Protein AF-0000000071716243 (afdb_homodimer)

InterPro domains:
  IPR003598 Immunoglobulin subtype 2 [SM00408] (46-122)
  IPR003598 Immunoglobulin subtype 2 [SM00408] (148-219)
  IPR003598 Immunoglobulin subtype 2 [SM00408] (248-310)
  IPR003599 Immunoglobulin domain subtype [SM00409] (40-132)
  IPR003599 Immunoglobulin domain subtype [SM00409] (142-231)
  IPR003599 Immunoglobulin domain subtype [SM00409] (242-321)
  IPR007110 Immunoglobulin-like domain [PS50835] (29-130)
  IPR007110 Immunoglobulin-like domain [PS50835] (134-229)
  IPR007110 Immunoglobulin-like domain [PS50835] (234-307)
  IPR013106 Immunoglobulin V-set domain [PF07686] (42-123)
  IPR013162 CD80-like, immunoglobulin C2-set [PF08205] (140-218)
  IPR013783 Immunoglobulin-like fold [G3DSA:2.60.40.10] (36-135)
  IPR013783 Immunoglobulin-like fold [G3DSA:2.60.40.10] (139-234)
  IPR013783 Immunoglobulin-like fold [G3DSA:2.60.40.10] (235-327)
  IPR036179 Immunoglobulin-like domain superfamily [SSF48726] (41-139)
  IPR036179 Immunoglobulin-like domain superfamily [SSF48726] (134-234)
  IPR036179 Immunoglobulin-like domain superfamily [SSF48726] (244-324)

Radius of gyration: 67.18 Å; Cα contacts (8 Å, |Δi|>4): 1657; chains: 2; bounding box: 79×192×160 Å

pLDDT: mean 79.09, std 27.76, range [20.55, 98.81]

Solvent-accessible surface area (backbone atoms only — not comparable to full-atom values): 44175 Å² total; per-residue (Å²): 138,84,80,68,80,76,75,82,78,78,76,77,78,75,77,76,75,75,71,78,75,70,77,68,74,81,69,54,66,60,72,63,61,94,84,62,53,54,38,31,37,51,38,78,34,46,59,58,37,69,41,70,47,48,36,35,34,76,70,66,78,82,52,46,43,33,37,25,42,67,87,66,43,56,45,27,55,64,94,42,62,48,44,80,50,81,50,54,42,84,73,42,81,57,82,41,31,47,27,37,32,34,45,60,33,47,75,85,67,42,41,53,25,36,32,38,36,31,41,88,71,65,43,76,28,62,26,43,37,42,56,27,34,56,52,47,82,47,44,76,44,57,84,59,82,67,42,46,47,75,39,73,48,46,42,34,37,38,35,46,55,7,24,68,70,60,43,81,45,38,30,47,69,92,43,77,52,82,58,54,73,46,80,43,76,46,95,81,74,23,19,35,30,39,32,36,36,76,48,68,38,45,66,84,42,40,64,38,43,35,34,42,37,45,48,46,96,67,47,77,88,43,64,28,77,46,64,39,43,45,31,24,44,29,47,44,43,71,42,75,73,30,56,96,61,85,44,29,44,60,36,53,39,30,37,37,50,46,62,53,31,33,60,71,42,82,51,57,45,80,45,30,65,97,46,78,62,62,87,75,48,43,75,59,78,51,30,40,36,34,68,54,37,45,64,83,64,45,42,41,37,33,38,36,30,35,38,93,69,31,70,27,58,30,78,43,76,46,64,48,40,75,50,80,67,71,72,67,74,74,69,71,77,72,77,63,78,47,65,51,57,59,53,64,47,73,52,74,70,80,68,83,74,74,75,78,66,77,57,85,58,75,75,76,68,77,73,77,77,59,83,63,74,54,59,44,64,46,66,41,69,54,74,77,125,136,83,80,67,82,77,78,81,81,78,78,78,79,75,77,75,75,76,71,76,77,71,78,67,74,82,68,55,67,59,73,64,60,94,85,61,53,53,39,33,38,52,38,79,34,47,60,58,37,68,41,67,46,47,37,35,34,75,71,67,77,81,52,46,44,33,36,24,41,67,84,67,43,56,45,26,54,66,92,42,62,46,43,78,50,82,50,55,41,84,74,43,80,58,83,41,32,46,27,38,32,34,46,61,34,45,75,85,67,42,40,51,26,36,33,36,36,31,40,90,71,65,44,74,26,62,25,42,36,45,56,27,34,57,51,47,82,48,45,76,44,58,83,58,80,65,43,46,47,73,39,72,48,45,40,35,37,39,35,45,54,8,24,66,69,57,43,82,44,39,28,49,70,91,42,75,50,81,57,55,72,47,79,42,77,46,96,82,74,25,17,34,30,38,35,36,36,72,49,69,39,44,65,86,42,40,63,38,44,34,34,43,38,45,49,45,97,68,46,75,88,43,62,28,76,46,64,40,43,47,31,24,46,30,46,44,44,70,41,76,73,31,56,96,61,82,44,29,44,60,35,54,38,32,39,36,47,46,63,53,29,32,61,69,41,82,52,57,46,79,46,30,64,98,47,77,60,60,86,76,47,42,76,60,77,50,29,40,37,35,68,54,35,46,65,85,65,44,42,42,36,32,39,37,32,34,39,93,68,30,70,27,57,28,77,44,77,45,64,50,39,75,50,80,66,71,70,68,75,76,71,69,77,74,77,70,78,50,72,49,66,65,67,79,77,82,79,73,71,87,62,86,74,75,76,78,69,77,59,87,63,73,77,78,70,80,77,78,80,64,93,64,92,70,78,64,75,48,76,44,75,61,74,82,122

Structure (mmCIF, N/CA/C/O backbone):
data_AF-0000000071716243-model_v1
#
loop_
_entity.id
_entity.type
_entity.pdbx_description
1 polymer 'Cell adhesion molecule 1'
#
loop_
_atom_site.group_PDB
_atom_site.id
_atom_site.type_symbol
_atom_site.label_atom_id
_atom_site.label_alt_id
_atom_site.label_comp_id
_atom_site.label_asym_id
_atom_site.label_entity_id
_atom_site.label_seq_id
_atom_site.pdbx_PDB_ins_code
_atom_site.Cartn_x
_atom_site.Cartn_y
_atom_site.Cartn_z
_atom_site.occupancy
_atom_site.B_iso_or_equiv
_atom_site.auth_seq_id
_atom_site.auth_comp_id
_atom_site.auth_asym_id
_atom_site.auth_atom_id
_atom_site.pdbx_PDB_model_num
ATOM 1 N N . MET A 1 1 ? -27.672 36.75 77.375 1 20.95 1 MET A N 1
ATOM 2 C CA . MET A 1 1 ? -26.234 36.969 77.375 1 20.95 1 MET A CA 1
ATOM 3 C C . MET A 1 1 ? -25.625 36.75 76 1 20.95 1 MET A C 1
ATOM 5 O O . MET A 1 1 ? -25.844 35.688 75.375 1 20.95 1 MET A O 1
ATOM 9 N N . ALA A 1 2 ? -25.297 37.938 75.188 1 20.55 2 ALA A N 1
ATOM 10 C CA . ALA A 1 2 ? -25.234 38.438 73.812 1 20.55 2 ALA A CA 1
ATOM 11 C C . ALA A 1 2 ? -23.938 38 73.125 1 20.55 2 ALA A C 1
ATOM 13 O O . ALA A 1 2 ? -22.875 38.531 73.438 1 20.55 2 ALA A O 1
ATOM 14 N N . ILE A 1 3 ? -23.703 36.688 73.125 1 23.53 3 ILE A N 1
ATOM 15 C CA . ILE A 1 3 ? -22.422 36.031 72.875 1 23.53 3 ILE A CA 1
ATOM 16 C C . ILE A 1 3 ? -21.922 36.344 71.5 1 23.53 3 ILE A C 1
ATOM 18 O O . ILE A 1 3 ? -22.438 35.812 70.5 1 23.53 3 ILE A O 1
ATOM 22 N N . THR A 1 4 ? -21.734 37.656 71.125 1 23.34 4 THR A N 1
ATOM 23 C CA . THR A 1 4 ? -21.656 38.188 69.75 1 23.34 4 THR A CA 1
ATOM 24 C C . THR A 1 4 ? -20.328 37.844 69.125 1 23.34 4 THR A C 1
ATOM 26 O O . THR A 1 4 ? -20 38.406 68.062 1 23.34 4 THR A O 1
ATOM 29 N N . GLY A 1 5 ? -19.703 36.656 69.438 1 25.36 5 GLY A N 1
ATOM 30 C CA . GLY A 1 5 ? -18.281 36.562 69.188 1 25.36 5 GLY A CA 1
ATOM 31 C C . GLY A 1 5 ? -17.969 36.625 67.688 1 25.36 5 GLY A C 1
ATOM 32 O O . GLY A 1 5 ? -18.578 35.906 66.875 1 25.36 5 GLY A O 1
ATOM 33 N N . SER A 1 6 ? -17.75 37.812 67.062 1 26.03 6 SER A N 1
ATOM 34 C CA . SER A 1 6 ? -17.609 38.219 65.688 1 26.03 6 SER A CA 1
ATOM 35 C C . SER A 1 6 ? -16.375 37.594 65.062 1 26.03 6 SER A C 1
ATOM 37 O O . SER A 1 6 ? -15.25 37.938 65.438 1 26.03 6 SER A O 1
ATOM 39 N N . GLY A 1 7 ? -16.234 36.219 65 1 26.06 7 GLY A N 1
ATOM 40 C CA . GLY A 1 7 ? -15.023 35.5 64.625 1 26.06 7 GLY A CA 1
ATOM 41 C C . GLY A 1 7 ? -14.531 35.844 63.219 1 26.06 7 GLY A C 1
ATOM 42 O O . GLY A 1 7 ? -15.328 36 62.281 1 26.06 7 GLY A O 1
ATOM 43 N N . SER A 1 8 ? -13.539 36.781 63.125 1 26.31 8 SER A N 1
ATOM 44 C CA . SER A 1 8 ? -12.875 37.375 61.969 1 26.31 8 SER A CA 1
ATOM 45 C C . SER A 1 8 ? -12.305 36.312 61.031 1 26.31 8 SER A C 1
ATOM 47 O O . SER A 1 8 ? -11.477 35.5 61.438 1 26.31 8 SER A O 1
ATOM 49 N N . LEU A 1 9 ? -13.078 35.656 60.094 1 28.61 9 LEU A N 1
ATOM 50 C CA . LEU A 1 9 ? -12.703 34.562 59.188 1 28.61 9 LEU A CA 1
ATOM 51 C C . LEU A 1 9 ? -11.656 35.031 58.188 1 28.61 9 LEU A C 1
ATOM 53 O O . LEU A 1 9 ? -11.938 35.906 57.344 1 28.61 9 LEU A O 1
ATOM 57 N N . ALA A 1 10 ? -10.391 35.219 58.625 1 30.39 10 ALA A N 1
ATOM 58 C CA . ALA A 1 10 ? -9.328 35.656 57.719 1 30.39 10 ALA A CA 1
ATOM 59 C C . ALA A 1 10 ? -9.211 34.688 56.5 1 30.39 10 ALA A C 1
ATOM 61 O O . ALA A 1 10 ? -9.039 33.5 56.688 1 30.39 10 ALA A O 1
ATOM 62 N N . ILE A 1 11 ? -9.906 34.938 55.438 1 29.86 11 ILE A N 1
ATOM 63 C CA . ILE A 1 11 ? -9.898 34.188 54.188 1 29.86 11 ILE A CA 1
ATOM 64 C C . ILE A 1 11 ? -8.492 34.219 53.594 1 29.86 11 ILE A C 1
ATOM 66 O O . ILE A 1 11 ? -7.957 35.281 53.281 1 29.86 11 ILE A O 1
ATOM 70 N N . SER A 1 12 ? -7.57 33.375 54.094 1 28.12 12 SER A N 1
ATOM 71 C CA . SER A 1 12 ? -6.234 33.281 53.531 1 28.12 12 SER A CA 1
ATOM 72 C C . SER A 1 12 ? -6.297 33.031 52.031 1 28.12 12 SER A C 1
ATOM 74 O O . SER A 1 12 ? -6.984 32.125 51.562 1 28.12 12 SER A O 1
ATOM 76 N N . LEU A 1 13 ? -6.207 34.156 51.188 1 30.64 13 LEU A N 1
ATOM 77 C CA . LEU A 1 13 ? -6.113 34.156 49.75 1 30.64 13 LEU A CA 1
ATOM 78 C C . LEU A 1 13 ? -4.922 33.344 49.25 1 30.64 13 LEU A C 1
ATOM 80 O O . LEU A 1 13 ? -3.771 33.688 49.531 1 30.64 13 LEU A O 1
ATOM 84 N N . SER A 1 14 ? -4.992 32 49.375 1 31.36 14 SER A N 1
ATOM 85 C CA . SER A 1 14 ? -3.936 31.172 48.781 1 31.36 14 SER A CA 1
ATOM 86 C C . SER A 1 14 ? -3.719 31.5 47.312 1 31.36 14 SER A C 1
ATOM 88 O O . SER A 1 14 ? -4.648 31.422 46.5 1 31.36 14 SER A O 1
ATOM 90 N N . VAL A 1 15 ? -2.865 32.5 47.031 1 30.5 15 VAL A N 1
ATOM 91 C CA . VAL A 1 15 ? -2.412 32.844 45.688 1 30.5 15 VAL A CA 1
ATOM 92 C C . VAL A 1 15 ? -1.911 31.578 44.969 1 30.5 15 VAL A C 1
ATOM 94 O O . VAL A 1 15 ? -0.959 30.938 45.438 1 30.5 15 VAL A O 1
ATOM 97 N N . PHE A 1 16 ? -2.84 30.797 44.344 1 31.86 16 PHE A N 1
ATOM 98 C CA . PHE A 1 16 ? -2.48 29.703 43.438 1 31.86 16 PHE A CA 1
ATOM 99 C C . PHE A 1 16 ? -1.51 30.188 42.375 1 31.86 16 PHE A C 1
ATOM 101 O O . PHE A 1 16 ? -1.857 31.031 41.531 1 31.86 16 PHE A O 1
ATOM 108 N N . VAL A 1 17 ? -0.226 30.391 42.719 1 30.2 17 VAL A N 1
ATOM 109 C CA . VAL A 1 17 ? 0.746 30.625 41.656 1 30.2 17 VAL A CA 1
ATOM 110 C C . VAL A 1 17 ? 0.584 29.578 40.562 1 30.2 17 VAL A C 1
ATOM 112 O O . VAL A 1 17 ? 0.651 28.375 40.812 1 30.2 17 VAL A O 1
ATOM 115 N N . ILE A 1 18 ? -0.29 29.875 39.562 1 32.28 18 ILE A N 1
ATOM 116 C CA . ILE A 1 18 ? -0.355 29.125 38.312 1 32.28 18 ILE A CA 1
ATOM 117 C C . ILE A 1 18 ? 1.053 28.938 37.75 1 32.28 18 ILE A C 1
ATOM 119 O O . ILE A 1 18 ? 1.727 29.906 37.406 1 32.28 18 ILE A O 1
ATOM 123 N N . SER A 1 19 ? 1.822 28.031 38.344 1 30.52 19 SER A N 1
ATOM 124 C CA . SER A 1 19 ? 3.072 27.625 37.719 1 30.52 19 SER A CA 1
ATOM 125 C C . SER A 1 19 ? 2.887 27.469 36.188 1 30.52 19 SER A C 1
ATOM 127 O O . SER A 1 19 ? 1.998 26.734 35.75 1 30.52 19 SER A O 1
ATOM 129 N N . ALA A 1 20 ? 3.229 28.484 35.406 1 33.97 20 ALA A N 1
ATOM 130 C CA . ALA A 1 20 ? 3.41 28.438 33.938 1 33.97 20 ALA A CA 1
ATOM 131 C C . ALA A 1 20 ? 4.113 27.141 33.531 1 33.97 20 ALA A C 1
ATOM 133 O O . ALA A 1 20 ? 5.246 26.891 33.938 1 33.97 20 ALA A O 1
ATOM 134 N N . ALA A 1 21 ? 3.312 26.109 33.344 1 32.22 21 ALA A N 1
ATOM 135 C CA . ALA A 1 21 ? 3.795 24.875 32.719 1 32.22 21 ALA A CA 1
ATOM 136 C C . ALA A 1 21 ? 4.637 25.188 31.5 1 32.22 21 ALA A C 1
ATOM 138 O O . ALA A 1 21 ? 4.141 25.75 30.531 1 32.22 21 ALA A O 1
ATOM 139 N N . PHE A 1 22 ? 5.91 25.5 31.672 1 33.19 22 PHE A N 1
ATOM 140 C CA . PHE A 1 22 ? 6.852 25.484 30.562 1 33.19 22 PHE A CA 1
ATOM 141 C C . PHE A 1 22 ? 6.566 24.312 29.625 1 33.19 22 PHE A C 1
ATOM 143 O O . PHE A 1 22 ? 6.375 23.172 30.078 1 33.19 22 PHE A O 1
ATOM 150 N N . LEU A 1 23 ? 6.004 24.641 28.5 1 31.66 23 LEU A N 1
ATOM 151 C CA . LEU A 1 23 ? 5.875 23.75 27.344 1 31.66 23 LEU A CA 1
ATOM 152 C C . LEU A 1 23 ? 7.172 22.984 27.094 1 31.66 23 LEU A C 1
ATOM 154 O O . LEU A 1 23 ? 8.219 23.594 26.859 1 31.66 23 LEU A O 1
ATOM 158 N N . HIS A 1 24 ? 7.293 21.891 27.844 1 34.31 24 HIS A N 1
ATOM 159 C CA . HIS A 1 24 ? 8.367 20.969 27.5 1 34.31 24 HIS A CA 1
ATOM 160 C C . HIS A 1 24 ? 8.453 20.734 26 1 34.31 24 HIS A C 1
ATOM 162 O O . HIS A 1 24 ? 7.426 20.594 25.328 1 34.31 24 HIS A O 1
ATOM 168 N N . LYS A 1 25 ? 9.469 21.219 25.375 1 40.06 25 LYS A N 1
ATOM 169 C CA . LYS A 1 25 ? 9.906 20.781 24.062 1 40.06 25 LYS A CA 1
ATOM 170 C C . LYS A 1 25 ? 9.57 19.312 23.828 1 40.06 25 LYS A C 1
ATOM 172 O O . LYS A 1 25 ? 9.859 18.469 24.688 1 40.06 25 LYS A O 1
ATOM 177 N N . GLY A 1 26 ? 8.602 19.078 23 1 34.75 26 GLY A N 1
ATOM 178 C CA . GLY A 1 26 ? 8.148 17.766 22.594 1 34.75 26 GLY A CA 1
ATOM 179 C C . GLY A 1 26 ? 9.297 16.797 22.328 1 34.75 26 GLY A C 1
ATOM 180 O O . GLY A 1 26 ? 10.117 17.016 21.438 1 34.75 26 GLY A O 1
ATOM 181 N N . ALA A 1 27 ? 9.781 16.156 23.359 1 33.59 27 ALA A N 1
ATOM 182 C CA . ALA A 1 27 ? 10.703 15.039 23.219 1 33.59 27 ALA A CA 1
ATOM 183 C C . ALA A 1 27 ? 10.195 14.039 22.172 1 33.59 27 ALA A C 1
ATOM 185 O O . ALA A 1 27 ? 9.031 13.648 22.188 1 33.59 27 ALA A O 1
ATOM 186 N N . ALA A 1 28 ? 10.914 13.898 21.031 1 42.91 28 ALA A N 1
ATOM 187 C CA . ALA A 1 28 ? 10.734 12.828 20.062 1 42.91 28 ALA A CA 1
ATOM 188 C C . ALA A 1 28 ? 10.641 11.469 20.75 1 42.91 28 ALA A C 1
ATOM 190 O O . ALA A 1 28 ? 11.531 11.078 21.5 1 42.91 28 ALA A O 1
ATOM 191 N N . GLU A 1 29 ? 9.453 11.102 21.156 1 39.22 29 GLU A N 1
ATOM 192 C CA . GLU A 1 29 ? 9.344 9.742 21.672 1 39.22 29 GLU A CA 1
ATOM 193 C C . GLU A 1 29 ? 10.133 8.758 20.812 1 39.22 29 GLU A C 1
ATOM 195 O O . GLU A 1 29 ? 9.828 8.57 19.625 1 39.22 29 GLU A O 1
ATOM 200 N N . THR A 1 30 ? 11.312 8.508 21.156 1 45.72 30 THR A N 1
ATOM 201 C CA . THR A 1 30 ? 12.062 7.402 20.578 1 45.72 30 THR A CA 1
ATOM 202 C C . THR A 1 30 ? 11.32 6.082 20.766 1 45.72 30 THR A C 1
ATOM 204 O O . THR A 1 30 ? 11.164 5.613 21.906 1 45.72 30 THR A O 1
ATOM 207 N N . VAL A 1 31 ? 10.375 5.793 20.047 1 43.34 31 VAL A N 1
ATOM 208 C CA . VAL A 1 31 ? 9.812 4.453 20.172 1 43.34 31 VAL A CA 1
ATOM 209 C C . VAL A 1 31 ? 10.883 3.412 19.859 1 43.34 31 VAL A C 1
ATOM 211 O O . VAL A 1 31 ? 11.281 3.25 18.703 1 43.34 31 VAL A O 1
ATOM 214 N N . THR A 1 32 ? 11.789 3.303 20.75 1 46.28 32 THR A N 1
ATOM 215 C CA . THR A 1 32 ? 12.68 2.168 20.562 1 46.28 32 THR A CA 1
ATOM 216 C C . THR A 1 32 ? 11.977 0.86 20.906 1 46.28 32 THR A C 1
ATOM 218 O O . THR A 1 32 ? 11.492 0.69 22.031 1 46.28 32 THR A O 1
ATOM 221 N N . VAL A 1 33 ? 11.43 0.229 20.094 1 48.31 33 VAL A N 1
ATOM 222 C CA . VAL A 1 33 ? 11.047 -1.139 20.422 1 48.31 33 VAL A CA 1
ATOM 223 C C . VAL A 1 33 ? 12.242 -1.883 21.016 1 48.31 33 VAL A C 1
ATOM 225 O O . VAL A 1 33 ? 13.367 -1.751 20.531 1 48.31 33 VAL A O 1
ATOM 228 N N . GLU A 1 34 ? 12.203 -2.484 22.094 1 50.28 34 GLU A N 1
ATOM 229 C CA . GLU A 1 34 ? 13.141 -3.377 22.766 1 50.28 34 GLU A CA 1
ATOM 230 C C . GLU A 1 34 ? 13.711 -4.406 21.797 1 50.28 34 GLU A C 1
ATOM 232 O O . GLU A 1 34 ? 12.969 -5.145 21.141 1 50.28 34 GLU A O 1
ATOM 237 N N . GLY A 1 35 ? 15.039 -4.215 21.219 1 64.06 35 GLY A N 1
ATOM 238 C CA . GLY A 1 35 ? 15.844 -5.133 20.422 1 64.06 35 GLY A CA 1
ATOM 239 C C . GLY A 1 35 ? 16.25 -4.562 19.078 1 64.06 35 GLY A C 1
ATOM 240 O O . GLY A 1 35 ? 17 -5.191 18.328 1 64.06 35 GLY A O 1
ATOM 241 N N . GLN A 1 36 ? 15.695 -3.459 18.766 1 78.19 36 GLN A N 1
ATOM 242 C CA . GLN A 1 36 ? 16.016 -2.951 17.422 1 78.19 36 GLN A CA 1
ATOM 243 C C . GLN A 1 36 ? 17.281 -2.102 17.453 1 78.19 36 GLN A C 1
ATOM 245 O O . GLN A 1 36 ? 17.438 -1.232 18.312 1 78.19 36 GLN A O 1
ATOM 250 N N . ASN A 1 37 ? 18.359 -2.406 16.672 1 93.25 37 ASN A N 1
ATOM 251 C CA . ASN A 1 37 ? 19.641 -1.757 16.469 1 93.25 37 ASN A CA 1
ATOM 252 C C . ASN A 1 37 ? 19.484 -0.423 15.742 1 93.25 37 ASN A C 1
ATOM 254 O O . ASN A 1 37 ? 20.406 0.396 15.734 1 93.25 37 ASN A O 1
ATOM 258 N N . LEU A 1 38 ? 18.297 -0.103 15.273 1 97.38 38 LEU A N 1
ATOM 259 C CA . LEU A 1 38 ? 18.016 1.068 14.445 1 97.38 38 LEU A CA 1
ATOM 260 C C . LEU A 1 38 ? 16.891 1.9 15.047 1 97.38 38 LEU A C 1
ATOM 262 O O . LEU A 1 38 ? 15.852 1.359 15.438 1 97.38 38 LEU A O 1
ATOM 266 N N . ALA A 1 39 ? 17.188 3.283 15.188 1 97.31 39 ALA A N 1
ATOM 267 C CA . ALA A 1 39 ? 16.156 4.145 15.773 1 97.31 39 ALA A CA 1
ATOM 268 C C . ALA A 1 39 ? 16.109 5.496 15.07 1 97.31 39 ALA A C 1
ATOM 270 O O . ALA A 1 39 ? 17.109 5.949 14.508 1 97.31 39 ALA A O 1
ATOM 271 N N . THR A 1 40 ? 14.961 6.117 15.07 1 98.19 40 THR A N 1
ATOM 272 C CA . THR A 1 40 ? 14.727 7.465 14.555 1 98.19 40 THR A CA 1
ATOM 273 C C . THR A 1 40 ? 13.547 8.117 15.266 1 98.19 40 THR A C 1
ATOM 275 O O . THR A 1 40 ? 12.844 7.461 16.047 1 98.19 40 THR A O 1
ATOM 278 N N . ASP A 1 41 ? 13.414 9.453 15.164 1 98.06 41 ASP A N 1
ATOM 279 C CA . ASP A 1 41 ? 12.352 10.188 15.844 1 98.06 41 ASP A CA 1
ATOM 280 C C . ASP A 1 41 ? 11.469 10.93 14.844 1 98.06 41 ASP A C 1
ATOM 282 O O . ASP A 1 41 ? 11.93 11.305 13.758 1 98.06 41 ASP A O 1
ATOM 286 N N . ASN A 1 42 ? 10.258 11.078 15.32 1 98.5 42 ASN A N 1
ATOM 287 C CA . ASN A 1 42 ? 9.383 11.945 14.539 1 98.5 42 ASN A CA 1
ATOM 288 C C . ASN A 1 42 ? 9.852 13.398 14.578 1 98.5 42 ASN A C 1
ATOM 290 O O . ASN A 1 42 ? 10.547 13.805 15.508 1 98.5 42 ASN A O 1
ATOM 294 N N . VAL A 1 43 ? 9.461 14.102 13.516 1 98.38 43 VAL A N 1
ATOM 295 C CA . VAL A 1 43 ? 9.891 15.484 13.398 1 98.38 43 VAL A CA 1
ATOM 296 C C . VAL A 1 43 ? 8.695 16.375 13.086 1 98.38 43 VAL A C 1
ATOM 298 O O . VAL A 1 43 ? 7.922 16.094 12.164 1 98.38 43 VAL A O 1
ATOM 301 N N . SER A 1 44 ? 8.422 17.406 13.867 1 98.06 44 SER A N 1
ATOM 302 C CA . SER A 1 44 ? 7.492 18.484 13.539 1 98.06 44 SER A CA 1
ATOM 303 C C . SER A 1 44 ? 8.234 19.734 13.07 1 98.06 44 SER A C 1
ATOM 305 O O . SER A 1 44 ? 9.164 20.188 13.727 1 98.06 44 SER A O 1
ATOM 307 N N . VAL A 1 45 ? 7.848 20.234 11.953 1 98.5 45 VAL A N 1
ATOM 308 C CA . VAL A 1 45 ? 8.57 21.359 11.359 1 98.5 45 VAL A CA 1
ATOM 309 C C . VAL A 1 45 ? 7.582 22.359 10.773 1 98.5 45 VAL A C 1
ATOM 311 O O . VAL A 1 45 ? 6.543 21.969 10.234 1 98.5 45 VAL A O 1
ATOM 314 N N . ILE A 1 46 ? 7.887 23.703 10.961 1 97.75 46 ILE A N 1
ATOM 315 C CA . ILE A 1 46 ? 7.043 24.734 10.367 1 97.75 46 ILE A CA 1
ATOM 316 C C . ILE A 1 46 ? 7.34 24.844 8.875 1 97.75 46 ILE A C 1
ATOM 318 O O . ILE A 1 46 ? 8.5 24.781 8.453 1 97.75 46 ILE A O 1
ATOM 322 N N . GLU A 1 47 ? 6.305 25.094 8.164 1 96.94 47 GLU A N 1
ATOM 323 C CA . GLU A 1 47 ? 6.488 25.266 6.727 1 96.94 47 GLU A CA 1
ATOM 324 C C . GLU A 1 47 ? 7.562 26.312 6.434 1 96.94 47 GLU A C 1
ATOM 326 O O . GLU A 1 47 ? 7.574 27.391 7.039 1 96.94 47 GLU A O 1
ATOM 331 N N . GLY A 1 48 ? 8.445 25.984 5.449 1 97.5 48 GLY A N 1
ATOM 332 C CA . GLY A 1 48 ? 9.516 26.891 5.059 1 97.5 48 GLY A CA 1
ATOM 333 C C . GLY A 1 48 ? 10.789 26.688 5.859 1 97.5 48 GLY A C 1
ATOM 334 O O . GLY A 1 48 ? 11.852 27.172 5.465 1 97.5 48 GLY A O 1
ATOM 335 N N . GLU A 1 49 ? 10.68 26.016 6.953 1 98.12 49 GLU A N 1
ATOM 336 C CA . GLU A 1 49 ? 11.836 25.797 7.816 1 98.12 49 GLU A CA 1
ATOM 337 C C . GLU A 1 49 ? 12.57 24.5 7.457 1 98.12 49 GLU A C 1
ATOM 339 O O . GLU A 1 49 ? 12.336 23.938 6.391 1 98.12 49 GLU A O 1
ATOM 344 N N . THR A 1 50 ? 13.594 24.141 8.289 1 98.69 50 THR A N 1
ATOM 345 C CA . THR A 1 50 ? 14.438 23 8.008 1 98.69 50 THR A CA 1
ATOM 346 C C . THR A 1 50 ? 14.117 21.844 8.961 1 98.69 50 THR A C 1
ATOM 348 O O . THR A 1 50 ? 14.023 22.047 10.172 1 98.69 50 THR A O 1
ATOM 351 N N . ALA A 1 51 ? 13.852 20.719 8.336 1 98.69 51 ALA A N 1
ATOM 352 C CA . ALA A 1 51 ? 13.664 19.484 9.117 1 98.69 51 ALA A CA 1
ATOM 353 C C . ALA A 1 51 ? 14.922 18.625 9.094 1 98.69 51 ALA A C 1
ATOM 355 O O . ALA A 1 51 ? 15.656 18.625 8.102 1 98.69 51 ALA A O 1
ATOM 356 N N . THR A 1 52 ? 15.164 17.938 10.156 1 98.81 52 THR A N 1
ATOM 357 C CA . THR A 1 52 ? 16.312 17.047 10.219 1 98.81 52 THR A CA 1
ATOM 358 C C . THR A 1 52 ? 15.891 15.641 10.648 1 98.81 52 THR A C 1
ATOM 360 O O . THR A 1 52 ? 15.219 15.477 11.672 1 98.81 52 THR A O 1
ATOM 363 N N . ILE A 1 53 ? 16.25 14.672 9.891 1 98.75 53 ILE A N 1
ATOM 364 C CA . ILE A 1 53 ? 15.984 13.273 10.203 1 98.75 53 ILE A CA 1
ATOM 365 C C . ILE A 1 53 ? 17.281 12.578 10.609 1 98.75 53 ILE A C 1
ATOM 367 O O . ILE A 1 53 ? 18.297 12.703 9.922 1 98.75 53 ILE A O 1
ATOM 371 N N . SER A 1 54 ? 17.219 11.906 11.695 1 98.62 54 SER A N 1
ATOM 372 C CA . SER A 1 54 ? 18.391 11.195 12.18 1 98.62 54 SER A CA 1
ATOM 373 C C . SER A 1 54 ? 18.125 9.703 12.312 1 98.62 54 SER A C 1
ATOM 375 O O . SER A 1 54 ? 17.219 9.289 13.039 1 98.62 54 SER A O 1
ATOM 377 N N . CYS A 1 55 ? 18.891 8.922 11.57 1 98.44 55 CYS A N 1
ATOM 378 C CA . CYS A 1 55 ? 18.891 7.469 11.719 1 98.44 55 CYS A CA 1
ATOM 379 C C . CYS A 1 55 ? 20.047 7.012 12.594 1 98.44 55 CYS A C 1
ATOM 381 O O . CYS A 1 55 ? 21.203 7.07 12.188 1 98.44 55 CYS A O 1
ATOM 383 N N . ARG A 1 56 ? 19.688 6.488 13.711 1 98.25 56 ARG A N 1
ATOM 384 C CA . ARG A 1 56 ? 20.719 6.148 14.688 1 98.25 56 ARG A CA 1
ATOM 385 C C . ARG A 1 56 ? 20.875 4.637 14.805 1 98.25 56 ARG A C 1
ATOM 387 O O . ARG A 1 56 ? 19.891 3.902 14.812 1 98.25 56 ARG A O 1
ATOM 394 N N . VAL A 1 57 ? 22.141 4.242 14.797 1 97.12 57 VAL A N 1
ATOM 395 C CA . VAL A 1 57 ? 22.469 2.826 14.906 1 97.12 57 VAL A CA 1
ATOM 396 C C . VAL A 1 57 ? 23.203 2.566 16.219 1 97.12 57 VAL A C 1
ATOM 398 O O . VAL A 1 57 ? 24.25 3.17 16.484 1 97.12 57 VAL A O 1
ATOM 401 N N . LYS A 1 58 ? 22.734 1.681 17.031 1 93.75 58 LYS A N 1
ATOM 402 C CA . LYS A 1 58 ? 23.328 1.384 18.344 1 93.75 58 LYS A CA 1
ATOM 403 C C . LYS A 1 58 ? 24.594 0.562 18.188 1 93.75 58 LYS A C 1
ATOM 405 O O . LYS A 1 58 ? 25.656 0.956 18.688 1 93.75 58 LYS A O 1
ATOM 410 N N . ASN A 1 59 ? 24.469 -0.634 17.578 1 91.38 59 ASN A N 1
ATOM 411 C CA . ASN A 1 59 ? 25.594 -1.52 17.328 1 91.38 59 ASN A CA 1
ATOM 412 C C . ASN A 1 59 ? 25.922 -1.61 15.836 1 91.38 59 ASN A C 1
ATOM 414 O O . ASN A 1 59 ? 25.234 -2.326 15.094 1 91.38 59 ASN A O 1
ATOM 418 N N . ASN A 1 60 ? 27.031 -0.958 15.594 1 89.44 60 ASN A N 1
ATOM 419 C CA . ASN A 1 60 ? 27.406 -0.93 14.188 1 89.44 60 ASN A CA 1
ATOM 420 C C . ASN A 1 60 ? 28.094 -2.227 13.758 1 89.44 60 ASN A C 1
ATOM 422 O O . ASN A 1 60 ? 29.141 -2.576 14.281 1 89.44 60 ASN A O 1
ATOM 426 N N . ASP A 1 61 ? 27.516 -2.951 12.891 1 92 61 ASP A N 1
ATOM 427 C CA . ASP A 1 61 ? 28.109 -4.156 12.336 1 92 61 ASP A CA 1
ATOM 428 C C . ASP A 1 61 ? 28.531 -3.941 10.883 1 92 61 ASP A C 1
ATOM 430 O O . ASP A 1 61 ? 28.594 -4.891 10.094 1 92 61 ASP A O 1
ATOM 434 N N . ASP A 1 62 ? 28.719 -2.781 10.422 1 92.81 62 ASP A N 1
ATOM 435 C CA . ASP A 1 62 ? 29.172 -2.355 9.094 1 92.81 62 ASP A CA 1
ATOM 436 C C . ASP A 1 62 ? 28.078 -2.559 8.055 1 92.81 62 ASP A C 1
ATOM 438 O O . ASP A 1 62 ? 28.359 -2.645 6.855 1 92.81 62 ASP A O 1
ATOM 442 N N . SER A 1 63 ? 26.859 -2.668 8.594 1 95.94 63 SER A N 1
ATOM 443 C CA . SER A 1 63 ? 25.734 -2.762 7.68 1 95.94 63 SER A CA 1
ATOM 444 C C . SER A 1 63 ? 25.453 -1.427 6.992 1 95.94 63 SER A C 1
ATOM 446 O O . SER A 1 63 ? 25.688 -0.366 7.578 1 95.94 63 SER A O 1
ATOM 448 N N . VAL A 1 64 ? 24.969 -1.563 5.793 1 97.38 64 VAL A N 1
ATOM 449 C CA . VAL A 1 64 ? 24.672 -0.367 5.012 1 97.38 64 VAL A CA 1
ATOM 450 C C . VAL A 1 64 ? 23.406 0.299 5.547 1 97.38 64 VAL A C 1
ATOM 452 O O . VAL A 1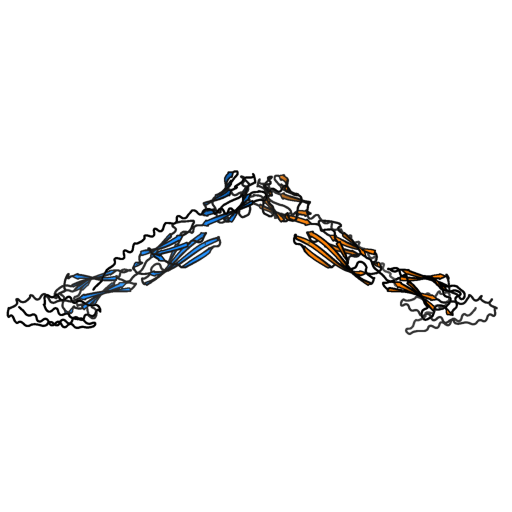 64 ? 22.438 -0.381 5.875 1 97.38 64 VAL A O 1
ATOM 455 N N . ILE A 1 65 ? 23.484 1.622 5.684 1 97.94 65 ILE A N 1
ATOM 456 C CA . ILE A 1 65 ? 22.312 2.379 6.129 1 97.94 65 ILE A CA 1
ATOM 457 C C . ILE A 1 65 ? 21.812 3.264 4.992 1 97.94 65 ILE A C 1
ATOM 459 O O . ILE A 1 65 ? 22.594 3.777 4.199 1 97.94 65 ILE A O 1
ATOM 463 N N . GLN A 1 66 ? 20.469 3.379 4.93 1 98.38 66 GLN A N 1
ATOM 464 C CA . GLN A 1 66 ? 19.828 4.191 3.898 1 98.38 66 GLN A CA 1
ATOM 465 C C . GLN A 1 66 ? 18.625 4.938 4.453 1 98.38 66 GLN A C 1
ATOM 467 O O . GLN A 1 66 ? 18 4.484 5.41 1 98.38 66 GLN A O 1
ATOM 472 N N . LEU A 1 67 ? 18.422 6.102 3.906 1 98.69 67 LEU A N 1
ATOM 473 C CA . LEU A 1 67 ? 17.219 6.879 4.219 1 98.69 67 LEU A CA 1
ATOM 474 C C . LEU A 1 67 ? 16.312 6.988 3.002 1 98.69 67 LEU A C 1
ATOM 476 O O . LEU A 1 67 ? 16.766 7.328 1.909 1 98.69 67 LEU A O 1
ATOM 480 N N . LEU A 1 68 ? 15.055 6.676 3.205 1 98.56 68 LEU A N 1
ATOM 481 C CA . LEU A 1 68 ? 14.078 6.688 2.117 1 98.56 68 LEU A CA 1
ATOM 482 C C . LEU A 1 68 ? 12.977 7.703 2.387 1 98.56 68 LEU A C 1
ATOM 484 O O . LEU A 1 68 ? 12.586 7.914 3.537 1 98.56 68 LEU A O 1
ATOM 488 N N . ASN A 1 69 ? 12.5 8.336 1.298 1 98.19 69 ASN A N 1
ATOM 489 C CA . ASN A 1 69 ? 11.352 9.234 1.431 1 98.19 69 ASN A CA 1
ATOM 490 C C . ASN A 1 69 ? 10.039 8.469 1.454 1 98.19 69 ASN A C 1
ATOM 492 O O . ASN A 1 69 ? 10.031 7.234 1.407 1 98.19 69 ASN A O 1
ATOM 496 N N . PRO A 1 70 ? 8.906 9.117 1.619 1 97.19 70 PRO A N 1
ATOM 497 C CA . PRO A 1 70 ? 7.621 8.422 1.752 1 97.19 70 PRO A CA 1
ATOM 498 C C . PRO A 1 70 ? 7.281 7.578 0.529 1 97.19 70 PRO A C 1
ATOM 500 O O . PRO A 1 70 ? 6.504 6.625 0.632 1 97.19 70 PRO A O 1
ATOM 503 N N . ASN A 1 71 ? 7.848 7.863 -0.615 1 94.75 71 ASN A N 1
ATOM 504 C CA . ASN A 1 71 ? 7.629 7.094 -1.836 1 94.75 71 ASN A CA 1
ATOM 505 C C . ASN A 1 71 ? 8.641 5.957 -1.974 1 94.75 71 ASN A C 1
ATOM 507 O O . ASN A 1 71 ? 8.75 5.348 -3.039 1 94.75 71 ASN A O 1
ATOM 511 N N . ARG A 1 72 ? 9.43 5.812 -0.959 1 95.62 72 ARG A N 1
ATOM 512 C CA . ARG A 1 72 ? 10.438 4.758 -0.871 1 95.62 72 ARG A CA 1
ATOM 513 C C . ARG A 1 72 ? 11.555 4.98 -1.881 1 95.62 72 ARG A C 1
ATOM 515 O O . ARG A 1 72 ? 12.109 4.023 -2.422 1 95.62 72 ARG A O 1
ATOM 522 N N . GLN A 1 73 ? 11.742 6.188 -2.191 1 96.75 73 GLN A N 1
ATOM 523 C CA . GLN A 1 73 ? 12.914 6.578 -2.963 1 96.75 73 GLN A CA 1
ATOM 524 C C . GLN A 1 73 ? 14.102 6.859 -2.049 1 96.75 73 GLN A C 1
ATOM 526 O O . GLN A 1 73 ? 13.945 7.449 -0.976 1 96.75 73 GLN A O 1
ATOM 531 N N . THR A 1 74 ? 15.234 6.473 -2.502 1 98.25 74 THR A N 1
ATOM 532 C CA . THR A 1 74 ? 16.438 6.645 -1.688 1 98.25 74 THR A CA 1
ATOM 533 C C . THR A 1 74 ? 16.859 8.109 -1.665 1 98.25 74 THR A C 1
ATOM 535 O O . THR A 1 74 ? 17.172 8.688 -2.711 1 98.25 74 THR A O 1
ATOM 538 N N . ILE A 1 75 ? 16.875 8.656 -0.484 1 98.5 75 ILE A N 1
ATOM 539 C CA . ILE A 1 75 ? 17.422 10 -0.306 1 98.5 75 ILE A CA 1
ATOM 540 C C . ILE A 1 75 ? 18.953 9.93 -0.195 1 98.5 75 ILE A C 1
ATOM 542 O O . ILE A 1 75 ? 19.656 10.547 -0.982 1 98.5 75 ILE A O 1
ATOM 546 N N . TYR A 1 76 ? 19.391 9.102 0.763 1 98.75 76 TYR A N 1
ATOM 547 C CA . TYR A 1 76 ? 20.812 8.828 0.931 1 98.75 76 TYR A CA 1
ATOM 548 C C . TYR A 1 76 ? 21.062 7.332 1.067 1 98.75 76 TYR A C 1
ATOM 550 O O . TYR A 1 76 ? 20.312 6.629 1.747 1 98.75 76 TYR A O 1
ATOM 558 N N . PHE A 1 77 ? 22 6.816 0.399 1 98.5 77 PHE A N 1
ATOM 559 C CA . PHE A 1 77 ? 22.656 5.527 0.571 1 98.5 77 PHE A CA 1
ATOM 560 C C . PHE A 1 77 ? 24.062 5.711 1.112 1 98.5 77 PHE A C 1
ATOM 562 O O . PHE A 1 77 ? 24.984 6.094 0.372 1 98.5 77 PHE A O 1
ATOM 569 N N . LYS A 1 78 ? 24.172 5.383 2.398 1 97.31 78 LYS A N 1
ATOM 570 C CA . LYS A 1 78 ? 25.375 5.844 3.082 1 97.31 78 LYS A CA 1
ATOM 571 C C . LYS A 1 78 ? 25.547 7.352 2.936 1 97.31 78 LYS A C 1
ATOM 573 O O . LYS A 1 78 ? 24.672 8.125 3.324 1 97.31 78 LYS A O 1
ATOM 578 N N . ASP A 1 79 ? 26.578 7.82 2.279 1 97.69 79 ASP A N 1
ATOM 579 C CA . ASP A 1 79 ? 26.828 9.25 2.137 1 97.69 79 ASP A CA 1
ATOM 580 C C . ASP A 1 79 ? 26.562 9.711 0.706 1 97.69 79 ASP A C 1
ATOM 582 O O . ASP A 1 79 ? 26.969 10.812 0.318 1 97.69 79 ASP A O 1
ATOM 586 N N . VAL A 1 80 ? 25.828 8.898 -0.124 1 97.44 80 VAL A N 1
ATOM 587 C CA . VAL A 1 80 ? 25.547 9.219 -1.517 1 97.44 80 VAL A CA 1
ATOM 588 C C . VAL A 1 80 ? 24.062 9.578 -1.667 1 97.44 80 VAL A C 1
ATOM 590 O O . VAL A 1 80 ? 23.188 8.836 -1.225 1 97.44 80 VAL A O 1
ATOM 593 N N . ARG A 1 81 ? 23.828 10.711 -2.268 1 98.12 81 ARG A N 1
ATOM 594 C CA . ARG A 1 81 ? 22.453 11.156 -2.506 1 98.12 81 ARG A CA 1
ATOM 595 C C . ARG A 1 81 ? 22.047 10.906 -3.953 1 98.12 81 ARG A C 1
ATOM 597 O O . ARG A 1 81 ? 22.359 11.711 -4.836 1 98.12 81 ARG A O 1
ATOM 604 N N . PRO A 1 82 ? 21.281 9.883 -4.191 1 97.88 82 PRO A N 1
ATOM 605 C CA . PRO A 1 82 ? 20.844 9.641 -5.566 1 97.88 82 PRO A CA 1
ATOM 606 C C . PRO A 1 82 ? 19.688 10.555 -5.992 1 97.88 82 PRO A C 1
ATOM 608 O O . PRO A 1 82 ? 19.562 10.891 -7.172 1 97.88 82 PRO A O 1
ATOM 611 N N . LEU A 1 83 ? 18.828 10.953 -5.082 1 97.5 83 LEU A N 1
ATOM 612 C CA . LEU A 1 83 ? 17.688 11.828 -5.363 1 97.5 83 LEU A CA 1
ATOM 613 C C . LEU A 1 83 ? 18.172 13.219 -5.781 1 97.5 83 LEU A C 1
ATOM 615 O O . LEU A 1 83 ? 19.016 13.812 -5.105 1 97.5 83 LEU A O 1
ATOM 619 N N . LYS A 1 84 ? 17.656 13.727 -6.859 1 96.06 84 LYS A N 1
ATOM 620 C CA . LYS A 1 84 ? 18.078 15.031 -7.355 1 96.06 84 LYS A CA 1
ATOM 621 C C . LYS A 1 84 ? 17.234 16.156 -6.742 1 96.06 84 LYS A C 1
ATOM 623 O O . LYS A 1 84 ? 16.547 16.875 -7.453 1 96.06 84 LYS A O 1
ATOM 628 N N . ASP A 1 85 ? 17.25 16.234 -5.555 1 96.38 85 ASP A N 1
ATOM 629 C CA . ASP A 1 85 ? 16.656 17.297 -4.738 1 96.38 85 ASP A CA 1
ATOM 630 C C . ASP A 1 85 ? 17.688 17.906 -3.793 1 96.38 85 ASP A C 1
ATOM 632 O O . ASP A 1 85 ? 18 17.328 -2.754 1 96.38 85 ASP A O 1
ATOM 636 N N . SER A 1 86 ? 18.172 19.031 -4.148 1 96.62 86 SER A N 1
ATOM 637 C CA . SER A 1 86 ? 19.312 19.656 -3.469 1 96.62 86 SER A CA 1
ATOM 638 C C . SER A 1 86 ? 18.906 20.156 -2.082 1 96.62 86 SER A C 1
ATOM 640 O O . SER A 1 86 ? 19.766 20.5 -1.27 1 96.62 86 SER A O 1
ATOM 642 N N . ARG A 1 87 ? 17.641 20.188 -1.763 1 97.94 87 ARG A N 1
ATOM 643 C CA . ARG A 1 87 ? 17.203 20.594 -0.435 1 97.94 87 ARG A CA 1
ATOM 644 C C . ARG A 1 87 ? 17.672 19.625 0.631 1 97.94 87 ARG A C 1
ATOM 646 O O . ARG A 1 87 ? 17.812 19.984 1.799 1 97.94 87 ARG A O 1
ATOM 653 N N . PHE A 1 88 ? 17.828 18.344 0.224 1 98.56 88 PHE A N 1
ATOM 654 C CA . PHE A 1 88 ? 18.375 17.359 1.144 1 98.56 88 PHE A CA 1
ATOM 655 C C . PHE A 1 88 ? 19.891 17.5 1.262 1 98.56 88 PHE A C 1
ATOM 657 O O . PHE A 1 88 ? 20.594 17.469 0.255 1 98.56 88 PHE A O 1
ATOM 664 N N . GLN A 1 89 ? 20.359 17.641 2.463 1 98.62 89 GLN A N 1
ATOM 665 C CA . GLN A 1 89 ? 21.797 17.766 2.693 1 98.62 89 GLN A CA 1
ATOM 666 C C . GLN A 1 89 ? 22.25 16.859 3.83 1 98.62 89 GLN A C 1
ATOM 668 O O . GLN A 1 89 ? 21.547 16.703 4.824 1 98.62 89 GLN A O 1
ATOM 673 N N . LEU A 1 90 ? 23.422 16.312 3.629 1 98.56 90 LEU A N 1
ATOM 674 C CA . LEU A 1 90 ? 24.016 15.453 4.656 1 98.56 90 LEU A CA 1
ATOM 675 C C . LEU A 1 90 ? 24.531 16.297 5.824 1 98.56 90 LEU A C 1
ATOM 677 O O . LEU A 1 90 ? 25.375 17.172 5.637 1 98.56 90 LEU A O 1
ATOM 681 N N . VAL A 1 91 ? 24 16.094 7.008 1 98.38 91 VAL A N 1
ATOM 682 C CA . VAL A 1 91 ? 24.422 16.812 8.203 1 98.38 91 VAL A CA 1
ATOM 683 C C . VAL A 1 91 ? 25.547 16.047 8.891 1 98.38 91 VAL A C 1
ATOM 685 O O . VAL A 1 91 ? 26.531 16.641 9.336 1 98.38 91 VAL A O 1
ATOM 688 N N . ASN A 1 92 ? 25.328 14.703 9.008 1 97.75 92 ASN A N 1
ATOM 689 C CA . ASN A 1 92 ? 26.312 13.836 9.648 1 97.75 92 ASN A CA 1
ATOM 690 C C . ASN A 1 92 ? 26.219 12.406 9.125 1 97.75 92 ASN A C 1
ATOM 692 O O . ASN A 1 92 ? 25.125 11.891 8.898 1 97.75 92 ASN A O 1
ATOM 696 N N . PHE A 1 93 ? 27.469 11.828 8.875 1 97.94 93 PHE A N 1
ATOM 697 C CA . PHE A 1 93 ? 27.531 10.398 8.578 1 97.94 93 PHE A CA 1
ATOM 698 C C . PHE A 1 93 ? 28.688 9.742 9.328 1 97.94 93 PHE A C 1
ATOM 700 O O . PHE A 1 93 ? 29.844 10.039 9.086 1 97.94 93 PHE A O 1
ATOM 707 N N . SER A 1 94 ? 28.281 8.938 10.203 1 96.62 94 SER A N 1
ATOM 708 C CA . SER A 1 94 ? 29.25 8.203 11.016 1 96.62 94 SER A CA 1
ATOM 709 C C . SER A 1 94 ? 28.828 6.746 11.195 1 96.62 94 SER A C 1
ATOM 711 O O . SER A 1 94 ? 27.859 6.297 10.578 1 96.62 94 SER A O 1
ATOM 713 N N . ASP A 1 95 ? 29.609 6.004 12.078 1 94.44 95 ASP A N 1
ATOM 714 C CA . ASP A 1 95 ? 29.312 4.594 12.328 1 94.44 95 ASP A CA 1
ATOM 715 C C . ASP A 1 95 ? 27.969 4.422 13.023 1 94.44 95 ASP A C 1
ATOM 717 O O . ASP A 1 95 ? 27.344 3.369 12.906 1 94.44 95 ASP A O 1
ATOM 721 N N . ASN A 1 96 ? 27.516 5.523 13.594 1 96.25 96 ASN A N 1
ATOM 722 C CA . ASN A 1 96 ? 26.328 5.324 14.438 1 96.25 96 ASN A CA 1
ATOM 723 C C . ASN A 1 96 ? 25.188 6.238 14.016 1 96.25 96 ASN A C 1
ATOM 725 O O . ASN A 1 96 ? 24.156 6.285 14.688 1 96.25 96 ASN A O 1
ATOM 729 N N . GLU A 1 97 ? 25.469 7.008 12.859 1 97.38 97 GLU A N 1
ATOM 730 C CA . GLU A 1 97 ? 24.375 7.938 12.57 1 97.38 97 GLU A CA 1
ATOM 731 C C . GLU A 1 97 ? 24.406 8.383 11.109 1 97.38 97 GLU A C 1
ATOM 733 O O . GLU A 1 97 ? 25.469 8.641 10.555 1 97.38 97 GLU A O 1
ATOM 738 N N . LEU A 1 98 ? 23.312 8.367 10.508 1 98.5 98 LEU A N 1
ATOM 739 C CA . LEU A 1 98 ? 23.016 9.086 9.273 1 98.5 98 LEU A CA 1
ATOM 740 C C . LEU A 1 98 ? 22.016 10.211 9.516 1 98.5 98 LEU A C 1
ATOM 742 O O . LEU A 1 98 ? 20.844 9.945 9.781 1 98.5 98 LEU A O 1
ATOM 746 N N . ARG A 1 99 ? 22.5 11.43 9.5 1 98.75 99 ARG A N 1
ATOM 747 C CA . ARG A 1 99 ? 21.656 12.594 9.758 1 98.75 99 ARG A CA 1
ATOM 748 C C . ARG A 1 99 ? 21.531 13.461 8.516 1 98.75 99 ARG A C 1
ATOM 750 O O . ARG A 1 99 ? 22.531 13.883 7.934 1 98.75 99 ARG A O 1
ATOM 757 N N . VAL A 1 100 ? 20.266 13.734 8.141 1 98.81 100 VAL A N 1
ATOM 758 C CA . VAL A 1 100 ? 19.984 14.438 6.895 1 98.81 100 VAL A CA 1
ATOM 759 C C . VAL A 1 100 ? 19.031 15.602 7.168 1 98.81 100 VAL A C 1
ATOM 761 O O . VAL A 1 100 ? 18.078 15.453 7.938 1 98.81 100 VAL A O 1
ATOM 764 N N . SER A 1 101 ? 19.281 16.75 6.582 1 98.81 101 SER A N 1
ATOM 765 C CA . SER A 1 101 ? 18.406 17.891 6.711 1 98.81 101 SER A CA 1
ATOM 766 C C . SER A 1 101 ? 17.609 18.141 5.426 1 98.81 101 SER A C 1
ATOM 768 O O . SER A 1 101 ? 18.109 17.859 4.332 1 98.81 101 SER A O 1
ATOM 770 N N . LEU A 1 102 ? 16.453 18.562 5.539 1 98.81 102 LEU A N 1
ATOM 771 C CA . LEU A 1 102 ? 15.57 19 4.461 1 98.81 102 LEU A CA 1
ATOM 772 C C . LEU A 1 102 ? 15.18 20.469 4.629 1 98.81 102 LEU A C 1
ATOM 774 O O . LEU A 1 102 ? 14.461 20.812 5.566 1 98.81 102 LEU A O 1
ATOM 778 N N . SER A 1 103 ? 15.633 21.281 3.762 1 98.75 103 SER A N 1
ATOM 779 C CA . SER A 1 103 ? 15.352 22.719 3.865 1 98.75 103 SER A CA 1
ATOM 780 C C . SER A 1 103 ? 14.078 23.078 3.107 1 98.75 103 SER A C 1
ATOM 782 O O . SER A 1 103 ? 13.609 22.312 2.268 1 98.75 103 SER A O 1
ATOM 784 N N . ASN A 1 104 ? 13.5 24.234 3.486 1 98.44 104 ASN A N 1
ATOM 785 C CA . ASN A 1 104 ? 12.328 24.797 2.809 1 98.44 104 ASN A CA 1
ATOM 786 C C . ASN A 1 104 ? 11.211 23.766 2.686 1 98.44 104 ASN A C 1
ATOM 788 O O . ASN A 1 104 ? 10.727 23.484 1.586 1 98.44 104 ASN A O 1
ATOM 792 N N . VAL A 1 105 ? 10.922 23.234 3.836 1 98.31 105 VAL A N 1
ATOM 793 C CA . VAL A 1 105 ? 9.938 22.156 3.891 1 98.31 105 VAL A CA 1
ATOM 794 C C . VAL A 1 105 ? 8.57 22.672 3.445 1 98.31 105 VAL A C 1
ATOM 796 O O . VAL A 1 105 ? 8.188 23.797 3.775 1 98.31 105 VAL A O 1
ATOM 799 N N . SER A 1 106 ? 7.875 21.891 2.662 1 96.69 106 SER A N 1
ATOM 800 C CA . SER A 1 106 ? 6.508 22.188 2.244 1 96.69 106 SER A CA 1
ATOM 801 C C . SER A 1 106 ? 5.555 21.078 2.672 1 96.69 106 SER A C 1
ATOM 803 O O . SER A 1 106 ? 5.988 20.031 3.174 1 96.69 106 SER A O 1
ATOM 805 N N . LEU A 1 107 ? 4.27 21.312 2.502 1 95.62 107 LEU A N 1
ATOM 806 C CA . LEU A 1 107 ? 3.262 20.328 2.898 1 95.62 107 LEU A CA 1
ATOM 807 C C . LEU A 1 107 ? 3.449 19.016 2.141 1 95.62 107 LEU A C 1
ATOM 809 O O . LEU A 1 107 ? 3.09 17.953 2.641 1 95.62 107 LEU A O 1
ATOM 813 N N . SER A 1 108 ? 4.012 19.125 0.935 1 95.44 108 SER A N 1
ATOM 814 C CA . SER A 1 108 ? 4.219 17.938 0.102 1 95.44 108 SER A CA 1
ATOM 815 C C . SER A 1 108 ? 5.289 17.031 0.694 1 95.44 108 SER A C 1
ATOM 817 O O . SER A 1 108 ? 5.379 15.852 0.332 1 95.44 108 SER A O 1
ATOM 819 N N . ASP A 1 109 ? 6.113 17.547 1.584 1 97.62 109 ASP A N 1
ATOM 820 C CA . ASP A 1 109 ? 7.203 16.781 2.191 1 97.62 109 ASP A CA 1
ATOM 821 C C . ASP A 1 109 ? 6.711 15.984 3.395 1 97.62 109 ASP A C 1
ATOM 823 O O . ASP A 1 109 ? 7.453 15.172 3.953 1 97.62 109 ASP A O 1
ATOM 827 N N . GLU A 1 110 ? 5.543 16.25 3.777 1 97.69 110 GLU A N 1
ATOM 828 C CA . GLU A 1 110 ? 4.98 15.531 4.922 1 97.69 110 GLU A CA 1
ATOM 829 C C . GLU A 1 110 ? 4.809 14.047 4.613 1 97.69 110 GLU A C 1
ATOM 831 O O . GLU A 1 110 ? 4.449 13.68 3.492 1 97.69 110 GLU A O 1
ATOM 836 N N . GLY A 1 111 ? 5.059 13.219 5.637 1 98 111 GLY A N 1
ATOM 837 C CA . GLY A 1 111 ? 4.867 11.789 5.457 1 98 111 GLY A CA 1
ATOM 838 C C . GLY A 1 111 ? 5.859 10.953 6.242 1 98 111 GLY A C 1
ATOM 839 O O . GLY A 1 111 ? 6.57 11.469 7.105 1 98 111 GLY A O 1
ATOM 840 N N . ARG A 1 112 ? 5.773 9.734 5.988 1 98.44 112 ARG A N 1
ATOM 841 C CA . ARG A 1 112 ? 6.594 8.773 6.715 1 98.44 112 ARG A CA 1
ATOM 842 C C . ARG A 1 112 ? 7.891 8.477 5.969 1 98.44 112 ARG A C 1
ATOM 844 O O . ARG A 1 112 ? 7.867 7.918 4.871 1 98.44 112 ARG A O 1
ATOM 851 N N . TYR A 1 113 ? 8.984 8.797 6.484 1 98.75 113 TYR A N 1
ATOM 852 C CA . TYR A 1 113 ? 10.328 8.484 5.996 1 98.75 113 TYR A CA 1
ATOM 853 C C . TYR A 1 113 ? 10.859 7.211 6.637 1 98.75 113 TYR A C 1
ATOM 855 O O . TYR A 1 113 ? 10.422 6.824 7.723 1 98.75 113 TYR A O 1
ATOM 863 N N . VAL A 1 114 ? 11.836 6.523 5.961 1 98.25 114 VAL A N 1
ATOM 864 C CA . VAL A 1 114 ? 12.234 5.199 6.426 1 98.25 114 VAL A CA 1
ATOM 865 C C . VAL A 1 114 ? 13.758 5.129 6.535 1 98.25 114 VAL A C 1
ATOM 867 O O . VAL A 1 114 ? 14.469 5.383 5.559 1 98.25 114 VAL A O 1
ATOM 870 N N . CYS A 1 115 ? 14.156 4.852 7.711 1 98.56 115 CYS A N 1
ATOM 871 C CA . CYS A 1 115 ? 15.539 4.43 7.895 1 98.56 115 CYS A CA 1
ATOM 872 C C . CYS A 1 115 ? 15.68 2.922 7.719 1 98.56 115 CYS A C 1
ATOM 874 O O . CYS A 1 115 ? 14.961 2.15 8.359 1 98.56 115 CYS A O 1
ATOM 876 N N . GLN A 1 116 ? 16.547 2.564 6.836 1 97.88 116 GLN A N 1
ATOM 877 C CA . GLN A 1 116 ? 16.734 1.144 6.574 1 97.88 116 GLN A CA 1
ATOM 878 C C . GLN A 1 116 ? 18.172 0.721 6.871 1 97.88 116 GLN A C 1
ATOM 880 O O . GLN A 1 116 ? 19.125 1.348 6.395 1 97.88 116 GLN A O 1
ATOM 885 N N . LEU A 1 117 ? 18.312 -0.222 7.703 1 97.62 117 LEU A N 1
ATOM 886 C CA . LEU A 1 117 ? 19.609 -0.818 8.023 1 97.62 117 LEU A CA 1
ATOM 887 C C . LEU A 1 117 ? 19.688 -2.25 7.504 1 97.62 117 LEU A C 1
ATOM 889 O O . LEU A 1 117 ? 18.844 -3.08 7.824 1 97.62 117 LEU A O 1
ATOM 893 N N . TYR A 1 118 ? 20.719 -2.537 6.641 1 97.19 118 TYR A N 1
ATOM 894 C CA . TYR A 1 118 ? 20.781 -3.826 5.961 1 97.19 118 TYR A CA 1
ATOM 895 C C . TYR A 1 118 ? 21.531 -4.852 6.797 1 97.19 118 TYR A C 1
ATOM 897 O O . TYR A 1 118 ? 22.547 -5.406 6.355 1 97.19 118 TYR A O 1
ATOM 905 N N . THR A 1 119 ? 20.953 -5.109 7.941 1 95.44 119 THR A N 1
ATOM 906 C CA . THR A 1 119 ? 21.328 -6.277 8.727 1 95.44 119 THR A CA 1
ATOM 907 C C . THR A 1 119 ? 20.719 -7.547 8.148 1 95.44 119 THR A C 1
ATOM 909 O O . THR A 1 119 ? 20.094 -7.508 7.09 1 95.44 119 THR A O 1
ATOM 912 N N . ASP A 1 120 ? 21 -8.625 8.867 1 92.56 120 ASP A N 1
ATOM 913 C CA . ASP A 1 120 ? 20.375 -9.883 8.477 1 92.56 120 ASP A CA 1
ATOM 914 C C . ASP A 1 120 ? 19.422 -10.375 9.562 1 92.56 120 ASP A C 1
ATOM 916 O O . ASP A 1 120 ? 19.844 -10.969 10.547 1 92.56 120 ASP A O 1
ATOM 920 N N . PRO A 1 121 ? 18.172 -10.242 9.25 1 92.25 121 PRO A N 1
ATOM 921 C CA . PRO A 1 121 ? 17.422 -9.57 8.18 1 92.25 121 PRO A CA 1
ATOM 922 C C . PRO A 1 121 ? 17.484 -8.047 8.281 1 92.25 121 PRO A C 1
ATOM 924 O O . PRO A 1 121 ? 17.859 -7.512 9.328 1 92.25 121 PRO A O 1
ATOM 927 N N . PRO A 1 122 ? 17.094 -7.371 7.23 1 96.06 122 PRO A N 1
ATOM 928 C CA . PRO A 1 122 ? 17.125 -5.906 7.266 1 96.06 122 PRO A CA 1
ATOM 929 C C . PRO A 1 122 ? 16.188 -5.32 8.312 1 96.06 122 PRO A C 1
ATOM 931 O O . PRO A 1 122 ? 15.156 -5.93 8.625 1 96.06 122 PRO A O 1
ATOM 934 N N . GLN A 1 123 ? 16.562 -4.16 8.836 1 96.38 123 GLN A N 1
ATOM 935 C CA . GLN A 1 123 ? 15.75 -3.453 9.82 1 96.38 123 GLN A CA 1
ATOM 936 C C . GLN A 1 123 ? 15.242 -2.123 9.266 1 96.38 123 GLN A C 1
ATOM 938 O O . GLN A 1 123 ? 15.945 -1.455 8.5 1 96.38 123 GLN A O 1
ATOM 943 N N . GLU A 1 124 ? 14.023 -1.735 9.742 1 97.12 124 GLU A N 1
ATOM 944 C CA . GLU A 1 124 ? 13.453 -0.449 9.352 1 97.12 124 GLU A CA 1
ATOM 945 C C . GLU A 1 124 ? 13.016 0.349 10.578 1 97.12 124 GLU A C 1
ATOM 947 O O . GLU A 1 124 ? 12.555 -0.225 11.57 1 97.12 124 GLU A O 1
ATOM 952 N N . ALA A 1 125 ? 13.266 1.591 10.578 1 97.81 125 ALA A N 1
ATOM 953 C CA . ALA A 1 125 ? 12.734 2.559 11.539 1 97.81 125 ALA A CA 1
ATOM 954 C C . ALA A 1 125 ? 12.039 3.711 10.82 1 97.81 125 ALA A C 1
ATOM 956 O O . ALA A 1 125 ? 12.477 4.141 9.75 1 97.81 125 ALA A O 1
ATOM 957 N N . TYR A 1 126 ? 11.023 4.25 11.406 1 98.31 126 TYR A N 1
ATOM 958 C CA . TYR A 1 126 ? 10.172 5.207 10.711 1 98.31 126 TYR A CA 1
ATOM 959 C C . TYR A 1 126 ? 10.219 6.57 11.391 1 98.31 126 TYR A C 1
ATOM 961 O O . TYR A 1 126 ? 10.172 6.66 12.617 1 98.31 126 TYR A O 1
ATOM 969 N N . ALA A 1 127 ? 10.32 7.562 10.602 1 98.44 127 ALA A N 1
ATOM 970 C CA . ALA A 1 127 ? 10.266 8.953 11.047 1 98.44 127 ALA A CA 1
ATOM 971 C C . ALA A 1 127 ? 9.156 9.711 10.328 1 98.44 127 ALA A C 1
ATOM 973 O O . ALA A 1 127 ? 9.266 10.016 9.141 1 98.44 127 ALA A O 1
ATOM 974 N N . ASP A 1 128 ? 8.172 10.117 11.086 1 98.5 128 ASP A N 1
ATOM 975 C CA . ASP A 1 128 ? 7.098 10.914 10.492 1 98.5 128 ASP A CA 1
ATOM 976 C C . ASP A 1 128 ? 7.438 12.406 10.531 1 98.5 128 ASP A C 1
ATOM 978 O O . ASP A 1 128 ? 7.727 12.953 11.602 1 98.5 128 ASP A O 1
ATOM 982 N N . ILE A 1 129 ? 7.352 12.961 9.383 1 98.5 129 ILE A N 1
ATOM 983 C CA . ILE A 1 129 ? 7.496 14.406 9.32 1 98.5 129 ILE A CA 1
ATOM 984 C C . ILE A 1 129 ? 6.117 15.062 9.281 1 98.5 129 ILE A C 1
ATOM 986 O O . ILE A 1 129 ? 5.316 14.789 8.383 1 98.5 129 ILE A O 1
ATOM 990 N N . THR A 1 130 ? 5.852 15.852 10.305 1 98.12 130 THR A N 1
ATOM 991 C CA . THR A 1 130 ? 4.625 16.641 10.352 1 98.12 130 THR A CA 1
ATOM 992 C C . THR A 1 130 ? 4.918 18.109 10.047 1 98.12 130 THR A C 1
ATOM 994 O O . THR A 1 130 ? 5.746 18.734 10.711 1 98.12 130 THR A O 1
ATOM 997 N N . VAL A 1 131 ? 4.223 18.641 9.078 1 98.06 131 VAL A N 1
ATOM 998 C CA . VAL A 1 131 ? 4.438 20.031 8.688 1 98.06 131 VAL A CA 1
ATOM 999 C C . VAL A 1 131 ? 3.359 20.922 9.305 1 98.06 131 VAL A C 1
ATOM 1001 O O . VAL A 1 131 ? 2.164 20.672 9.133 1 98.06 131 VAL A O 1
ATOM 1004 N N . LEU A 1 132 ? 3.801 21.922 10.055 1 98.12 132 LEU A N 1
ATOM 1005 C CA . LEU A 1 132 ? 2.904 22.906 10.664 1 98.12 132 LEU A CA 1
ATOM 1006 C C . LEU A 1 132 ? 2.781 24.141 9.781 1 98.12 132 LEU A C 1
ATOM 1008 O O . LEU A 1 132 ? 3.791 24.703 9.352 1 98.12 132 LEU A O 1
ATOM 1012 N N . VAL A 1 133 ? 1.597 24.578 9.547 1 97 133 VAL A N 1
ATOM 1013 C CA . VAL A 1 133 ? 1.341 25.797 8.773 1 97 133 VAL A CA 1
ATOM 1014 C C . VAL A 1 133 ? 0.594 26.812 9.633 1 97 133 VAL A C 1
ATOM 1016 O O . VAL A 1 133 ? -0.558 26.578 10.008 1 97 133 VAL A O 1
ATOM 1019 N N . PRO A 1 134 ? 1.248 27.875 9.93 1 96.25 134 PRO A N 1
ATOM 1020 C CA . PRO A 1 134 ? 0.56 28.891 10.727 1 96.25 134 PRO A CA 1
ATOM 1021 C C . PRO A 1 134 ? -0.579 29.562 9.969 1 96.25 134 PRO A C 1
ATOM 1023 O O . PRO A 1 134 ? -0.494 29.734 8.75 1 96.25 134 PRO A O 1
ATOM 1026 N N . PRO A 1 135 ? -1.592 29.891 10.688 1 95.88 135 PRO A N 1
ATOM 1027 C CA . PRO A 1 135 ? -2.693 30.609 10.031 1 95.88 135 PRO A CA 1
ATOM 1028 C C . PRO A 1 135 ? -2.334 32.031 9.664 1 95.88 135 PRO A C 1
ATOM 1030 O O . PRO A 1 135 ? -1.363 32.594 10.195 1 95.88 135 PRO A O 1
ATOM 1033 N N . GLY A 1 136 ? -3.145 32.594 8.688 1 94.31 136 GLY A N 1
ATOM 1034 C CA . GLY A 1 136 ? -3.037 34 8.438 1 94.31 136 GLY A CA 1
ATOM 1035 C C . GLY A 1 136 ? -3.531 34.844 9.602 1 94.31 136 GLY A C 1
ATOM 1036 O O . GLY A 1 136 ? -4.043 34.312 10.586 1 94.31 136 GLY A O 1
ATOM 1037 N N . SER A 1 137 ? -3.25 36.125 9.406 1 95.75 137 SER A N 1
ATOM 1038 C CA . SER A 1 137 ? -3.762 37.031 10.43 1 95.75 137 SER A CA 1
ATOM 1039 C C . SER A 1 137 ? -5.277 36.906 10.555 1 95.75 137 SER A C 1
ATOM 1041 O O . SER A 1 137 ? -5.988 36.906 9.547 1 95.75 137 SER A O 1
ATOM 1043 N N . PRO A 1 138 ? -5.66 36.688 11.828 1 97.44 138 PRO A N 1
ATOM 1044 C CA . PRO A 1 138 ? -7.113 36.594 12 1 97.44 138 PRO A CA 1
ATOM 1045 C C . PRO A 1 138 ? -7.836 37.906 11.625 1 97.44 138 PRO A C 1
ATOM 1047 O O . PRO A 1 138 ? -7.246 38.969 11.688 1 97.44 138 PRO A O 1
ATOM 1050 N N . ILE A 1 139 ? -9.109 37.719 11.242 1 96.81 139 ILE A N 1
ATOM 1051 C CA . ILE A 1 139 ? -9.969 38.844 10.883 1 96.81 139 ILE A CA 1
ATOM 1052 C C . ILE A 1 139 ? -11.258 38.781 11.695 1 96.81 139 ILE A C 1
ATOM 1054 O O . ILE A 1 139 ? -11.891 37.719 11.797 1 96.81 139 ILE A O 1
ATOM 1058 N N . ILE A 1 140 ? -11.586 39.906 12.32 1 97.44 140 ILE A N 1
ATOM 1059 C CA . ILE A 1 140 ? -12.859 40 13.023 1 97.44 140 ILE A CA 1
ATOM 1060 C C . ILE A 1 140 ? -13.875 40.75 12.156 1 97.44 140 ILE A C 1
ATOM 1062 O O . ILE A 1 140 ? -13.609 41.844 11.68 1 97.44 140 ILE A O 1
ATOM 1066 N N . GLU A 1 141 ? -14.93 40.094 11.938 1 96.56 141 GLU A N 1
ATOM 1067 C CA . GLU A 1 141 ? -16.047 40.688 11.227 1 96.56 141 GLU A CA 1
ATOM 1068 C C . GLU A 1 141 ? -17.266 40.812 12.133 1 96.56 141 GLU A C 1
ATOM 1070 O O . GLU A 1 141 ? -17.5 39.969 12.992 1 96.56 141 GLU A O 1
ATOM 1075 N N . SER A 1 142 ? -17.938 41.969 12.008 1 94.25 142 SER A N 1
ATOM 1076 C CA . SER A 1 142 ? -19.172 42.188 12.766 1 94.25 142 SER A CA 1
ATOM 1077 C C . SER A 1 142 ? -20.359 42.375 11.844 1 94.25 142 SER A C 1
ATOM 1079 O O . SER A 1 142 ? -20.219 42.906 10.734 1 94.25 142 SER A O 1
ATOM 1081 N N . ARG A 1 143 ? -21.453 41.875 12.273 1 88.94 143 ARG A N 1
ATOM 1082 C CA . ARG A 1 143 ? -22.688 42.094 11.508 1 88.94 143 ARG A CA 1
ATOM 1083 C C . ARG A 1 143 ? -23.031 43.594 11.469 1 88.94 143 ARG A C 1
ATOM 1085 O O . ARG A 1 143 ? -23.422 44.125 10.414 1 88.94 143 ARG A O 1
ATOM 1092 N N . GLU A 1 144 ? -22.875 44.25 12.617 1 91.38 144 GLU A N 1
ATOM 1093 C CA . GLU A 1 144 ? -23.125 45.688 12.727 1 91.38 144 GLU A CA 1
ATOM 1094 C C . GLU A 1 144 ? -21.922 46.438 13.289 1 91.38 144 GLU A C 1
ATOM 1096 O O . GLU A 1 144 ? -21.281 45.969 14.234 1 91.38 144 GLU A O 1
ATOM 1101 N N . ASP A 1 145 ? -21.672 47.594 12.703 1 90.81 145 ASP A N 1
ATOM 1102 C CA . ASP A 1 145 ? -20.531 48.375 13.172 1 90.81 145 ASP A CA 1
ATOM 1103 C C . ASP A 1 145 ? -20.859 49.094 14.477 1 90.81 145 ASP A C 1
ATOM 1105 O O . ASP A 1 145 ? -20 49.25 15.344 1 90.81 145 ASP A O 1
ATOM 1109 N N . VAL A 1 146 ? -22.109 49.562 14.547 1 95 146 VAL A N 1
ATOM 1110 C CA . VAL A 1 146 ? -22.562 50.281 15.727 1 95 146 VAL A CA 1
ATOM 1111 C C . VAL A 1 146 ? -23.812 49.594 16.297 1 95 146 VAL A C 1
ATOM 1113 O O . VAL A 1 146 ? -24.703 49.188 15.547 1 95 146 VAL A O 1
ATOM 1116 N N . VAL A 1 147 ? -23.797 49.438 17.672 1 95.56 147 VAL A N 1
ATOM 1117 C CA . VAL A 1 147 ? -24.906 48.75 18.312 1 95.56 147 VAL A CA 1
ATOM 1118 C C . VAL A 1 147 ? -25.469 49.594 19.453 1 95.56 147 VAL A C 1
ATOM 1120 O O . VAL A 1 147 ? -24.719 50.25 20.172 1 95.56 147 VAL A O 1
ATOM 1123 N N . SER A 1 148 ? -26.812 49.594 19.562 1 95.88 148 SER A N 1
ATOM 1124 C CA . SER A 1 148 ? -27.453 50.312 20.672 1 95.88 148 SER A CA 1
ATOM 1125 C C . SER A 1 148 ? -27.484 49.469 21.938 1 95.88 148 SER A C 1
ATOM 1127 O O . SER A 1 148 ? -27.641 48.25 21.875 1 95.88 148 SER A O 1
ATOM 1129 N N . GLU A 1 149 ? -27.406 50.219 23 1 95.5 149 GLU A N 1
ATOM 1130 C CA . GLU A 1 149 ? -27.469 49.5 24.281 1 95.5 149 GLU A CA 1
ATOM 1131 C C . GLU A 1 149 ? -28.688 48.625 24.359 1 95.5 149 GLU A C 1
ATOM 1133 O O . GLU A 1 149 ? -29.781 49 23.922 1 95.5 149 GLU A O 1
ATOM 1138 N N . GLY A 1 150 ? -28.438 47.375 24.938 1 93.94 150 GLY A N 1
ATOM 1139 C CA . GLY A 1 150 ? -29.531 46.406 25.078 1 93.94 150 GLY A CA 1
ATOM 1140 C C . GLY A 1 150 ? -29.609 45.438 23.922 1 93.94 150 GLY A C 1
ATOM 1141 O O . GLY A 1 150 ? -30.203 44.344 24.047 1 93.94 150 GLY A O 1
ATOM 1142 N N . ASN A 1 151 ? -29.141 45.844 22.797 1 95.81 151 ASN A N 1
ATOM 1143 C CA . ASN A 1 151 ? -29.172 44.969 21.625 1 95.81 151 ASN A CA 1
ATOM 1144 C C . ASN A 1 151 ? -28 44 21.625 1 95.81 151 ASN A C 1
ATOM 1146 O O . ASN A 1 151 ? -27.047 44.156 22.375 1 95.81 151 ASN A O 1
ATOM 1150 N N . GLU A 1 152 ? -28.125 43 20.781 1 95.88 152 GLU A N 1
ATOM 1151 C CA . GLU A 1 152 ? -27.078 42 20.672 1 95.88 152 GLU A CA 1
ATOM 1152 C C . GLU A 1 152 ? -26.156 42.281 19.484 1 95.88 152 GLU A C 1
ATOM 1154 O O . GLU A 1 152 ? -26.609 42.781 18.453 1 95.88 152 GLU A O 1
ATOM 1159 N N . THR A 1 153 ? -24.953 42 19.812 1 95.75 153 THR A N 1
ATOM 1160 C CA . THR A 1 153 ? -24 42.094 18.719 1 95.75 153 THR A CA 1
ATOM 1161 C C . THR A 1 153 ? -23.406 40.719 18.422 1 95.75 153 THR A C 1
ATOM 1163 O O . THR A 1 153 ? -23.453 39.812 19.266 1 95.75 153 THR A O 1
ATOM 1166 N N . GLU A 1 154 ? -23.031 40.5 17.125 1 96.5 154 GLU A N 1
ATOM 1167 C CA . GLU A 1 154 ? -22.406 39.25 16.672 1 96.5 154 GLU A CA 1
ATOM 1168 C C . GLU A 1 154 ? -21.062 39.531 15.992 1 96.5 154 GLU A C 1
ATOM 1170 O O . GLU A 1 154 ? -20.984 40.312 15.047 1 96.5 154 GLU A O 1
ATOM 1175 N N . LEU A 1 155 ? -20.078 38.938 16.547 1 97.31 155 LEU A N 1
ATOM 1176 C CA . LEU A 1 155 ? -18.75 39.031 15.961 1 97.31 155 LEU A CA 1
ATOM 1177 C C . LEU A 1 155 ? -18.266 37.688 15.453 1 97.31 155 LEU A C 1
ATOM 1179 O O . LEU A 1 155 ? -18.578 36.625 16.047 1 97.31 155 LEU A O 1
ATOM 1183 N N . THR A 1 156 ? -17.562 37.688 14.305 1 98 156 THR A N 1
ATOM 1184 C CA . THR A 1 156 ? -17 36.469 13.719 1 98 156 THR A CA 1
ATOM 1185 C C . THR A 1 156 ? -15.5 36.625 13.492 1 98 156 THR A C 1
ATOM 1187 O O . THR A 1 156 ? -15.055 37.594 12.875 1 98 156 THR A O 1
ATOM 1190 N N . CYS A 1 157 ? -14.828 35.75 14.031 1 98.06 157 CYS A N 1
ATOM 1191 C CA . CYS A 1 157 ? -13.383 35.688 13.844 1 98.06 157 CYS A CA 1
ATOM 1192 C C . CYS A 1 157 ? -12.984 34.531 12.938 1 98.06 157 CYS A C 1
ATOM 1194 O O . CYS A 1 157 ? -13.453 33.406 13.133 1 98.06 157 CYS A O 1
ATOM 1196 N N . THR A 1 158 ? -12.062 34.812 11.938 1 97.5 158 THR A N 1
ATOM 1197 C CA . THR A 1 158 ? -11.68 33.781 10.984 1 97.5 158 THR A CA 1
ATOM 1198 C C . THR A 1 158 ? -10.156 33.625 10.922 1 97.5 158 THR A C 1
ATOM 1200 O O . THR A 1 158 ? -9.453 34.625 10.766 1 97.5 158 THR A O 1
ATOM 1203 N N . ALA A 1 159 ? -9.695 32.5 11.094 1 96.25 159 ALA A N 1
ATOM 1204 C CA . ALA A 1 159 ? -8.305 32.156 10.859 1 96.25 159 ALA A CA 1
ATOM 1205 C C . ALA A 1 159 ? -8.18 31.203 9.656 1 96.25 159 ALA A C 1
ATOM 1207 O O . ALA A 1 159 ? -8.656 30.078 9.695 1 96.25 159 ALA A O 1
ATOM 1208 N N . ILE A 1 160 ? -7.312 31.656 8.633 1 95.25 160 ILE A N 1
ATOM 1209 C CA . ILE A 1 160 ? -7.348 30.953 7.359 1 95.25 160 ILE A CA 1
ATOM 1210 C C . ILE A 1 160 ? -6.059 30.156 7.172 1 95.25 160 ILE A C 1
ATOM 1212 O O . ILE A 1 160 ? -4.965 30.672 7.426 1 95.25 160 ILE A O 1
ATOM 1216 N N . GLY A 1 161 ? -6.215 28.938 6.723 1 94.88 161 GLY A N 1
ATOM 1217 C CA . GLY A 1 161 ? -5.133 28.172 6.117 1 94.88 161 GLY A CA 1
ATOM 1218 C C . GLY A 1 161 ? -4.121 27.672 7.125 1 94.88 161 GLY A C 1
ATOM 1219 O O . GLY A 1 161 ? -2.914 27.844 6.941 1 94.88 161 GLY A O 1
ATOM 1220 N N . SER A 1 162 ? -4.566 27.062 8.195 1 95.81 162 SER A N 1
ATOM 1221 C CA . SER A 1 162 ? -3.625 26.547 9.18 1 95.81 162 SER A CA 1
ATOM 1222 C C . SER A 1 162 ? -3.6 25.016 9.172 1 95.81 162 SER A C 1
ATOM 1224 O O . SER A 1 162 ? -4.562 24.375 8.742 1 95.81 162 SER A O 1
ATOM 1226 N N . LYS A 1 163 ? -2.5 24.5 9.609 1 97.12 163 LYS A N 1
ATOM 1227 C CA . LYS A 1 163 ? -2.346 23.078 9.891 1 97.12 163 LYS A CA 1
ATOM 1228 C C . LYS A 1 163 ? -1.459 22.859 11.117 1 97.12 163 LYS A C 1
ATOM 1230 O O . LYS A 1 163 ? -0.276 23.203 11.102 1 97.12 163 LYS A O 1
ATOM 1235 N N . PRO A 1 164 ? -1.911 22.281 12.117 1 96.69 164 PRO A N 1
ATOM 1236 C CA . PRO A 1 164 ? -3.299 21.859 12.297 1 96.69 164 PRO A CA 1
ATOM 1237 C C . PRO A 1 164 ? -4.27 23.016 12.461 1 96.69 164 PRO A C 1
ATOM 1239 O O . PRO A 1 164 ? -3.871 24.188 12.328 1 96.69 164 PRO A O 1
ATOM 1242 N N . ALA A 1 165 ? -5.547 22.672 12.664 1 96.88 165 ALA A N 1
ATOM 1243 C CA . ALA A 1 165 ? -6.547 23.703 12.875 1 96.88 165 ALA A CA 1
ATOM 1244 C C . ALA A 1 165 ? -6.207 24.562 14.094 1 96.88 165 ALA A C 1
ATOM 1246 O O . ALA A 1 165 ? -5.816 24.031 15.141 1 96.88 165 ALA A O 1
ATOM 1247 N N . ALA A 1 166 ? -6.363 25.859 13.906 1 96.5 166 ALA A N 1
ATOM 1248 C CA . ALA A 1 166 ? -6.078 26.766 15.008 1 96.5 166 ALA A CA 1
ATOM 1249 C C . ALA A 1 166 ? -7.227 26.781 16.016 1 96.5 166 ALA A C 1
ATOM 1251 O O . ALA A 1 166 ? -8.328 26.328 15.711 1 96.5 166 ALA A O 1
ATOM 1252 N N . SER A 1 167 ? -6.871 27.234 17.172 1 96.19 167 SER A N 1
ATOM 1253 C CA . SER A 1 167 ? -7.887 27.453 18.203 1 96.19 167 SER A CA 1
ATOM 1254 C C . SER A 1 167 ? -8.164 28.938 18.391 1 96.19 167 SER A C 1
ATOM 1256 O O . SER A 1 167 ? -7.246 29.766 18.312 1 96.19 167 SER A O 1
ATOM 1258 N N . VAL A 1 168 ? -9.469 29.203 18.609 1 96.75 168 VAL A N 1
ATOM 1259 C CA . VAL A 1 168 ? -9.867 30.594 18.75 1 96.75 168 VAL A CA 1
ATOM 1260 C C . VAL A 1 168 ? -10.406 30.844 20.156 1 96.75 168 VAL A C 1
ATOM 1262 O O . VAL A 1 168 ? -11.234 30.094 20.656 1 96.75 168 VAL A O 1
ATOM 1265 N N . ARG A 1 169 ? -9.867 31.906 20.766 1 96.38 169 ARG A N 1
ATOM 1266 C CA . ARG A 1 169 ? -10.367 32.375 22.047 1 96.38 169 ARG A CA 1
ATOM 1267 C C . ARG A 1 169 ? -10.836 33.812 21.969 1 96.38 169 ARG A C 1
ATOM 1269 O O . ARG A 1 169 ? -10.18 34.656 21.344 1 96.38 169 ARG A O 1
ATOM 1276 N N . TRP A 1 170 ? -11.945 34.125 22.609 1 97.81 170 TRP A N 1
ATOM 1277 C CA . TRP A 1 170 ? -12.492 35.469 22.609 1 97.81 170 TRP A CA 1
ATOM 1278 C C . TRP A 1 170 ? -12.32 36.125 23.984 1 97.81 170 TRP A C 1
ATOM 1280 O O . TRP A 1 170 ? -12.531 35.5 25.016 1 97.81 170 TRP A O 1
ATOM 1290 N N . MET A 1 171 ? -11.875 37.375 23.953 1 97.56 171 MET A N 1
ATOM 1291 C CA . MET A 1 171 ? -11.789 38.156 25.172 1 97.56 171 MET A CA 1
ATOM 1292 C C . MET A 1 171 ? -12.461 39.5 25 1 97.56 171 MET A C 1
ATOM 1294 O O . MET A 1 171 ? -12.164 40.25 24.062 1 97.56 171 MET A O 1
ATOM 1298 N N . LYS A 1 172 ? -13.289 39.812 25.828 1 97.31 172 LYS A N 1
ATOM 1299 C CA . LYS A 1 172 ? -13.852 41.156 25.969 1 97.31 172 LYS A CA 1
ATOM 1300 C C . LYS A 1 172 ? -13.312 41.844 27.203 1 97.31 172 LYS A C 1
ATOM 1302 O O . LYS A 1 172 ? -13.75 41.562 28.328 1 97.31 172 LYS A O 1
ATOM 1307 N N . GLY A 1 173 ? -12.453 42.719 26.953 1 93.06 173 GLY A N 1
ATOM 1308 C CA . GLY A 1 173 ? -11.734 43.219 28.125 1 93.06 173 GLY A CA 1
ATOM 1309 C C . GLY A 1 173 ? -10.984 42.125 28.875 1 93.06 173 GLY A C 1
ATOM 1310 O O . GLY A 1 173 ? -10.07 41.5 28.312 1 93.06 173 GLY A O 1
ATOM 1311 N N . GLU A 1 174 ? -11.445 41.844 30.125 1 92.88 174 GLU A N 1
ATOM 1312 C CA . GLU A 1 174 ? -10.805 40.812 30.922 1 92.88 174 GLU A CA 1
ATOM 1313 C C . GLU A 1 174 ? -11.68 39.562 31 1 92.88 174 GLU A C 1
ATOM 1315 O O . GLU A 1 174 ? -11.273 38.531 31.578 1 92.88 174 GLU A O 1
ATOM 1320 N N . GLU A 1 175 ? -12.773 39.625 30.266 1 94.94 175 GLU A N 1
ATOM 1321 C CA . GLU A 1 175 ? -13.719 38.531 30.328 1 94.94 175 GLU A CA 1
ATOM 1322 C C . GLU A 1 175 ? -13.594 37.625 29.094 1 94.94 175 GLU A C 1
ATOM 1324 O O . GLU A 1 175 ? -13.539 38.125 27.969 1 94.94 175 GLU A O 1
ATOM 1329 N N . GLU A 1 176 ? -13.625 36.344 29.375 1 96.31 176 GLU A N 1
ATOM 1330 C CA . GLU A 1 176 ? -13.578 35.406 28.25 1 96.31 176 GLU A CA 1
ATOM 1331 C C . GLU A 1 176 ? -14.984 35.062 27.75 1 96.31 176 GLU A C 1
ATOM 1333 O O . GLU A 1 176 ? -15.906 34.875 28.562 1 96.31 176 GLU A O 1
ATOM 1338 N N . LEU A 1 177 ? -15.133 35.125 26.453 1 96.88 177 LEU A N 1
ATOM 1339 C CA . LEU A 1 177 ? -16.406 34.812 25.844 1 96.88 177 LEU A CA 1
ATOM 1340 C C . LEU A 1 177 ? -16.375 33.406 25.219 1 96.88 177 LEU A C 1
ATOM 1342 O O . LEU A 1 177 ? -15.312 32.938 24.781 1 96.88 177 LEU A O 1
ATOM 1346 N N . THR A 1 178 ? -17.531 32.719 25.25 1 94.38 178 THR A N 1
ATOM 1347 C CA . THR A 1 178 ? -17.641 31.422 24.609 1 94.38 178 THR A CA 1
ATOM 1348 C C . THR A 1 178 ? -18.234 31.562 23.219 1 94.38 178 THR A C 1
ATOM 1350 O O . THR A 1 178 ? -19.359 32.031 23.062 1 94.38 178 THR A O 1
ATOM 1353 N N . GLY A 1 179 ? -17.438 31.188 22.344 1 94.88 179 GLY A N 1
ATOM 1354 C CA . GLY A 1 179 ? -17.922 31.25 20.984 1 94.88 179 GLY A CA 1
ATOM 1355 C C . GLY A 1 179 ? -18.219 29.891 20.375 1 94.88 179 GLY A C 1
ATOM 1356 O O . GLY A 1 179 ? -17.875 28.859 20.953 1 94.88 179 GLY A O 1
ATOM 1357 N N . GLU A 1 180 ? -19.016 29.906 19.266 1 97.12 180 GLU A N 1
ATOM 1358 C CA . GLU A 1 180 ? -19.25 28.734 18.438 1 97.12 180 GLU A CA 1
ATOM 1359 C C . GLU A 1 180 ? -18.234 28.641 17.312 1 97.12 180 GLU A C 1
ATOM 1361 O O . GLU A 1 180 ? -18.141 29.531 16.469 1 97.12 180 GLU A O 1
ATOM 1366 N N . THR A 1 181 ? -17.594 27.516 17.359 1 97.44 181 THR A N 1
ATOM 1367 C CA . THR A 1 181 ? -16.5 27.391 16.406 1 97.44 181 THR A CA 1
ATOM 1368 C C . THR A 1 181 ? -16.812 26.328 15.359 1 97.44 181 THR A C 1
ATOM 1370 O O . THR A 1 181 ? -17.375 25.281 15.688 1 97.44 181 THR A O 1
ATOM 1373 N N . THR A 1 182 ? -16.469 26.656 14.109 1 97.38 182 THR A N 1
ATOM 1374 C CA . THR A 1 182 ? -16.547 25.719 13 1 97.38 182 THR A CA 1
ATOM 1375 C C . THR A 1 182 ? -15.195 25.547 12.32 1 97.38 182 THR A C 1
ATOM 1377 O O . THR A 1 182 ? -14.445 26.531 12.172 1 97.38 182 THR A O 1
ATOM 1380 N N . VAL A 1 183 ? -14.883 24.312 12 1 96.75 183 VAL A N 1
ATOM 1381 C CA . VAL A 1 183 ? -13.617 24 11.336 1 96.75 183 VAL A CA 1
ATOM 1382 C C . VAL A 1 183 ? -13.891 23.422 9.953 1 96.75 183 VAL A C 1
ATOM 1384 O O . VAL A 1 183 ? -14.617 22.422 9.828 1 96.75 183 VAL A O 1
ATOM 1387 N N . GLU A 1 184 ? -13.32 24.047 8.969 1 96.19 184 GLU A N 1
ATOM 1388 C CA . GLU A 1 184 ? -13.461 23.562 7.594 1 96.19 184 GLU A CA 1
ATOM 1389 C C . GLU A 1 184 ? -12.117 23.156 7.008 1 96.19 184 GLU A C 1
ATOM 1391 O O . GLU A 1 184 ? -11.148 23.922 7.066 1 96.19 184 GLU A O 1
ATOM 1396 N N . GLU A 1 185 ? -12.125 21.984 6.445 1 93.94 185 GLU A N 1
ATOM 1397 C CA . GLU A 1 185 ? -10.906 21.531 5.77 1 93.94 185 GLU A CA 1
ATOM 1398 C C . GLU A 1 185 ? -10.891 21.984 4.312 1 93.94 185 GLU A C 1
ATOM 1400 O O . GLU A 1 185 ? -11.867 21.797 3.586 1 93.94 185 GLU A O 1
ATOM 1405 N N . THR A 1 186 ? -9.859 22.641 3.963 1 86.56 186 THR A N 1
ATOM 1406 C CA . THR A 1 186 ? -9.711 23.078 2.58 1 86.56 186 THR A CA 1
ATOM 1407 C C . THR A 1 186 ? -9.031 22 1.74 1 86.56 186 THR A C 1
ATOM 1409 O O . THR A 1 186 ? -8.516 21.016 2.279 1 86.56 186 THR A O 1
ATOM 1412 N N . TYR A 1 187 ? -8.992 22.172 0.394 1 78.38 187 TYR A N 1
ATOM 1413 C CA . TYR A 1 187 ? -8.484 21.203 -0.567 1 78.38 187 TYR A CA 1
ATOM 1414 C C . TYR A 1 187 ? -6.988 20.984 -0.379 1 78.38 187 TYR A C 1
ATOM 1416 O O . TYR A 1 187 ? -6.457 19.938 -0.761 1 78.38 187 TYR A O 1
ATOM 1424 N N . ASP A 1 188 ? -6.348 21.781 0.227 1 82.25 188 ASP A N 1
ATOM 1425 C CA . ASP A 1 188 ? -4.898 21.688 0.366 1 82.25 188 ASP A CA 1
ATOM 1426 C C . ASP A 1 188 ? -4.516 21.094 1.725 1 82.25 188 ASP A C 1
ATOM 1428 O O . ASP A 1 188 ? -3.381 21.25 2.178 1 82.25 188 ASP A O 1
ATOM 1432 N N . ARG A 1 189 ? -5.441 20.469 2.479 1 89.44 189 ARG A N 1
ATOM 1433 C CA . ARG A 1 189 ? -5.219 19.828 3.768 1 89.44 189 ARG A CA 1
ATOM 1434 C C . ARG A 1 189 ? -4.969 20.859 4.859 1 89.44 189 ARG A C 1
ATOM 1436 O O . ARG A 1 189 ? -4.23 20.594 5.812 1 89.44 189 ARG A O 1
ATOM 1443 N N . MET A 1 190 ? -5.398 22 4.609 1 95.44 190 MET A N 1
ATOM 1444 C CA . MET A 1 190 ? -5.344 23.047 5.621 1 95.44 190 MET A CA 1
ATOM 1445 C C . MET A 1 190 ? -6.727 23.328 6.199 1 95.44 190 MET A C 1
ATOM 1447 O O . MET A 1 190 ? -7.723 22.781 5.715 1 95.44 190 MET A O 1
ATOM 1451 N N . PHE A 1 191 ? -6.691 24.172 7.266 1 97.19 191 PHE A N 1
ATOM 1452 C CA . PHE A 1 191 ? -7.961 24.375 7.949 1 97.19 191 PHE A CA 1
ATOM 1453 C C . PHE A 1 191 ? -8.281 25.859 8.062 1 97.19 191 PHE A C 1
ATOM 1455 O O . PHE A 1 191 ? -7.383 26.688 8.266 1 97.19 191 PHE A O 1
ATOM 1462 N N . THR A 1 192 ? -9.5 26.141 7.812 1 96.94 192 THR A N 1
ATOM 1463 C CA . THR A 1 192 ? -10.047 27.453 8.133 1 96.94 192 THR A CA 1
ATOM 1464 C C . THR A 1 192 ? -10.984 27.359 9.336 1 96.94 192 THR A C 1
ATOM 1466 O O . THR A 1 192 ? -11.93 26.578 9.336 1 96.94 192 THR A O 1
ATOM 1469 N N . VAL A 1 193 ? -10.68 28.141 10.297 1 97.31 193 VAL A N 1
ATOM 1470 C CA . VAL A 1 193 ? -11.477 28.109 11.516 1 97.31 193 VAL A CA 1
ATOM 1471 C C . VAL A 1 193 ? -12.273 29.406 11.641 1 97.31 193 VAL A C 1
ATOM 1473 O O . VAL A 1 193 ? -11.719 30.5 11.508 1 97.31 193 VAL A O 1
ATOM 1476 N N . THR A 1 194 ? -13.547 29.281 11.82 1 97.56 194 THR A N 1
ATOM 1477 C CA . THR A 1 194 ? -14.438 30.422 12.039 1 97.56 194 THR A CA 1
ATOM 1478 C C . THR A 1 194 ? -15.141 30.297 13.391 1 97.56 194 THR A C 1
ATOM 1480 O O . THR A 1 194 ? -15.719 29.266 13.711 1 97.56 194 THR A O 1
ATOM 1483 N N . SER A 1 195 ? -15.008 31.312 14.211 1 98.06 195 SER A N 1
ATOM 1484 C CA . SER A 1 195 ? -15.656 31.344 15.516 1 98.06 195 SER A CA 1
ATOM 1485 C C . SER A 1 195 ? -16.578 32.562 15.641 1 98.06 195 SER A C 1
ATOM 1487 O O . SER A 1 195 ? -16.188 33.688 15.281 1 98.06 195 SER A O 1
ATOM 1489 N N . ARG A 1 196 ? -17.75 32.281 16.125 1 97.88 196 ARG A N 1
ATOM 1490 C CA . ARG A 1 196 ? -18.75 33.344 16.266 1 97.88 196 ARG A CA 1
ATOM 1491 C C . ARG A 1 196 ? -19.172 33.5 17.719 1 97.88 196 ARG A C 1
ATOM 1493 O O . ARG A 1 196 ? -19.375 32.531 18.422 1 97.88 196 ARG A O 1
ATOM 1500 N N . VAL A 1 197 ? -19.25 34.75 18.141 1 97.19 197 VAL A N 1
ATOM 1501 C CA . VAL A 1 197 ? -19.75 35.031 19.484 1 97.19 197 VAL A CA 1
ATOM 1502 C C . VAL A 1 197 ? -20.906 36.031 19.391 1 97.19 197 VAL A C 1
ATOM 1504 O O . VAL A 1 197 ? -20.938 36.906 18.516 1 97.19 197 VAL A O 1
ATOM 1507 N N . LYS A 1 198 ? -21.844 35.75 20.219 1 96.12 198 LYS A N 1
ATOM 1508 C CA . LYS A 1 198 ? -23.016 36.625 20.328 1 96.12 198 LYS A CA 1
ATOM 1509 C C . LYS A 1 198 ? -23.266 37.031 21.781 1 96.12 198 LYS A C 1
ATOM 1511 O O . LYS A 1 198 ? -23.234 36.188 22.688 1 96.12 198 LYS A O 1
ATOM 1516 N N . PHE A 1 199 ? -23.453 38.406 22 1 95.62 199 PHE A N 1
ATOM 1517 C CA . PHE A 1 199 ? -23.734 38.875 23.344 1 95.62 199 PHE A CA 1
ATOM 1518 C C . PHE A 1 199 ? -24.438 40.25 23.312 1 95.62 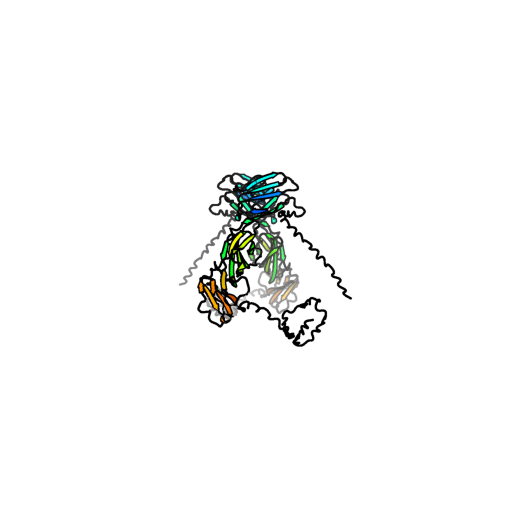199 PHE A C 1
ATOM 1520 O O . PHE A 1 199 ? -24.359 40.969 22.312 1 95.62 199 PHE A O 1
ATOM 1527 N N . SER A 1 200 ? -25.047 40.531 24.359 1 96.06 200 SER A N 1
ATOM 1528 C CA . SER A 1 200 ? -25.703 41.844 24.484 1 96.06 200 SER A CA 1
ATOM 1529 C C . SER A 1 200 ? -24.734 42.906 24.969 1 96.06 200 SER A C 1
ATOM 1531 O O . SER A 1 200 ? -23.828 42.625 25.75 1 96.06 200 SER A O 1
ATOM 1533 N N . VAL A 1 201 ? -25.031 44.094 24.469 1 96.25 201 VAL A N 1
ATOM 1534 C CA . VAL A 1 201 ? -24.094 45.156 24.828 1 96.25 201 VAL A CA 1
ATOM 1535 C C . VAL A 1 201 ? -24.766 46.125 25.797 1 96.25 201 VAL A C 1
ATOM 1537 O O . VAL A 1 201 ? -25.969 46.312 25.75 1 96.25 201 VAL A O 1
ATOM 1540 N N . THR A 1 202 ? -23.938 46.719 26.703 1 95.25 202 THR A N 1
ATOM 1541 C CA . THR A 1 202 ? -24.344 47.75 27.625 1 95.25 202 THR A CA 1
ATOM 1542 C C . THR A 1 202 ? -23.531 49.031 27.406 1 95.25 202 THR A C 1
ATOM 1544 O O . THR A 1 202 ? -22.594 49.031 26.609 1 95.25 202 THR A O 1
ATOM 1547 N N . LYS A 1 203 ? -23.953 50.125 28 1 94.88 203 LYS A N 1
ATOM 1548 C CA . LYS A 1 203 ? -23.25 51.375 27.875 1 94.88 203 LYS A CA 1
ATOM 1549 C C . LYS A 1 203 ? -21.797 51.25 28.297 1 94.88 203 LYS A C 1
ATOM 1551 O O . LYS A 1 203 ? -20.906 51.875 27.703 1 94.88 203 LYS A O 1
ATOM 1556 N N . GLU A 1 204 ? -21.547 50.375 29.344 1 95.19 204 GLU A N 1
ATOM 1557 C CA . GLU A 1 204 ? -20.188 50.188 29.844 1 95.19 204 GLU A CA 1
ATOM 1558 C C . GLU A 1 204 ? -19.297 49.531 28.797 1 95.19 204 GLU A C 1
ATOM 1560 O O . GLU A 1 204 ? -18.078 49.562 28.906 1 95.19 204 GLU A O 1
ATOM 1565 N N . ASP A 1 205 ? -19.891 48.969 27.797 1 96.5 205 ASP A N 1
ATOM 1566 C CA . ASP A 1 205 ? -19.156 48.25 26.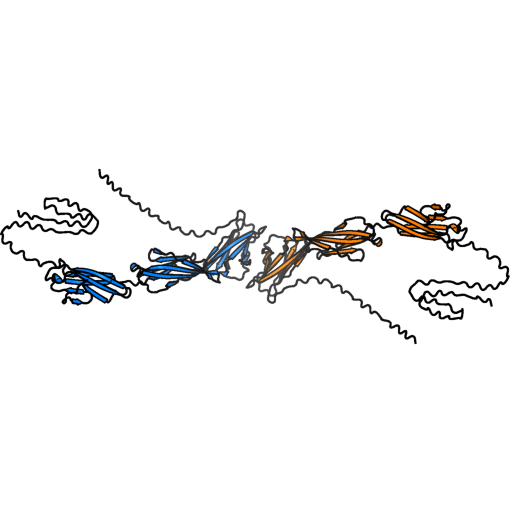781 1 96.5 205 ASP A CA 1
ATOM 1567 C C . ASP A 1 205 ? -18.625 49.188 25.703 1 96.5 205 ASP A C 1
ATOM 1569 O O . ASP A 1 205 ? -17.812 48.781 24.859 1 96.5 205 ASP A O 1
ATOM 1573 N N . ASP A 1 206 ? -19.109 50.375 25.719 1 96.31 206 ASP A N 1
ATOM 1574 C CA . ASP A 1 206 ? -18.641 51.312 24.703 1 96.31 206 ASP A CA 1
ATOM 1575 C C . ASP A 1 206 ? -17.125 51.531 24.812 1 96.31 206 ASP A C 1
ATOM 1577 O O . ASP A 1 206 ? -16.625 51.906 25.859 1 96.31 206 ASP A O 1
ATOM 1581 N N . GLY A 1 207 ? -16.422 51.219 23.703 1 96 207 GLY A N 1
ATOM 1582 C CA . GLY A 1 207 ? -14.984 51.406 23.656 1 96 207 GLY A CA 1
ATOM 1583 C C . GLY A 1 207 ? -14.211 50.219 24.172 1 96 207 GLY A C 1
ATOM 1584 O O . GLY A 1 207 ? -12.977 50.219 24.141 1 96 207 GLY A O 1
ATOM 1585 N N . VAL A 1 208 ? -14.906 49.281 24.672 1 96.81 208 VAL A N 1
ATOM 1586 C CA . VAL A 1 208 ? -14.242 48.094 25.203 1 96.81 208 VAL A CA 1
ATOM 1587 C C . VAL A 1 208 ? -13.688 47.25 24.062 1 96.81 208 VAL A C 1
ATOM 1589 O O . VAL A 1 208 ? -14.383 47 23.078 1 96.81 208 VAL A O 1
ATOM 1592 N N . PRO A 1 209 ? -12.438 46.969 24.141 1 97.19 209 PRO A N 1
ATOM 1593 C CA . PRO A 1 209 ? -11.875 46.094 23.094 1 97.19 209 PRO A CA 1
ATOM 1594 C C . PRO A 1 209 ? -12.32 44.656 23.219 1 97.19 209 PRO A C 1
ATOM 1596 O O . PRO A 1 209 ? -12.461 44.125 24.328 1 97.19 209 PRO A O 1
ATOM 1599 N N . VAL A 1 210 ? -12.609 44.062 22.078 1 97.38 210 VAL A N 1
ATOM 1600 C CA . VAL A 1 210 ? -12.836 42.625 21.953 1 97.38 210 VAL A CA 1
ATOM 1601 C C . VAL A 1 210 ? -11.68 41.969 21.188 1 97.38 210 VAL A C 1
ATOM 1603 O O . VAL A 1 210 ? -11.375 42.375 20.062 1 97.38 210 VAL A O 1
ATOM 1606 N N . ASP A 1 211 ? -11.062 40.969 21.797 1 97.81 211 ASP A N 1
ATOM 1607 C CA . ASP A 1 211 ? -9.898 40.344 21.219 1 97.81 211 ASP A CA 1
ATOM 1608 C C . ASP A 1 211 ? -10.234 38.938 20.719 1 97.81 211 ASP A C 1
ATOM 1610 O O . ASP A 1 211 ? -10.953 38.188 21.391 1 97.81 211 ASP A O 1
ATOM 1614 N N . CYS A 1 212 ? -9.797 38.688 19.547 1 97.88 212 CYS A N 1
ATOM 1615 C CA . CYS A 1 212 ? -9.742 37.344 19.016 1 97.88 212 CYS A CA 1
ATOM 1616 C C . CYS A 1 212 ? -8.32 36.812 19.047 1 97.88 212 CYS A C 1
ATOM 1618 O O . CYS A 1 212 ? -7.457 37.25 18.297 1 97.88 212 CYS A O 1
ATOM 1620 N N . ILE A 1 213 ? -8.109 35.844 19.891 1 97.31 213 ILE A N 1
ATOM 1621 C CA . ILE A 1 213 ? -6.77 35.312 20.109 1 97.31 213 ILE A CA 1
ATOM 1622 C C . ILE A 1 213 ? -6.637 33.938 19.453 1 97.31 213 ILE A C 1
ATOM 1624 O O . ILE A 1 213 ? -7.445 33.031 19.703 1 97.31 213 ILE A O 1
ATOM 1628 N N . ILE A 1 214 ? -5.523 33.781 18.641 1 97.56 214 ILE A N 1
ATOM 1629 C CA . ILE A 1 214 ? -5.297 32.531 17.938 1 97.56 214 ILE A CA 1
ATOM 1630 C C . ILE A 1 214 ? -4.191 31.75 18.625 1 97.56 214 ILE A C 1
ATOM 1632 O O . ILE A 1 214 ? -3.102 32.281 18.875 1 97.56 214 ILE A O 1
ATOM 1636 N N . ASP A 1 215 ? -4.531 30.516 18.938 1 96.38 215 ASP A N 1
ATOM 1637 C CA . ASP A 1 215 ? -3.531 29.594 19.469 1 96.38 215 ASP A CA 1
ATOM 1638 C C . ASP A 1 215 ? -3.145 28.547 18.422 1 96.38 215 ASP A C 1
ATOM 1640 O O . ASP A 1 215 ? -4.008 27.859 17.875 1 96.38 215 ASP A O 1
ATOM 1644 N N . HIS A 1 216 ? -1.868 28.516 18.188 1 97 216 HIS A N 1
ATOM 1645 C CA . HIS A 1 216 ? -1.325 27.562 17.234 1 97 216 HIS A CA 1
ATOM 1646 C C . HIS A 1 216 ? 0.12 27.203 17.562 1 97 216 HIS A C 1
ATOM 1648 O O . HIS A 1 216 ? 0.897 28.078 17.969 1 97 216 HIS A O 1
ATOM 1654 N N . PRO A 1 217 ? 0.476 25.953 17.344 1 96.25 217 PRO A N 1
ATOM 1655 C CA . PRO A 1 217 ? 1.821 25.531 17.734 1 96.25 217 PRO A CA 1
ATOM 1656 C C . PRO A 1 217 ? 2.918 26.203 16.922 1 96.25 217 PRO A C 1
ATOM 1658 O O . PRO A 1 217 ? 4.059 26.312 17.375 1 96.25 217 PRO A O 1
ATOM 1661 N N . ALA A 1 218 ? 2.629 26.672 15.758 1 96.25 218 ALA A N 1
ATOM 1662 C CA . ALA A 1 218 ? 3.646 27.219 14.859 1 96.25 218 ALA A CA 1
ATOM 1663 C C . ALA A 1 218 ? 3.816 28.719 15.07 1 96.25 218 ALA A C 1
ATOM 1665 O O . ALA A 1 218 ? 4.73 29.328 14.508 1 96.25 218 ALA A O 1
ATOM 1666 N N . VAL A 1 219 ? 2.936 29.375 15.703 1 94.25 219 VAL A N 1
ATOM 1667 C CA . VAL A 1 219 ? 2.998 30.828 15.852 1 94.25 219 VAL A CA 1
ATOM 1668 C C . VAL A 1 219 ? 2.463 31.234 17.219 1 94.25 219 VAL A C 1
ATOM 1670 O O . VAL A 1 219 ? 1.572 30.578 17.766 1 94.25 219 VAL A O 1
ATOM 1673 N N . LYS A 1 220 ? 3.055 32.312 17.781 1 91 220 LYS A N 1
ATOM 1674 C CA . LYS A 1 220 ? 2.584 32.875 19.047 1 91 220 LYS A CA 1
ATOM 1675 C C . LYS A 1 220 ? 2.021 34.281 18.844 1 91 220 LYS A C 1
ATOM 1677 O O . LYS A 1 220 ? 2.336 34.938 17.844 1 91 220 LYS A O 1
ATOM 1682 N N . ASP A 1 221 ? 1.129 34.688 19.672 1 89.31 221 ASP A N 1
ATOM 1683 C CA . ASP A 1 221 ? 0.689 36.062 19.797 1 89.31 221 ASP A CA 1
ATOM 1684 C C . ASP A 1 221 ? -0.075 36.531 18.562 1 89.31 221 ASP A C 1
ATOM 1686 O O . ASP A 1 221 ? 0.151 37.625 18.062 1 89.31 221 ASP A O 1
ATOM 1690 N N . LEU A 1 222 ? -0.766 35.625 17.938 1 95.06 222 LEU A N 1
ATOM 1691 C CA . LEU A 1 222 ? -1.654 36.031 16.859 1 95.06 222 LEU A CA 1
ATOM 1692 C C . LEU A 1 222 ? -3.002 36.5 17.406 1 95.06 222 LEU A C 1
ATOM 1694 O O . LEU A 1 222 ? -3.711 35.719 18.047 1 95.06 222 LEU A O 1
ATOM 1698 N N . LEU A 1 223 ? -3.326 37.75 17.219 1 95.81 223 LEU A N 1
ATOM 1699 C CA . LEU A 1 223 ? -4.59 38.25 17.75 1 95.81 223 LEU A CA 1
ATOM 1700 C C . LEU A 1 223 ? -5.125 39.375 16.891 1 95.81 223 LEU A C 1
ATOM 1702 O O . LEU A 1 223 ? -4.355 40.094 16.219 1 95.81 223 LEU A O 1
ATOM 1706 N N . ALA A 1 224 ? -6.406 39.469 16.766 1 97.56 224 ALA A N 1
ATOM 1707 C CA . ALA A 1 224 ? -7.141 40.594 16.188 1 97.56 224 ALA A CA 1
ATOM 1708 C C . ALA A 1 224 ? -7.996 41.312 17.25 1 97.56 224 ALA A C 1
ATOM 1710 O O . ALA A 1 224 ? -8.5 40.656 18.172 1 97.56 224 ALA A O 1
ATOM 1711 N N . GLN A 1 225 ? -8.031 42.562 17.125 1 97 225 GLN A N 1
ATOM 1712 C CA . GLN A 1 225 ? -8.781 43.344 18.094 1 97 225 GLN A CA 1
ATOM 1713 C C . GLN A 1 225 ? -9.789 44.281 17.406 1 97 225 GLN A C 1
ATOM 1715 O O . GLN A 1 225 ? -9.508 44.812 16.344 1 97 225 GLN A O 1
ATOM 1720 N N . ARG A 1 226 ? -10.938 44.406 18.062 1 96.44 226 ARG A N 1
ATOM 1721 C CA . ARG A 1 226 ? -11.969 45.312 17.609 1 96.44 226 ARG A CA 1
ATOM 1722 C C . ARG A 1 226 ? -12.594 46.062 18.797 1 96.44 226 ARG A C 1
ATOM 1724 O O . ARG A 1 226 ? -12.906 45.438 19.812 1 96.44 226 ARG A O 1
ATOM 1731 N N . HIS A 1 227 ? -12.75 47.344 18.656 1 96.88 227 HIS A N 1
ATOM 1732 C CA . HIS A 1 227 ? -13.406 48.125 19.703 1 96.88 227 HIS A CA 1
ATOM 1733 C C . HIS A 1 227 ? -14.906 48.219 19.469 1 96.88 227 HIS A C 1
ATOM 1735 O O . HIS A 1 227 ? -15.352 48.5 18.359 1 96.88 227 HIS A O 1
ATOM 1741 N N . LEU A 1 228 ? -15.617 47.969 20.531 1 96.75 228 LEU A N 1
ATOM 1742 C CA . LEU A 1 228 ? -17.078 48.031 20.406 1 96.75 228 LEU A CA 1
ATOM 1743 C C . LEU A 1 228 ? -17.531 49.5 20.344 1 96.75 228 LEU A C 1
ATOM 1745 O O . LEU A 1 228 ? -16.969 50.344 21.031 1 96.75 228 LEU A O 1
ATOM 1749 N N . GLU A 1 229 ? -18.469 49.75 19.484 1 96.5 229 GLU A N 1
ATOM 1750 C CA . GLU A 1 229 ? -19.156 51.062 19.453 1 96.5 229 GLU A CA 1
ATOM 1751 C C . GLU A 1 229 ? -20.625 50.938 19.828 1 96.5 229 GLU A C 1
ATOM 1753 O O . GLU A 1 229 ? -21.422 50.406 19.047 1 96.5 229 GLU A O 1
ATOM 1758 N N . VAL A 1 230 ? -20.938 51.438 21.047 1 96.75 230 VAL A N 1
ATOM 1759 C CA . VAL A 1 230 ? -22.281 51.25 21.578 1 96.75 230 VAL A CA 1
ATOM 1760 C C . VAL A 1 230 ? -22.953 52.625 21.719 1 96.75 230 VAL A C 1
ATOM 1762 O O . VAL A 1 230 ? -22.391 53.562 22.297 1 96.75 230 VAL A O 1
ATOM 1765 N N . LEU A 1 231 ? -24.156 52.719 21.156 1 97.19 231 LEU A N 1
ATOM 1766 C CA . LEU A 1 231 ? -25.016 53.875 21.391 1 97.19 231 LEU A CA 1
ATOM 1767 C C . LEU A 1 231 ? -25.891 53.656 22.625 1 97.19 231 LEU A C 1
ATOM 1769 O O . LEU A 1 231 ? -26.375 52.562 22.859 1 97.19 231 LEU A O 1
ATOM 1773 N N . TYR A 1 232 ? -26 54.688 23.469 1 96.81 232 TYR A N 1
ATOM 1774 C CA . TYR A 1 232 ? -26.812 54.531 24.656 1 96.81 232 TYR A CA 1
ATOM 1775 C C . TYR A 1 232 ? -27.594 55.812 24.969 1 96.81 232 TYR A C 1
ATOM 1777 O O . TYR A 1 232 ? -27.188 56.906 24.562 1 96.81 232 TYR A O 1
ATOM 1785 N N . LYS A 1 233 ? -28.703 55.688 25.656 1 95.38 233 LYS A N 1
ATOM 1786 C CA . LYS A 1 233 ? -29.578 56.781 26.016 1 95.38 233 LYS A CA 1
ATOM 1787 C C . LYS A 1 233 ? -28.906 57.719 27.016 1 95.38 233 LYS A C 1
ATOM 1789 O O . LYS A 1 233 ? -27.969 57.344 27.688 1 95.38 233 LYS A O 1
ATOM 1794 N N . PRO A 1 234 ? -29.406 58.938 27.109 1 95.62 234 PRO A N 1
ATOM 1795 C CA . PRO A 1 234 ? -28.766 59.906 27.984 1 95.62 234 PRO A CA 1
ATOM 1796 C C . PRO A 1 234 ? -28.922 59.562 29.469 1 95.62 234 PRO A C 1
ATOM 1798 O O . PRO A 1 234 ? -29.906 58.938 29.859 1 95.62 234 PRO A O 1
ATOM 1801 N N . GLU A 1 235 ? -27.875 59.906 30.156 1 94.69 235 GLU A N 1
ATOM 1802 C CA . GLU A 1 235 ? -27.953 59.969 31.609 1 94.69 235 GLU A CA 1
ATOM 1803 C C . GLU A 1 235 ? -28.094 61.438 32.062 1 94.69 235 GLU A C 1
ATOM 1805 O O . GLU A 1 235 ? -27.266 62.281 31.734 1 94.69 235 GLU A O 1
ATOM 1810 N N . VAL A 1 236 ? -29.203 61.688 32.812 1 96.12 236 VAL A N 1
ATOM 1811 C CA . VAL A 1 236 ? -29.516 63.062 33.156 1 96.12 236 VAL A CA 1
ATOM 1812 C C . VAL A 1 236 ? -29.328 63.281 34.656 1 96.12 236 VAL A C 1
ATOM 1814 O O . VAL A 1 236 ? -29.703 62.438 35.469 1 96.12 236 VAL A O 1
ATOM 1817 N N . LYS A 1 237 ? -28.703 64.438 34.969 1 95.56 237 LYS A N 1
ATOM 1818 C CA . LYS A 1 237 ? -28.531 64.875 36.344 1 95.56 237 LYS A CA 1
ATOM 1819 C C . LYS A 1 237 ? -28.828 66.375 36.5 1 95.56 237 LYS A C 1
ATOM 1821 O O . LYS A 1 237 ? -28.328 67.188 35.688 1 95.56 237 LYS A O 1
ATOM 1826 N N . ILE A 1 238 ? -29.672 66.688 37.438 1 95.44 238 ILE A N 1
ATOM 1827 C CA . ILE A 1 238 ? -29.938 68.062 37.719 1 95.44 238 ILE A CA 1
ATOM 1828 C C . ILE A 1 238 ? -29.016 68.562 38.844 1 95.44 238 ILE A C 1
ATOM 1830 O O . ILE A 1 238 ? -28.891 67.938 39.875 1 95.44 238 ILE A O 1
ATOM 1834 N N . VAL A 1 239 ? -28.391 69.625 38.594 1 93.94 239 VAL A N 1
ATOM 1835 C CA . VAL A 1 239 ? -27.531 70.25 39.594 1 93.94 239 VAL A CA 1
ATOM 1836 C C . VAL A 1 239 ? -28.094 71.625 40 1 93.94 239 VAL A C 1
ATOM 1838 O O . VAL A 1 239 ? -28.438 72.438 39.156 1 93.94 239 VAL A O 1
ATOM 1841 N N . VAL A 1 240 ? -28.188 71.688 41.281 1 91.62 240 VAL A N 1
ATOM 1842 C CA . VAL A 1 240 ? -28.641 73 41.812 1 91.62 240 VAL A CA 1
ATOM 1843 C C . VAL A 1 240 ? -27.469 73.938 41.875 1 91.62 240 VAL A C 1
ATOM 1845 O O . VAL A 1 240 ? -26.516 73.75 42.625 1 91.62 240 VAL A O 1
ATOM 1848 N N . THR A 1 241 ? -27.5 75 41.094 1 86.94 241 THR A N 1
ATOM 1849 C CA . THR A 1 241 ? -26.438 76 41.094 1 86.94 241 THR A CA 1
ATOM 1850 C C . THR A 1 241 ? -26.656 77.062 42.156 1 86.94 241 THR A C 1
ATOM 1852 O O . THR A 1 241 ? -25.703 77.5 42.781 1 86.94 241 THR A O 1
ATOM 1855 N N . TYR A 1 242 ? -27.922 77.438 42.312 1 86.81 242 TYR A N 1
ATOM 1856 C CA . TYR A 1 242 ? -28.328 78.438 43.312 1 86.81 242 TYR A CA 1
ATOM 1857 C C . TYR A 1 242 ? -29.75 78.188 43.781 1 86.81 242 TYR A C 1
ATOM 1859 O O . TYR A 1 242 ? -30.609 77.812 42.969 1 86.81 242 TYR A O 1
ATOM 1867 N N . PRO A 1 243 ? -30.031 78.312 44.938 1 84 243 PRO A N 1
ATOM 1868 C CA . PRO A 1 243 ? -29.188 78.75 46.062 1 84 243 PRO A CA 1
ATOM 1869 C C . PRO A 1 243 ? -28.422 77.562 46.688 1 84 243 PRO A C 1
ATOM 1871 O O . PRO A 1 243 ? -28.688 76.375 46.344 1 84 243 PRO A O 1
ATOM 1874 N N . GLU A 1 244 ? -27.344 77.812 47.625 1 80.12 244 GLU A N 1
ATOM 1875 C CA . GLU A 1 244 ? -26.562 76.812 48.281 1 80.12 244 GLU A CA 1
ATOM 1876 C C . GLU A 1 244 ? -27.344 76.188 49.469 1 80.12 244 GLU A C 1
ATOM 1878 O O . GLU A 1 244 ? -27.141 75.062 49.844 1 80.12 244 GLU A O 1
ATOM 1883 N N . GLY A 1 245 ? -28.484 76.812 49.844 1 78.69 245 GLY A N 1
ATOM 1884 C CA . GLY A 1 245 ? -29.25 76.375 51 1 78.69 245 GLY A CA 1
ATOM 1885 C C . GLY A 1 245 ? -30.734 76.188 50.688 1 78.69 245 GLY A C 1
ATOM 1886 O O . GLY A 1 245 ? -31.094 75.75 49.594 1 78.69 245 GLY A O 1
ATOM 1887 N N . LEU A 1 246 ? -31.5 76.312 51.781 1 82.94 246 LEU A N 1
ATOM 1888 C CA . LEU A 1 246 ? -32.938 76.188 51.656 1 82.94 246 LEU A CA 1
ATOM 1889 C C . LEU A 1 246 ? -33.5 77.25 50.719 1 82.94 246 LEU A C 1
ATOM 1891 O O . LEU A 1 246 ? -33 78.375 50.719 1 82.94 246 LEU A O 1
ATOM 1895 N N . THR A 1 247 ? -34.25 76.812 49.938 1 89.69 247 THR A N 1
ATOM 1896 C CA . THR A 1 247 ? -34.938 77.75 49.031 1 89.69 247 THR A CA 1
ATOM 1897 C C . THR A 1 247 ? -36.031 78.5 49.781 1 89.69 247 THR A C 1
ATOM 1899 O O . THR A 1 247 ? -36.938 77.875 50.344 1 89.69 247 THR A O 1
ATOM 1902 N N . ARG A 1 248 ? -35.875 79.812 49.781 1 88.81 248 ARG A N 1
ATOM 1903 C CA . ARG A 1 248 ? -36.844 80.625 50.5 1 88.81 248 ARG A CA 1
ATOM 1904 C C . ARG A 1 248 ? -37.562 81.562 49.562 1 88.81 248 ARG A C 1
ATOM 1906 O O . ARG A 1 248 ? -37.125 81.812 48.438 1 88.81 248 ARG A O 1
ATOM 1913 N N . GLU A 1 249 ? -38.688 82.062 50.156 1 90.06 249 GLU A N 1
ATOM 1914 C CA . GLU A 1 249 ? -39.438 83.062 49.375 1 90.06 249 GLU A CA 1
ATOM 1915 C C . GLU A 1 249 ? -38.594 84.25 49.031 1 90.06 249 GLU A C 1
ATOM 1917 O O . GLU A 1 249 ? -37.875 84.75 49.875 1 90.06 249 GLU A O 1
ATOM 1922 N N . GLY A 1 250 ? -38.625 84.688 47.781 1 89.62 250 GLY A N 1
ATOM 1923 C CA . GLY A 1 250 ? -37.844 85.812 47.344 1 89.62 250 GLY A CA 1
ATOM 1924 C C . GLY A 1 250 ? -36.5 85.438 46.719 1 89.62 250 GLY A C 1
ATOM 1925 O O . GLY A 1 250 ? -35.906 86.25 46.031 1 89.62 250 GLY A O 1
ATOM 1926 N N . ASP A 1 251 ? -36.062 84.25 47.031 1 89.88 251 ASP A N 1
ATOM 1927 C CA . ASP A 1 251 ? -34.812 83.75 46.469 1 89.88 251 ASP A CA 1
ATOM 1928 C C . ASP A 1 251 ? -34.938 83.438 45 1 89.88 251 ASP A C 1
ATOM 1930 O O . ASP A 1 251 ? -36.062 83.375 44.438 1 89.88 251 ASP A O 1
ATOM 1934 N N . ASN A 1 252 ? -33.719 83.375 44.312 1 92.69 252 ASN A N 1
ATOM 1935 C CA . ASN A 1 252 ? -33.688 82.875 42.969 1 92.69 252 ASN A CA 1
ATOM 1936 C C . ASN A 1 252 ? -33.281 81.375 42.938 1 92.69 252 ASN A C 1
ATOM 1938 O O . ASN A 1 252 ? -32.594 80.938 43.875 1 92.69 252 ASN A O 1
ATOM 1942 N N . LEU A 1 253 ? -33.75 80.75 41.969 1 94.06 253 LEU A N 1
ATOM 1943 C CA . LEU A 1 253 ? -33.406 79.312 41.781 1 94.06 253 LEU A CA 1
ATOM 1944 C C . LEU A 1 253 ? -32.719 79.125 40.438 1 94.06 253 LEU A C 1
ATOM 1946 O O . LEU A 1 253 ? -33.25 79.562 39.406 1 94.06 253 LEU A O 1
ATOM 1950 N N . ASP A 1 254 ? -31.578 78.5 40.5 1 94.25 254 ASP A N 1
ATOM 1951 C CA . ASP A 1 254 ? -30.828 78.188 39.312 1 94.25 254 ASP A CA 1
ATOM 1952 C C . ASP A 1 254 ? -30.547 76.688 39.25 1 94.25 254 ASP A C 1
ATOM 1954 O O . ASP A 1 254 ? -29.766 76.188 40.062 1 94.25 254 ASP A O 1
ATOM 1958 N N . LEU A 1 255 ? -31.125 76 38.281 1 95.31 255 LEU A N 1
ATOM 1959 C CA . LEU A 1 255 ? -30.906 74.625 38.062 1 95.31 255 LEU A CA 1
ATOM 1960 C C . LEU A 1 255 ? -30.172 74.375 36.75 1 95.31 255 LEU A C 1
ATOM 1962 O O . LEU A 1 255 ? -30.438 75.062 35.75 1 95.31 255 LEU A O 1
ATOM 1966 N N . THR A 1 256 ? -29.25 73.5 36.75 1 95.25 256 THR A N 1
ATOM 1967 C CA . THR A 1 256 ? -28.562 73.062 35.531 1 95.25 256 THR A CA 1
ATOM 1968 C C . THR A 1 256 ? -28.781 71.625 35.25 1 95.25 256 THR A C 1
ATOM 1970 O O . THR A 1 256 ? -28.656 70.75 36.125 1 95.25 256 THR A O 1
ATOM 1973 N N . CYS A 1 257 ? -29.141 71.312 34.031 1 95.5 257 CYS A N 1
ATOM 1974 C CA . CYS A 1 257 ? -29.375 69.938 33.594 1 95.5 257 CYS A CA 1
ATOM 1975 C C . CYS A 1 257 ? -28.172 69.375 32.812 1 95.5 257 CYS A C 1
ATOM 1977 O O . CYS A 1 257 ? -27.844 69.875 31.75 1 95.5 257 CYS A O 1
ATOM 1979 N N . ILE A 1 258 ? -27.531 68.312 33.375 1 94.94 258 ILE A N 1
ATOM 1980 C CA . ILE A 1 258 ? -26.391 67.688 32.719 1 94.94 258 ILE A CA 1
ATOM 1981 C C . ILE A 1 258 ? -26.844 66.375 32.094 1 94.94 258 ILE A C 1
ATOM 1983 O O . ILE A 1 258 ? -27.359 65.5 32.781 1 94.94 258 ILE A O 1
ATOM 1987 N N . ALA A 1 259 ? -26.688 66.25 30.797 1 94.62 259 ALA A N 1
ATOM 1988 C CA . ALA A 1 259 ? -27.078 65.062 30.078 1 94.62 259 ALA A CA 1
ATOM 1989 C C . ALA A 1 259 ? -25.922 64.5 29.281 1 94.62 259 ALA A C 1
ATOM 1991 O O . ALA A 1 259 ? -25.297 65.188 28.484 1 94.62 259 ALA A O 1
ATOM 1992 N N . GLU A 1 260 ? -25.562 63.219 29.562 1 93.88 260 GLU A N 1
ATOM 1993 C CA . GLU A 1 260 ? -24.516 62.531 28.812 1 93.88 260 GLU A CA 1
ATOM 1994 C C . GLU A 1 260 ? -25.062 61.281 28.109 1 93.88 260 GLU A C 1
ATOM 1996 O O . GLU A 1 260 ? -25.719 60.438 28.734 1 93.88 260 GLU A O 1
ATOM 2001 N N . GLY A 1 261 ? -24.953 61.188 26.906 1 95.19 261 GLY A N 1
ATOM 2002 C CA . GLY A 1 261 ? -25.391 60.062 26.094 1 95.19 261 GLY A CA 1
ATOM 2003 C C . GLY A 1 261 ? -24.656 59.938 24.781 1 95.19 261 GLY A C 1
ATOM 2004 O O . GLY A 1 261 ? -23.891 60.844 24.406 1 95.19 261 GLY A O 1
ATOM 2005 N N . LYS A 1 262 ? -24.875 58.875 24.234 1 95.75 262 LYS A N 1
ATOM 2006 C CA . LYS A 1 262 ? -24.328 58.656 22.891 1 95.75 262 LYS A CA 1
ATOM 2007 C C . LYS A 1 262 ? -25.406 58.25 21.906 1 95.75 262 LYS A C 1
ATOM 2009 O O . LYS A 1 262 ? -25.906 57.094 21.984 1 95.75 262 LYS A O 1
ATOM 2014 N N . PRO A 1 263 ? -25.625 58.938 20.859 1 94.62 263 PRO A N 1
ATOM 2015 C CA . PRO A 1 263 ? -25.016 60.25 20.625 1 94.62 263 PRO A CA 1
ATOM 2016 C C . PRO A 1 263 ? -25.375 61.281 21.719 1 94.62 263 PRO A C 1
ATOM 2018 O O . PRO A 1 263 ? -26.344 61.062 22.453 1 94.62 263 PRO A O 1
ATOM 2021 N N . HIS A 1 264 ? -24.672 62.375 21.719 1 94.81 264 HIS A N 1
ATOM 2022 C CA . HIS A 1 264 ? -24.922 63.438 22.688 1 94.81 264 HIS A CA 1
ATOM 2023 C C . HIS A 1 264 ? -26.328 64 22.547 1 94.81 264 HIS A C 1
ATOM 2025 O O . HIS A 1 264 ? -26.75 64.312 21.422 1 94.81 264 HIS A O 1
ATOM 2031 N N . PRO A 1 265 ? -27.047 64.062 23.672 1 92.62 265 PRO A N 1
ATOM 2032 C CA . PRO A 1 265 ? -28.406 64.625 23.578 1 92.62 265 PRO A CA 1
ATOM 2033 C C . PRO A 1 265 ? -28.406 66.125 23.344 1 92.62 265 PRO A C 1
ATOM 2035 O O . PRO A 1 265 ? -27.828 66.875 24.125 1 92.62 265 PRO A O 1
ATOM 2038 N N . HIS A 1 266 ? -28.969 66.562 22.266 1 86.5 266 HIS A N 1
ATOM 2039 C CA . HIS A 1 266 ? -28.984 68 21.953 1 86.5 266 HIS A CA 1
ATOM 2040 C C . HIS A 1 266 ? -30.281 68.625 22.406 1 86.5 266 HIS A C 1
ATOM 2042 O O . HIS A 1 266 ? -30.359 69.875 22.547 1 86.5 266 HIS A O 1
ATOM 2048 N N . GLN A 1 267 ? -31.219 67.875 22.656 1 85.62 267 GLN A N 1
ATOM 2049 C CA . GLN A 1 267 ? -32.5 68.438 23.078 1 85.62 267 GLN A CA 1
ATOM 2050 C C . GLN A 1 267 ? -32.719 68.188 24.578 1 85.62 267 GLN A C 1
ATOM 2052 O O . GLN A 1 267 ? -32.844 67.062 25.031 1 85.62 267 GLN A O 1
ATOM 2057 N N . ILE A 1 268 ? -32.656 69.312 25.266 1 91.94 268 ILE A N 1
ATOM 2058 C CA . ILE A 1 268 ? -32.969 69.312 26.688 1 91.94 268 ILE A CA 1
ATOM 2059 C C . ILE A 1 268 ? -34.188 70.125 26.969 1 91.94 268 ILE A C 1
ATOM 2061 O O . ILE A 1 268 ? -34.312 71.25 26.516 1 91.94 268 ILE A O 1
ATOM 2065 N N . ASN A 1 269 ? -35.156 69.562 27.688 1 92.94 269 ASN A N 1
ATOM 2066 C CA . ASN A 1 269 ? -36.406 70.25 28 1 92.94 269 ASN A CA 1
ATOM 2067 C C . ASN A 1 269 ? -36.688 70.25 29.5 1 92.94 269 ASN A C 1
ATOM 2069 O O . ASN A 1 269 ? -36.469 69.25 30.172 1 92.94 269 ASN A O 1
ATOM 2073 N N . TRP A 1 270 ? -37.062 71.438 29.938 1 95.19 270 TRP A N 1
ATOM 2074 C CA . TRP A 1 270 ? -37.5 71.562 31.328 1 95.19 270 TRP A CA 1
ATOM 2075 C C . TRP A 1 270 ? -39 71.562 31.438 1 95.19 270 TRP A C 1
ATOM 2077 O O . TRP A 1 270 ? -39.688 72.188 30.641 1 95.19 270 TRP A O 1
ATOM 2087 N N . LEU A 1 271 ? -39.469 70.875 32.406 1 94.12 271 LEU A N 1
ATOM 2088 C CA . LEU A 1 271 ? -40.906 70.875 32.656 1 94.12 271 LEU A CA 1
ATOM 2089 C C . LEU A 1 271 ? -41.188 70.812 34.156 1 94.12 271 LEU A C 1
ATOM 2091 O O . LEU A 1 271 ? -40.344 70.375 34.938 1 94.12 271 LEU A O 1
ATOM 2095 N N . ARG A 1 272 ? -42.312 71.25 34.562 1 95.12 272 ARG A N 1
ATOM 2096 C CA . ARG A 1 272 ? -42.875 71.062 35.875 1 95.12 272 ARG A CA 1
ATOM 2097 C C . ARG A 1 272 ? -43.938 70 35.875 1 95.12 272 ARG A C 1
ATOM 2099 O O . ARG A 1 272 ? -44.906 70.062 35.062 1 95.12 272 ARG A O 1
ATOM 2106 N N . VAL A 1 273 ? -43.719 68.938 36.688 1 92.88 273 VAL A N 1
ATOM 2107 C CA . VAL A 1 273 ? -44.625 67.75 36.656 1 92.88 273 VAL A CA 1
ATOM 2108 C C . VAL A 1 273 ? -46.031 68.188 37.094 1 92.88 273 VAL A C 1
ATOM 2110 O O . VAL A 1 273 ? -46.188 68.812 38.156 1 92.88 273 VAL A O 1
ATOM 2113 N N . ASP A 1 274 ? -47 67.938 36.406 1 87.88 274 ASP A N 1
ATOM 2114 C CA . ASP A 1 274 ? -48.438 68.125 36.656 1 87.88 274 ASP A CA 1
ATOM 2115 C C . ASP A 1 274 ? -48.844 69.562 36.594 1 87.88 274 ASP A C 1
ATOM 2117 O O . ASP A 1 274 ? -50.031 69.875 36.719 1 87.88 274 ASP A O 1
ATOM 2121 N N . GLU A 1 275 ? -47.906 70.5 36.594 1 90.44 275 GLU A N 1
ATOM 2122 C CA . GLU A 1 275 ? -48.219 71.875 36.531 1 90.44 275 GLU A CA 1
ATOM 2123 C C . GLU A 1 275 ? -47.344 72.625 35.5 1 90.44 275 GLU A C 1
ATOM 2125 O O . GLU A 1 275 ? -46.438 72 34.906 1 90.44 275 GLU A O 1
ATOM 2130 N N . ASP A 1 276 ? -47.75 73.938 35.281 1 90 276 ASP A N 1
ATOM 2131 C CA . ASP A 1 276 ? -46.938 74.688 34.344 1 90 276 ASP A CA 1
ATOM 2132 C C . ASP A 1 276 ? -45.75 75.312 35.031 1 90 276 ASP A C 1
ATOM 2134 O O . ASP A 1 276 ? -45.844 75.688 36.219 1 90 276 ASP A O 1
ATOM 2138 N N . VAL A 1 277 ? -44.719 75.375 34.281 1 91.5 277 VAL A N 1
ATOM 2139 C CA . VAL A 1 277 ? -43.562 76.125 34.812 1 91.5 277 VAL A CA 1
ATOM 2140 C C . VAL A 1 277 ? -43.969 77.625 35.031 1 91.5 277 VAL A C 1
ATOM 2142 O O . VAL A 1 277 ? -44.719 78.188 34.219 1 91.5 277 VAL A O 1
ATOM 2145 N N . PRO A 1 278 ? -43.469 78.125 36.125 1 91.75 278 PRO A N 1
ATOM 2146 C CA . PRO A 1 278 ? -43.812 79.5 36.375 1 91.75 278 PRO A CA 1
ATOM 2147 C C . PRO A 1 278 ? -43.531 80.438 35.156 1 91.75 278 PRO A C 1
ATOM 2149 O O . PRO A 1 278 ? -42.562 80.188 34.438 1 91.75 278 PRO A O 1
ATOM 2152 N N . PRO A 1 279 ? -44.438 81.375 34.812 1 87.31 279 PRO A N 1
ATOM 2153 C CA . PRO A 1 279 ? -44.344 82.188 33.594 1 87.31 279 PRO A CA 1
ATOM 2154 C C . PRO A 1 279 ? -43.031 82.938 33.469 1 87.31 279 PRO A C 1
ATOM 2156 O O . PRO A 1 279 ? -42.562 83.188 32.344 1 87.31 279 PRO A O 1
ATOM 2159 N N . HIS A 1 280 ? -42.469 83.312 34.469 1 90.12 280 HIS A N 1
ATOM 2160 C CA . HIS A 1 280 ? -41.25 84.062 34.375 1 90.12 280 HIS A CA 1
ATOM 2161 C C . HIS A 1 280 ? -40 83.188 34.438 1 90.12 280 HIS A C 1
ATOM 2163 O O . HIS A 1 280 ? -38.875 83.75 34.5 1 90.12 280 HIS A O 1
ATOM 2169 N N . ALA A 1 281 ? -40.25 82 34.5 1 92.56 281 ALA A N 1
ATOM 2170 C CA . ALA A 1 281 ? -39.094 81.125 34.469 1 92.56 281 ALA A CA 1
ATOM 2171 C C . ALA A 1 281 ? -38.375 81.188 33.125 1 92.56 281 ALA A C 1
ATOM 2173 O O . ALA A 1 281 ? -39.031 81.312 32.062 1 92.56 281 ALA A O 1
ATOM 2174 N N . VAL A 1 282 ? -37.031 81.188 33.188 1 93 282 VAL A N 1
ATOM 2175 C CA . VAL A 1 282 ? -36.219 81.312 31.969 1 93 282 VAL A CA 1
ATOM 2176 C C . VAL A 1 282 ? -35.406 80.062 31.766 1 93 282 VAL A C 1
ATOM 2178 O O . VAL A 1 282 ? -34.719 79.625 32.688 1 93 282 VAL A O 1
ATOM 2181 N N . VAL A 1 283 ? -35.594 79.5 30.578 1 92.06 283 VAL A N 1
ATOM 2182 C CA . VAL A 1 283 ? -34.812 78.312 30.203 1 92.06 283 VAL A CA 1
ATOM 2183 C C . VAL A 1 283 ? -33.75 78.75 29.156 1 92.06 283 VAL A C 1
ATOM 2185 O O . VAL A 1 283 ? -34.094 79.25 28.094 1 92.06 283 VAL A O 1
ATOM 2188 N N . THR A 1 284 ? -32.5 78.625 29.469 1 89.44 284 THR A N 1
ATOM 2189 C CA . THR A 1 284 ? -31.391 78.875 28.547 1 89.44 284 THR A CA 1
ATOM 2190 C C . THR A 1 284 ? -30.531 77.625 28.375 1 89.44 284 THR A C 1
ATOM 2192 O O . THR A 1 284 ? -29.672 77.312 29.203 1 89.44 284 THR A O 1
ATOM 2195 N N . GLY A 1 285 ? -30.75 77 27.266 1 86.94 285 GLY A N 1
ATOM 2196 C CA . GLY A 1 285 ? -30.016 75.75 27.062 1 86.94 285 GLY A CA 1
ATOM 2197 C C . GLY A 1 285 ? -30.406 74.625 28.031 1 86.94 285 GLY A C 1
ATOM 2198 O O . GLY A 1 285 ? -31.547 74.188 28.062 1 86.94 285 GLY A O 1
ATOM 2199 N N . SER A 1 286 ? -29.391 74.375 28.922 1 92.38 286 SER A N 1
ATOM 2200 C CA . SER A 1 286 ? -29.625 73.25 29.875 1 92.38 286 SER A CA 1
ATOM 2201 C C . SER A 1 286 ? -29.984 73.812 31.266 1 92.38 286 SER A C 1
ATOM 2203 O O . SER A 1 286 ? -30.234 73.062 32.188 1 92.38 286 SER A O 1
ATOM 2205 N N . ASP A 1 287 ? -30.141 75.188 31.328 1 93.56 287 ASP A N 1
ATOM 2206 C CA . ASP A 1 287 ? -30.344 75.812 32.625 1 93.56 287 ASP A CA 1
ATOM 2207 C C . ASP A 1 287 ? -31.781 76.25 32.812 1 93.56 287 ASP A C 1
ATOM 2209 O O . ASP A 1 287 ? -32.375 76.75 31.844 1 93.56 287 ASP A O 1
ATOM 2213 N N . LEU A 1 288 ? -32.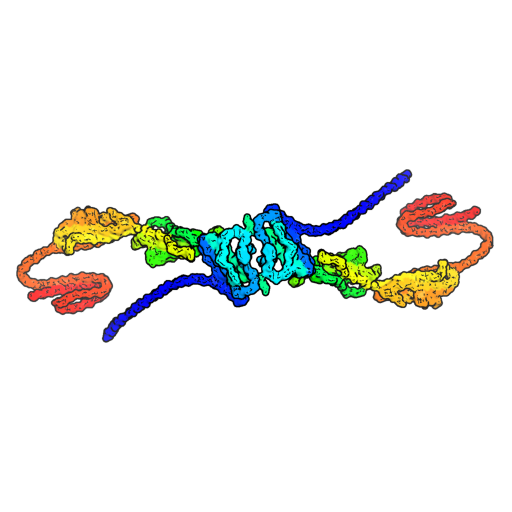25 76.188 33.969 1 95.44 288 LEU A N 1
ATOM 2214 C CA . LEU A 1 288 ? -33.531 76.75 34.375 1 95.44 288 LEU A CA 1
ATOM 2215 C C . LEU A 1 288 ? -33.344 77.75 35.5 1 95.44 288 LEU A C 1
ATOM 2217 O O . LEU A 1 288 ? -32.75 77.438 36.531 1 95.44 288 LEU A O 1
ATOM 2221 N N . TYR A 1 289 ? -33.812 78.938 35.188 1 95.12 289 TYR A N 1
ATOM 2222 C CA . TYR A 1 289 ? -33.688 80.062 36.125 1 95.12 289 TYR A CA 1
ATOM 2223 C C . TYR A 1 289 ? -35.062 80.562 36.531 1 95.12 289 TYR A C 1
ATOM 2225 O O . TYR A 1 289 ? -35.875 80.938 35.688 1 95.12 289 TYR A O 1
ATOM 2233 N N . ILE A 1 290 ? -35.344 80.562 37.844 1 94.31 290 ILE A N 1
ATOM 2234 C CA . ILE A 1 290 ? -36.562 81.125 38.375 1 94.31 290 ILE A CA 1
ATOM 2235 C C . ILE A 1 290 ? -36.25 82.25 39.375 1 94.31 290 ILE A C 1
ATOM 2237 O O . ILE A 1 290 ? -35.625 82 40.406 1 94.31 290 ILE A O 1
ATOM 2241 N N . GLU A 1 291 ? -36.812 83.375 39 1 91.88 291 GLU A N 1
ATOM 2242 C CA . GLU A 1 291 ? -36.562 84.5 39.875 1 91.88 291 GLU A CA 1
ATOM 2243 C C . GLU A 1 291 ? -37.656 84.688 40.906 1 91.88 291 GLU A C 1
ATOM 2245 O O . GLU A 1 291 ? -38.844 84.375 40.625 1 91.88 291 GLU A O 1
ATOM 2250 N N . ASN A 1 292 ? -37.281 85.188 42.031 1 90.75 292 ASN A N 1
ATOM 2251 C CA . ASN A 1 292 ? -38.219 85.562 43.094 1 90.75 292 ASN A CA 1
ATOM 2252 C C . ASN A 1 292 ? -39.156 84.438 43.406 1 90.75 292 ASN A C 1
ATOM 2254 O O . ASN A 1 292 ? -40.375 84.562 43.188 1 90.75 292 ASN A O 1
ATOM 2258 N N . LEU A 1 293 ? -38.656 83.5 44.031 1 92.19 293 LEU A N 1
ATOM 2259 C CA . LEU A 1 293 ? -39.406 82.25 44.375 1 92.19 293 LEU A CA 1
ATOM 2260 C C . LEU A 1 293 ? -40.625 82.625 45.219 1 92.19 293 LEU A C 1
ATOM 2262 O O . LEU A 1 293 ? -40.594 83.5 46.031 1 92.19 293 LEU A O 1
ATOM 2266 N N . ASN A 1 294 ? -41.688 81.938 44.875 1 90.81 294 ASN A N 1
ATOM 2267 C CA . ASN A 1 294 ? -42.938 81.938 45.594 1 90.81 294 ASN A CA 1
ATOM 2268 C C . ASN A 1 294 ? -43.406 80.562 45.938 1 90.81 294 ASN A C 1
ATOM 2270 O O . ASN A 1 294 ? -43.062 79.562 45.25 1 90.81 294 ASN A O 1
ATOM 2274 N N . LYS A 1 295 ? -44.219 80.312 47.031 1 90.5 295 LYS A N 1
ATOM 2275 C CA . LYS A 1 295 ? -44.688 79 47.469 1 90.5 295 LYS A CA 1
ATOM 2276 C C . LYS A 1 295 ? -45.531 78.312 46.375 1 90.5 295 LYS A C 1
ATOM 2278 O O . LYS A 1 295 ? -45.625 77.062 46.344 1 90.5 295 LYS A O 1
ATOM 2283 N N . SER A 1 296 ? -46.031 79.125 45.5 1 90.38 296 SER A N 1
ATOM 2284 C CA . SER A 1 296 ? -46.812 78.562 44.406 1 90.38 296 SER A CA 1
ATOM 2285 C C . SER A 1 296 ? -45.938 77.812 43.375 1 90.38 296 SER A C 1
ATOM 2287 O O . SER A 1 296 ? -46.469 77.062 42.562 1 90.38 296 SER A O 1
ATOM 2289 N N . TYR A 1 297 ? -44.75 78.125 43.562 1 93.38 297 TYR A N 1
ATOM 2290 C CA . TYR A 1 297 ? -43.812 77.5 42.594 1 93.38 297 TYR A CA 1
ATOM 2291 C C . TYR A 1 297 ? -43.406 76.125 43.094 1 93.38 297 TYR A C 1
ATOM 2293 O O . TYR A 1 297 ? -42.688 75.375 42.375 1 93.38 297 TYR A O 1
ATOM 2301 N N . ASN A 1 298 ? -43.75 75.688 44.312 1 91.75 298 ASN A N 1
ATOM 2302 C CA . ASN A 1 298 ? -43.469 74.312 44.781 1 91.75 298 ASN A CA 1
ATOM 2303 C C . ASN A 1 298 ? -43.906 73.25 43.781 1 91.75 298 ASN A C 1
ATOM 2305 O O . ASN A 1 298 ? -44.938 73.438 43.125 1 91.75 298 ASN A O 1
ATOM 2309 N N . GLY A 1 299 ? -43 72.25 43.656 1 92 299 GLY A N 1
ATOM 2310 C CA . GLY A 1 299 ? -43.312 71.188 42.719 1 92 299 GLY A CA 1
ATOM 2311 C C . GLY A 1 299 ? -42.094 70.438 42.219 1 92 299 GLY A C 1
ATOM 2312 O O . GLY A 1 299 ? -41 70.688 42.688 1 92 299 GLY A O 1
ATOM 2313 N N . THR A 1 300 ? -42.438 69.5 41.375 1 94.19 300 THR A N 1
ATOM 2314 C CA . THR A 1 300 ? -41.375 68.688 40.812 1 94.19 300 THR A CA 1
ATOM 2315 C C . THR A 1 300 ? -40.969 69.188 39.438 1 94.19 300 THR A C 1
ATOM 2317 O O . THR A 1 300 ? -41.781 69.25 38.5 1 94.19 300 THR A O 1
ATOM 2320 N N . TYR A 1 301 ? -39.75 69.688 39.406 1 96.12 301 TYR A N 1
ATOM 2321 C CA . TYR A 1 301 ? -39.188 70.125 38.156 1 96.12 301 TYR A CA 1
ATOM 2322 C C . TYR A 1 301 ? -38.344 69.062 37.5 1 96.12 301 TYR A C 1
ATOM 2324 O O . TYR A 1 301 ? -37.438 68.5 38.156 1 96.12 301 TYR A O 1
ATOM 2332 N N . ARG A 1 302 ? -38.594 68.812 36.219 1 96.19 302 ARG A N 1
ATOM 2333 C CA . ARG A 1 302 ? -38 67.688 35.5 1 96.19 302 ARG A CA 1
ATOM 2334 C C . ARG A 1 302 ? -37.188 68.188 34.281 1 96.19 302 ARG A C 1
ATOM 2336 O O . ARG A 1 302 ? -37.688 69 33.5 1 96.19 302 ARG A O 1
ATOM 2343 N N . CYS A 1 303 ? -36.062 67.688 34.25 1 96.38 303 CYS A N 1
ATOM 2344 C CA . CYS A 1 303 ? -35.281 67.875 33.062 1 96.38 303 CYS A CA 1
ATOM 2345 C C . CYS A 1 303 ? -35.25 66.625 32.188 1 96.38 303 CYS A C 1
ATOM 2347 O O . CYS A 1 303 ? -34.875 65.562 32.656 1 96.38 303 CYS A O 1
ATOM 2349 N N . VAL A 1 304 ? -35.625 66.688 30.953 1 96 304 VAL A N 1
ATOM 2350 C CA . VAL A 1 304 ? -35.688 65.562 30.047 1 96 304 VAL A CA 1
ATOM 2351 C C . VAL A 1 304 ? -34.688 65.75 28.922 1 96 304 VAL A C 1
ATOM 2353 O O . VAL A 1 304 ? -34.625 66.812 28.281 1 96 304 VAL A O 1
ATOM 2356 N N . ALA A 1 305 ? -33.875 64.75 28.812 1 96.19 305 ALA A N 1
ATOM 2357 C CA . ALA A 1 305 ? -32.969 64.688 27.672 1 96.19 305 ALA A CA 1
ATOM 2358 C C . ALA A 1 305 ? -33.25 63.5 26.781 1 96.19 305 ALA A C 1
ATOM 2360 O O . ALA A 1 305 ? -33.625 62.406 27.266 1 96.19 305 ALA A O 1
ATOM 2361 N N . SER A 1 306 ? -33.062 63.656 25.5 1 94.06 306 SER A N 1
ATOM 2362 C CA . SER A 1 306 ? -33.344 62.594 24.562 1 94.06 306 SER A CA 1
ATOM 2363 C C . SER A 1 306 ? -32.312 62.562 23.422 1 94.06 306 SER A C 1
ATOM 2365 O O . SER A 1 306 ? -31.734 63.562 23.094 1 94.06 306 SER A O 1
ATOM 2367 N N . ASN A 1 307 ? -32.031 61.344 22.984 1 93.88 307 ASN A N 1
ATOM 2368 C CA . ASN A 1 307 ? -31.25 61.125 21.766 1 93.88 307 ASN A CA 1
ATOM 2369 C C . ASN A 1 307 ? -31.859 60.031 20.906 1 93.88 307 ASN A C 1
ATOM 2371 O O . ASN A 1 307 ? -33 59.656 21.094 1 93.88 307 ASN A O 1
ATOM 2375 N N . ALA A 1 308 ? -31.125 59.594 19.875 1 92.38 308 ALA A N 1
ATOM 2376 C CA . ALA A 1 308 ? -31.625 58.625 18.891 1 92.38 308 ALA A CA 1
ATOM 2377 C C . ALA A 1 308 ? -31.938 57.281 19.547 1 92.38 308 ALA A C 1
ATOM 2379 O O . ALA A 1 308 ? -32.688 56.5 19 1 92.38 308 ALA A O 1
ATOM 2380 N N . VAL A 1 309 ? -31.312 57.031 20.703 1 94.12 309 VAL A N 1
ATOM 2381 C CA . VAL A 1 309 ? -31.453 55.719 21.344 1 94.12 309 VAL A CA 1
ATOM 2382 C C . VAL A 1 309 ? -32.656 55.75 22.297 1 94.12 309 VAL A C 1
ATOM 2384 O O . VAL A 1 309 ? -33.375 54.75 22.406 1 94.12 309 VAL A O 1
ATOM 2387 N N . GLY A 1 310 ? -32.781 56.875 23.078 1 93.25 310 GLY A N 1
ATOM 2388 C CA . GLY A 1 310 ? -33.875 56.938 24.016 1 93.25 310 GLY A CA 1
ATOM 2389 C C . GLY A 1 310 ? -33.938 58.25 24.797 1 93.25 310 GLY A C 1
ATOM 2390 O O . GLY A 1 310 ? -33.281 59.219 24.422 1 93.25 310 GLY A O 1
ATOM 2391 N N . GLU A 1 311 ? -34.812 58.219 25.75 1 94.44 311 GLU A N 1
ATOM 2392 C CA . GLU A 1 311 ? -35 59.375 26.594 1 94.44 311 GLU A CA 1
ATOM 2393 C C . GLU A 1 311 ? -34.75 59.062 28.062 1 94.44 311 GLU A C 1
ATOM 2395 O O . GLU A 1 311 ? -34.875 57.906 28.484 1 94.44 311 GLU A O 1
ATOM 2400 N N . ALA A 1 312 ? -34.188 60.062 28.703 1 95.56 312 ALA A N 1
ATOM 2401 C CA . ALA A 1 312 ? -34 59.969 30.156 1 95.56 312 ALA A CA 1
ATOM 2402 C C . ALA A 1 312 ? -34.281 61.312 30.844 1 95.56 312 ALA A C 1
ATOM 2404 O O . ALA A 1 312 ? -34.406 62.344 30.188 1 95.56 312 ALA A O 1
ATOM 2405 N N . TYR A 1 313 ? -34.594 61.219 32.125 1 96.31 313 TYR A N 1
ATOM 2406 C CA . TYR A 1 313 ? -34.875 62.469 32.844 1 96.31 313 TYR A CA 1
ATOM 2407 C C . TYR A 1 313 ? -34.375 62.406 34.281 1 96.31 313 TYR A C 1
ATOM 2409 O O . TYR A 1 313 ? -33.969 61.344 34.781 1 96.31 313 TYR A O 1
ATOM 2417 N N . ASP A 1 314 ? -34.25 63.531 34.906 1 96.62 314 ASP A N 1
ATOM 2418 C CA . ASP A 1 314 ? -34.031 63.688 36.344 1 96.62 314 ASP A CA 1
ATOM 2419 C C . ASP A 1 314 ? -34.969 64.75 36.938 1 96.62 314 ASP A C 1
ATOM 2421 O O . ASP A 1 314 ? -35.469 65.625 36.219 1 96.62 314 ASP A O 1
ATOM 2425 N N . ASP A 1 315 ? -35.281 64.5 38.219 1 95.38 315 ASP A N 1
ATOM 2426 C CA . ASP A 1 315 ? -36.25 65.375 38.875 1 95.38 315 ASP A CA 1
ATOM 2427 C C . ASP A 1 315 ? -35.594 66.188 40 1 95.38 315 ASP A C 1
ATOM 2429 O O . ASP A 1 315 ? -34.719 65.688 40.688 1 95.38 315 ASP A O 1
ATOM 2433 N N . TYR A 1 316 ? -36.062 67.375 40.094 1 94.5 316 TYR A N 1
ATOM 2434 C CA . TYR A 1 316 ? -35.75 68.25 41.25 1 94.5 316 TYR A CA 1
ATOM 2435 C C . TYR A 1 316 ? -37.031 68.688 41.938 1 94.5 316 TYR A C 1
ATOM 2437 O O . TYR A 1 316 ? -37.906 69.312 41.312 1 94.5 316 TYR A O 1
ATOM 2445 N N . ILE A 1 317 ? -37.094 68.375 43.219 1 93 317 ILE A N 1
ATOM 2446 C CA . ILE A 1 317 ? -38.281 68.812 43.969 1 93 317 ILE A CA 1
ATOM 2447 C C . ILE A 1 317 ? -38 70.188 44.656 1 93 317 ILE A C 1
ATOM 2449 O O . ILE A 1 317 ? -37.156 70.25 45.531 1 93 317 ILE A O 1
ATOM 2453 N N . LEU A 1 318 ? -38.688 71.125 44.25 1 92.69 318 LEU A N 1
ATOM 2454 C CA . LEU A 1 318 ? -38.562 72.438 44.812 1 92.69 318 LEU A CA 1
ATOM 2455 C C . LEU A 1 318 ? -39.531 72.625 45.969 1 92.69 318 LEU A C 1
ATOM 2457 O O . LEU A 1 318 ? -40.75 72.438 45.812 1 92.69 318 LEU A O 1
ATOM 2461 N N . TYR A 1 319 ? -39 73 47.156 1 91 319 TYR A N 1
ATOM 2462 C CA . TYR A 1 319 ? -39.781 73.438 48.312 1 91 319 TYR A CA 1
ATOM 2463 C C . TYR A 1 319 ? -39.312 74.812 48.781 1 91 319 TYR A C 1
ATOM 2465 O O . TYR A 1 319 ? -38.156 75 49.156 1 91 319 TYR A O 1
ATOM 2473 N N . VAL A 1 320 ? -40.219 75.75 48.625 1 90.62 320 VAL A N 1
ATOM 2474 C CA . VAL A 1 320 ? -39.906 77.125 49 1 90.62 320 VAL A CA 1
ATOM 2475 C C . VAL A 1 320 ? -40.312 77.375 50.438 1 90.62 320 VAL A C 1
ATOM 2477 O O . VAL A 1 320 ? -41.5 77.312 50.75 1 90.62 320 VAL A O 1
ATOM 2480 N N . TYR A 1 321 ? -39.406 77.75 51.312 1 87.25 321 TYR A N 1
ATOM 2481 C CA . TYR A 1 321 ? -39.688 78 52.719 1 87.25 321 TYR A CA 1
ATOM 2482 C C . TYR A 1 321 ? -39.969 79.5 52.969 1 87.25 321 TYR A C 1
ATOM 2484 O O . TYR A 1 321 ? -39.719 80.312 52.094 1 87.25 321 TYR A O 1
ATOM 2492 N N . ASP A 1 322 ? -40.594 79.812 54.062 1 82.69 322 ASP A N 1
ATOM 2493 C CA . ASP A 1 322 ? -40.906 81.188 54.438 1 82.69 322 ASP A CA 1
ATOM 2494 C C . ASP A 1 322 ? -39.625 82 54.594 1 82.69 322 ASP A C 1
ATOM 2496 O O . ASP A 1 322 ? -38.562 81.438 54.938 1 82.69 322 ASP A O 1
ATOM 2500 N N . ALA A 1 323 ? -39.812 83.312 54.125 1 74.94 323 ALA A N 1
ATOM 2501 C CA . ALA A 1 323 ? -38.688 84.188 54.406 1 74.94 323 ALA A CA 1
ATOM 2502 C C . ALA A 1 323 ? -38.344 84.25 55.875 1 74.94 323 ALA A C 1
ATOM 2504 O O . ALA A 1 323 ? -39.219 84 56.719 1 74.94 323 ALA A O 1
ATOM 2505 N N . PRO A 1 324 ? -37.219 84.312 56.125 1 61.81 324 PRO A N 1
ATOM 2506 C CA . PRO A 1 324 ? -36.906 84.375 57.562 1 61.81 324 PRO A CA 1
ATOM 2507 C C . PRO A 1 324 ? -37.688 85.438 58.281 1 61.81 324 PRO A C 1
ATOM 2509 O O . PRO A 1 324 ? -37.75 86.562 57.812 1 61.81 324 PRO A O 1
ATOM 2512 N N . THR A 1 325 ? -38.969 85.25 58.562 1 54 325 THR A N 1
ATOM 2513 C CA . THR A 1 325 ? -39.625 86.312 59.344 1 54 325 THR A CA 1
ATOM 2514 C C . THR A 1 325 ? -38.688 86.812 60.438 1 54 325 THR A C 1
ATOM 2516 O O . THR A 1 325 ? -38 86.062 61.094 1 54 325 THR A O 1
ATOM 2519 N N . THR A 1 326 ? -38.281 88 60.25 1 47.47 326 THR A N 1
ATOM 2520 C CA . THR A 1 326 ? -37.656 88.625 61.406 1 47.47 326 THR A CA 1
ATOM 2521 C C . THR A 1 326 ? -38.438 88.312 62.688 1 47.47 326 THR A C 1
ATOM 2523 O O . THR A 1 326 ? -39.656 88.438 62.688 1 47.47 326 THR A O 1
ATOM 2526 N N . ILE A 1 327 ? -38.125 87.375 63.438 1 44 327 ILE A N 1
ATOM 2527 C CA . ILE A 1 327 ? -38.75 87.188 64.75 1 44 327 ILE A CA 1
ATOM 2528 C C . ILE A 1 327 ? -39.219 88.5 65.312 1 44 327 ILE A C 1
ATOM 2530 O O . ILE A 1 327 ? -38.406 89.438 65.5 1 44 327 ILE A O 1
ATOM 2534 N N . PRO A 1 328 ? -40.531 88.938 64.938 1 39.75 328 PRO A N 1
ATOM 2535 C CA . PRO A 1 328 ? -40.844 90.125 65.688 1 39.75 328 PRO A CA 1
ATOM 2536 C C . PRO A 1 328 ? -40.281 90.062 67.125 1 39.75 328 PRO A C 1
ATOM 2538 O O . PRO A 1 328 ? -40 89 67.625 1 39.75 328 PRO A O 1
ATOM 2541 N N . THR A 1 329 ? -39.594 91.125 67.438 1 36.97 329 THR A N 1
ATOM 2542 C CA . THR A 1 329 ? -39.188 91.25 68.875 1 36.97 329 THR A CA 1
ATOM 2543 C C . THR A 1 329 ? -40.281 90.75 69.812 1 36.97 329 THR A C 1
ATOM 2545 O O . THR A 1 329 ? -41.438 91.25 69.688 1 36.97 329 THR A O 1
ATOM 2548 N N . PRO A 1 330 ? -40.188 89.562 70.312 1 35.56 330 PRO A N 1
ATOM 2549 C CA . PRO A 1 330 ? -41.125 89.062 71.312 1 35.56 330 PRO A CA 1
ATOM 2550 C C . PRO A 1 330 ? -41.719 90.125 72.25 1 35.56 330 PRO A C 1
ATOM 2552 O O . PRO A 1 330 ? -40.969 90.938 72.812 1 35.56 330 PRO A O 1
ATOM 2555 N N . THR A 1 331 ? -42.594 91 71.75 1 32.34 331 THR A N 1
ATOM 2556 C CA . THR A 1 331 ? -43.25 91.625 72.875 1 32.34 331 THR A CA 1
ATOM 2557 C C . THR A 1 331 ? -43.688 90.625 73.938 1 32.34 331 THR A C 1
ATOM 2559 O O . THR A 1 331 ? -44.219 89.562 73.562 1 32.34 331 THR A O 1
ATOM 2562 N N . THR A 1 332 ? -43.156 90.625 75.188 1 30.89 332 THR A N 1
ATOM 2563 C CA . THR A 1 332 ? -43 89.688 76.25 1 30.89 332 THR A CA 1
ATOM 2564 C C . THR A 1 332 ? -44.375 89.125 76.688 1 30.89 332 THR A C 1
ATOM 2566 O O . THR A 1 332 ? -44.5 88.438 77.688 1 30.89 332 THR A O 1
ATOM 2569 N N . ASN A 1 333 ? -45.594 89.5 76.062 1 31.3 333 ASN A N 1
ATOM 2570 C CA . ASN A 1 333 ? -46.5 88.938 77.062 1 31.3 333 ASN A CA 1
ATOM 2571 C C . ASN A 1 333 ? -46.375 87.375 77.062 1 31.3 333 ASN A C 1
ATOM 2573 O O . ASN A 1 333 ? -46.312 86.75 76 1 31.3 333 ASN A O 1
ATOM 2577 N N . PRO A 1 334 ? -45.844 86.75 78.125 1 30.27 334 PRO A N 1
ATOM 2578 C CA . PRO A 1 334 ? -45.562 85.312 78.375 1 30.27 334 PRO A CA 1
ATOM 2579 C C . PRO A 1 334 ? -46.688 84.438 78 1 30.27 334 PRO A C 1
ATOM 2581 O O . PRO A 1 334 ? -46.719 83.25 78.375 1 30.27 334 PRO A O 1
ATOM 2584 N N . VAL A 1 335 ? -47.625 84.812 77.062 1 30.12 335 VAL A N 1
ATOM 2585 C CA . VAL A 1 335 ? -48.688 83.812 77.062 1 30.12 335 VAL A CA 1
ATOM 2586 C C . VAL A 1 335 ? -48.125 82.438 76.75 1 30.12 335 VAL A C 1
ATOM 2588 O O . VAL A 1 335 ? -47.312 82.25 75.812 1 30.12 335 VAL A O 1
ATOM 2591 N N . ASN A 1 336 ? -48.188 81.5 77.688 1 26.23 336 ASN A N 1
ATOM 2592 C CA . ASN A 1 336 ? -47.812 80.062 77.812 1 26.23 336 ASN A CA 1
ATOM 2593 C C . ASN A 1 336 ? -48.438 79.188 76.75 1 26.23 336 ASN A C 1
ATOM 2595 O O . ASN A 1 336 ? -48.531 78 76.875 1 26.23 336 ASN A O 1
ATOM 2599 N N . THR A 1 337 ? -49.062 79.75 75.625 1 26.84 337 THR A N 1
ATOM 2600 C CA . THR A 1 337 ? -49.875 78.812 74.875 1 26.84 337 THR A CA 1
ATOM 2601 C C . THR A 1 337 ? -49 77.688 74.375 1 26.84 337 THR A C 1
ATOM 2603 O O . THR A 1 337 ? -47.969 77.875 73.75 1 26.84 337 THR A O 1
ATOM 2606 N N . GLN A 1 338 ? -49.125 76.5 75 1 25.52 338 GLN A N 1
ATOM 2607 C CA . GLN A 1 338 ? -48.625 75.125 74.75 1 25.52 338 GLN A CA 1
ATOM 2608 C C . GLN A 1 338 ? -48.938 74.625 73.375 1 25.52 338 GLN A C 1
ATOM 2610 O O . GLN A 1 338 ? -50.094 74.25 73.062 1 25.52 338 GLN A O 1
ATOM 2615 N N . ALA A 1 339 ? -48.688 75.375 72.312 1 29.48 339 ALA A N 1
ATOM 2616 C CA . ALA A 1 339 ? -49.156 74.938 71 1 29.48 339 ALA A CA 1
ATOM 2617 C C . ALA A 1 339 ? -48.562 73.562 70.625 1 29.48 339 ALA A C 1
ATOM 2619 O O . ALA A 1 339 ? -47.344 73.375 70.75 1 29.48 339 ALA A O 1
ATOM 2620 N N . LEU A 1 340 ? -49.344 72.5 70.812 1 28.62 340 LEU A N 1
ATOM 2621 C CA . LEU A 1 340 ? -49.094 71.062 70.562 1 28.62 340 LEU A CA 1
ATOM 2622 C C . LEU A 1 340 ? -48.906 70.875 69.062 1 28.62 340 LEU A C 1
ATOM 2624 O O . LEU A 1 340 ? -49.75 71.312 68.25 1 28.62 340 LEU A O 1
ATOM 2628 N N . VAL A 1 341 ? -47.781 71.125 68.5 1 27.06 341 VAL A N 1
ATOM 2629 C CA . VAL A 1 341 ? -47.625 70.875 67.062 1 27.06 341 VAL A CA 1
ATOM 2630 C C . VAL A 1 341 ? -47.594 69.375 66.75 1 27.06 341 VAL A C 1
ATOM 2632 O O . VAL A 1 341 ? -46.875 68.625 67.438 1 27.06 341 VAL A O 1
ATOM 2635 N N . ARG A 1 342 ? -48.688 68.812 66.25 1 30.45 342 ARG A N 1
ATOM 2636 C CA . ARG A 1 342 ? -48.906 67.438 65.875 1 30.45 342 ARG A CA 1
ATOM 2637 C C . ARG A 1 342 ? -48.219 67.125 64.562 1 30.45 342 ARG A C 1
ATOM 2639 O O . ARG A 1 342 ? -48.438 67.812 63.562 1 30.45 342 ARG A O 1
ATOM 2646 N N . VAL A 1 343 ? -47 66.812 64.5 1 27.83 343 VAL A N 1
ATOM 2647 C CA . VAL A 1 343 ? -46.344 66.438 63.25 1 27.83 343 VAL A CA 1
ATOM 2648 C C . VAL A 1 343 ? -46.625 65 62.906 1 27.83 343 VAL A C 1
ATOM 2650 O O . VAL A 1 343 ? -46.406 64.125 63.75 1 27.83 343 VAL A O 1
ATOM 2653 N N . ARG A 1 344 ? -47.5 64.75 61.938 1 30.36 344 ARG A N 1
ATOM 2654 C CA . ARG A 1 344 ? -47.875 63.438 61.438 1 30.36 344 ARG A CA 1
ATOM 2655 C C . ARG A 1 344 ? -46.812 62.906 60.469 1 30.36 344 ARG A C 1
ATOM 2657 O O . ARG A 1 344 ? -46.438 63.594 59.531 1 30.36 344 ARG A O 1
ATOM 2664 N N . CYS A 1 345 ? -45.844 62.219 60.875 1 27.67 345 CYS A N 1
ATOM 2665 C CA . CYS A 1 345 ? -44.781 61.719 60.031 1 27.67 345 CYS A CA 1
ATOM 2666 C C . CYS A 1 345 ? -45.156 60.344 59.438 1 27.67 345 CYS A C 1
ATOM 2668 O O . CYS A 1 345 ? -45.812 59.562 60.125 1 27.67 345 CYS A O 1
ATOM 2670 N N . TRP A 1 346 ? -45.5 60.375 58.188 1 28.97 346 TRP A N 1
ATOM 2671 C CA . TRP A 1 346 ? -45.875 59.125 57.5 1 28.97 346 TRP A CA 1
ATOM 2672 C C . TRP A 1 346 ? -44.625 58.344 57.094 1 28.97 346 TRP A C 1
ATOM 2674 O O . TRP A 1 346 ? -43.656 58.906 56.562 1 28.97 346 TRP A O 1
ATOM 2684 N N . GLN A 1 347 ? -44.188 57.5 57.969 1 29.23 347 GLN A N 1
ATOM 2685 C CA . GLN A 1 347 ? -43 56.688 57.656 1 29.23 347 GLN A CA 1
ATOM 2686 C C . GLN A 1 347 ? -43.375 55.562 56.688 1 29.23 347 GLN A C 1
ATOM 2688 O O . GLN A 1 347 ? -44.312 54.812 56.938 1 29.23 347 GLN A O 1
ATOM 2693 N N . VAL A 1 348 ? -43.281 55.812 55.469 1 28.53 348 VAL A N 1
ATOM 2694 C CA . VAL A 1 348 ? -43.625 54.719 54.594 1 28.53 348 VAL A CA 1
ATOM 2695 C C . VAL A 1 348 ? -42.625 53.594 54.75 1 28.53 348 VAL A C 1
ATOM 2697 O O . VAL A 1 348 ? -42.906 52.438 54.375 1 28.53 348 VAL A O 1
ATOM 2700 N N . SER A 1 349 ? -41.312 53.875 54.656 1 29.88 349 SER A N 1
ATOM 2701 C CA . SER A 1 349 ? -40.531 52.688 54.344 1 29.88 349 SER A CA 1
ATOM 2702 C C . SER A 1 349 ? -40.469 51.719 55.531 1 29.88 349 SER A C 1
ATOM 2704 O O . SER A 1 349 ? -40.719 52.125 56.688 1 29.88 349 SER A O 1
ATOM 2706 N N . THR A 1 350 ? -40.281 50.438 55.281 1 34.03 350 THR A N 1
ATOM 2707 C CA . THR A 1 350 ? -40.406 49.281 56.156 1 34.03 350 THR A CA 1
ATOM 2708 C C . THR A 1 350 ? -39.594 49.469 57.438 1 34.03 350 THR A C 1
ATOM 2710 O O . THR A 1 350 ? -39.906 48.844 58.469 1 34.03 350 THR A O 1
ATOM 2713 N N . THR A 1 351 ? -38.219 49.625 57.312 1 29.72 351 THR A N 1
ATOM 2714 C CA . THR A 1 351 ? -37.375 49.344 58.469 1 29.72 351 THR A CA 1
ATOM 2715 C C . THR A 1 351 ? -37.562 50.375 59.562 1 29.72 351 THR A C 1
ATOM 2717 O O . THR A 1 351 ? -38.094 51.469 59.281 1 29.72 351 THR A O 1
ATOM 2720 N N . ALA A 1 352 ? -37 50.156 60.688 1 29.41 352 ALA A N 1
ATOM 2721 C CA . ALA A 1 352 ? -37.156 50.75 62 1 29.41 352 ALA A CA 1
ATOM 2722 C C . ALA A 1 352 ? -36.688 52.188 62.031 1 29.41 352 ALA A C 1
ATOM 2724 O O . ALA A 1 352 ? -35.531 52.469 61.719 1 29.41 352 ALA A O 1
ATOM 2725 N N . ALA A 1 353 ? -37.344 53.062 61.375 1 27.5 353 ALA A N 1
ATOM 2726 C CA . ALA A 1 353 ? -36.938 54.469 61.375 1 27.5 353 ALA A CA 1
ATOM 2727 C C . ALA A 1 353 ? -36.781 55 62.781 1 27.5 353 ALA A C 1
ATOM 2729 O O . ALA A 1 353 ? -37.719 54.875 63.594 1 27.5 353 ALA A O 1
ATOM 2730 N N . VAL A 1 354 ? -35.594 54.719 63.375 1 28.89 354 VAL A N 1
ATOM 2731 C CA . VAL A 1 354 ? -35.312 55.156 64.75 1 28.89 354 VAL A CA 1
ATOM 2732 C C . VAL A 1 354 ? -35.344 56.688 64.812 1 28.89 354 VAL A C 1
ATOM 2734 O O . VAL A 1 354 ? -34.656 57.344 64.062 1 28.89 354 VAL A O 1
ATOM 2737 N N . LEU A 1 355 ? -36.5 57.188 65 1 27.59 355 LEU A N 1
ATOM 2738 C CA . LEU A 1 355 ? -36.656 58.594 65.188 1 27.59 355 LEU A CA 1
ATOM 2739 C C . LEU A 1 355 ? -35.875 59.062 66.438 1 27.59 355 LEU A C 1
ATOM 2741 O O . LEU A 1 355 ? -36.062 58.5 67.562 1 27.59 355 LEU A O 1
ATOM 2745 N N . LEU A 1 356 ? -34.594 59.156 66.25 1 27.77 356 LEU A N 1
ATOM 2746 C CA . LEU A 1 356 ? -33.75 59.562 67.375 1 27.77 356 LEU A CA 1
ATOM 2747 C C . LEU A 1 356 ? -34.125 60.938 67.875 1 27.77 356 LEU A C 1
ATOM 2749 O O . LEU A 1 356 ? -34.312 61.875 67.062 1 27.77 356 LEU A O 1
ATOM 2753 N N . TRP A 1 357 ? -35.031 60.875 68.75 1 28 357 TRP A N 1
ATOM 2754 C CA . TRP A 1 357 ? -35.562 62.062 69.438 1 28 357 TRP A CA 1
ATOM 2755 C C . TRP A 1 357 ? -34.5 62.656 70.375 1 28 357 TRP A C 1
ATOM 2757 O O . TRP A 1 357 ? -33.781 61.906 71.062 1 28 357 TRP A O 1
ATOM 2767 N N . ASP A 1 358 ? -33.938 63.688 70 1 28.66 358 ASP A N 1
ATOM 2768 C CA . ASP A 1 358 ? -33.062 64.375 70.938 1 28.66 358 ASP A CA 1
ATOM 2769 C C . ASP A 1 358 ? -33.75 64.562 72.312 1 28.66 358 ASP A C 1
ATOM 2771 O O . ASP A 1 358 ? -34.875 65.062 72.312 1 28.66 358 ASP A O 1
ATOM 2775 N N . SER A 1 359 ? -33.438 63.812 73.25 1 31.75 359 SER A N 1
ATOM 2776 C CA . SER A 1 359 ? -33.812 63.594 74.688 1 31.75 359 SER A CA 1
ATOM 2777 C C . SER A 1 359 ? -33.938 64.938 75.438 1 31.75 359 SER A C 1
ATOM 2779 O O . SER A 1 359 ? -34.125 64.938 76.625 1 31.75 359 SER A O 1
ATOM 2781 N N . SER A 1 360 ? -33.375 66.062 74.938 1 30.94 360 SER A N 1
ATOM 2782 C CA . SER A 1 360 ? -33.5 67.062 75.938 1 30.94 360 SER A CA 1
ATOM 2783 C C . SER A 1 360 ? -34.938 67.125 76.5 1 30.94 360 SER A C 1
ATOM 2785 O O . SER A 1 360 ? -35.219 67.938 77.438 1 30.94 360 SER A O 1
ATOM 2787 N N . LEU A 1 361 ? -35.875 67 75.625 1 28.28 361 LEU A N 1
ATOM 2788 C CA . LEU A 1 361 ? -37.219 66.875 76.25 1 28.28 361 LEU A CA 1
ATOM 2789 C C . LEU A 1 361 ? -37.375 65.5 76.938 1 28.28 361 LEU A C 1
ATOM 2791 O O . LEU A 1 361 ? -36.812 64.5 76.5 1 28.28 361 LEU A O 1
ATOM 2795 N N . SER A 1 362 ? -37.375 65.562 78.375 1 31.47 362 SER A N 1
ATOM 2796 C CA . SER A 1 362 ? -37.344 64.438 79.375 1 31.47 362 SER A CA 1
ATOM 2797 C C . SER A 1 362 ? -38.031 63.219 78.812 1 31.47 362 SER A C 1
ATOM 2799 O O . SER A 1 362 ? -37.906 62.125 79.375 1 31.47 362 SER A O 1
ATOM 2801 N N . SER A 1 363 ? -39.312 63.406 78.438 1 30.78 363 SER A N 1
ATOM 2802 C CA . SER A 1 363 ? -40.156 62.219 78.438 1 30.78 363 SER A CA 1
ATOM 2803 C C . SER A 1 363 ? -39.781 61.281 77.25 1 30.78 363 SER A C 1
ATOM 2805 O O . SER A 1 363 ? -39.688 61.75 76.125 1 30.78 363 SER A O 1
ATOM 2807 N N . MET A 1 364 ? -38.812 60.375 77.562 1 28.47 364 MET A N 1
ATOM 2808 C CA . MET A 1 364 ? -38.312 59.344 76.688 1 28.47 364 MET A CA 1
ATOM 2809 C C . MET A 1 364 ? -39.469 58.531 76.062 1 28.47 364 MET A C 1
ATOM 2811 O O . MET A 1 364 ? -40.219 57.875 76.812 1 28.47 364 MET A O 1
ATOM 2815 N N . TYR A 1 365 ? -40.219 59.219 75.312 1 27.86 365 TYR A N 1
ATOM 2816 C CA . TYR A 1 365 ? -41.375 58.406 74.938 1 27.86 365 TYR A CA 1
ATOM 2817 C C . TYR A 1 365 ? -40.969 57.375 73.875 1 27.86 365 TYR A C 1
ATOM 2819 O O . TYR A 1 365 ? -40.031 57.594 73.125 1 27.86 365 TYR A O 1
ATOM 2827 N N . THR A 1 366 ? -40.875 56.219 74.312 1 28.84 366 THR A N 1
ATOM 2828 C CA . THR A 1 366 ? -40.562 55.062 73.5 1 28.84 366 THR A CA 1
ATOM 2829 C C . THR A 1 366 ? -41.656 54.844 72.5 1 28.84 366 THR A C 1
ATOM 2831 O O . THR A 1 366 ? -42.844 54.781 72.812 1 28.84 366 THR A O 1
ATOM 2834 N N . ILE A 1 367 ? -41.531 55.594 71.438 1 28.25 367 ILE A N 1
ATOM 2835 C CA . ILE A 1 367 ? -42.625 55.438 70.438 1 28.25 367 ILE A CA 1
ATOM 2836 C C . ILE A 1 367 ? -42.438 54.125 69.688 1 28.25 367 ILE A C 1
ATOM 2838 O O . ILE A 1 367 ? -41.344 53.844 69.125 1 28.25 367 ILE A O 1
ATOM 2842 N N . ASP A 1 368 ? -43.125 53.219 70.25 1 30.05 368 ASP A N 1
ATOM 2843 C CA . ASP A 1 368 ? -43.125 51.844 69.688 1 30.05 368 ASP A CA 1
ATOM 2844 C C . ASP A 1 368 ? -43.75 51.844 68.312 1 30.05 368 ASP A C 1
ATOM 2846 O O . ASP A 1 368 ? -44.875 52.25 68.125 1 30.05 368 ASP A O 1
ATOM 2850 N N . PHE A 1 369 ? -42.875 52.25 67.375 1 27.72 369 PHE A N 1
ATOM 2851 C CA . PHE A 1 369 ? -43.375 52.406 66 1 27.72 369 PHE A CA 1
ATOM 2852 C C . PHE A 1 369 ? -43.688 51.031 65.438 1 27.72 369 PHE A C 1
ATOM 2854 O O . PHE A 1 369 ? -42.844 50.156 65.375 1 27.72 369 PHE A O 1
ATOM 2861 N N . ASN A 1 370 ? -44.938 50.688 65.75 1 28.33 370 ASN A N 1
ATOM 2862 C CA . ASN A 1 370 ? -45.406 49.5 65.062 1 28.33 370 ASN A CA 1
ATOM 2863 C C . ASN A 1 370 ? -45.25 49.656 63.531 1 28.33 370 ASN A C 1
ATOM 2865 O O . ASN A 1 370 ? -45.156 50.781 63.031 1 28.33 370 ASN A O 1
ATOM 2869 N N . LYS A 1 371 ? -45.656 48.562 62.688 1 29.8 371 LYS A N 1
ATOM 2870 C CA . LYS A 1 371 ? -45.281 48.375 61.312 1 29.8 371 LYS A CA 1
ATOM 2871 C C . LYS A 1 371 ? -45.625 49.594 60.469 1 29.8 371 LYS A C 1
ATOM 2873 O O . LYS A 1 371 ? -44.812 50.062 59.688 1 29.8 371 LYS A O 1
ATOM 2878 N N . ASP A 1 372 ? -46.906 49.719 60.156 1 29.75 372 ASP A N 1
ATOM 2879 C CA . ASP A 1 372 ? -47.438 50.438 58.969 1 29.75 372 ASP A CA 1
ATOM 2880 C C . ASP A 1 372 ? -47.375 51.938 59.188 1 29.75 372 ASP A C 1
ATOM 2882 O O . ASP A 1 372 ? -46.5 52.438 59.906 1 29.75 372 ASP A O 1
ATOM 2886 N N . CYS A 1 373 ? -48.438 52.688 58.844 1 28.88 373 CYS A N 1
ATOM 2887 C CA . CYS A 1 373 ? -48.781 54.094 58.594 1 28.88 373 CYS A CA 1
ATOM 2888 C C . CYS A 1 373 ? -48.719 54.906 59.875 1 28.88 373 CYS A C 1
ATOM 2890 O O . CYS A 1 373 ? -49.688 55.625 60.219 1 28.88 373 CYS A O 1
ATOM 2892 N N . TYR A 1 374 ? -47.844 54.656 60.875 1 28.55 374 TYR A N 1
ATOM 2893 C CA . TYR A 1 374 ? -48.219 55.125 62.188 1 28.55 374 TYR A CA 1
ATOM 2894 C C . TYR A 1 374 ? -48.031 56.625 62.312 1 28.55 374 TYR A C 1
ATOM 2896 O O . TYR A 1 374 ? -46.969 57.156 61.969 1 28.55 374 TYR A O 1
ATOM 2904 N N . GLU A 1 375 ? -49.062 57.344 61.969 1 30.45 375 GLU A N 1
ATOM 2905 C CA . GLU A 1 375 ? -49.188 58.781 62.156 1 30.45 375 GLU A CA 1
ATOM 2906 C C . GLU A 1 375 ? -48.844 59.188 63.594 1 30.45 375 GLU A C 1
ATOM 2908 O O . GLU A 1 375 ? -49.312 58.594 64.562 1 30.45 375 GLU A O 1
ATOM 2913 N N . CYS A 1 376 ? -47.562 59.406 63.812 1 29.25 376 CYS A N 1
ATOM 2914 C CA . CYS A 1 376 ? -47.156 59.812 65.125 1 29.25 376 CYS A CA 1
ATOM 2915 C C . CYS A 1 376 ? -47.5 61.281 65.375 1 29.25 376 CYS A C 1
ATOM 2917 O O . CYS A 1 376 ? -47.219 62.125 64.562 1 29.25 376 CYS A O 1
ATOM 2919 N N . ILE A 1 377 ? -48.688 61.406 65.875 1 29.14 377 ILE A N 1
ATOM 2920 C CA . ILE A 1 377 ? -49.062 62.781 66.25 1 29.14 377 ILE A CA 1
ATOM 2921 C C . ILE A 1 377 ? -48.344 63.219 67.5 1 29.14 377 ILE A C 1
ATOM 2923 O O . ILE A 1 377 ? -48.469 62.594 68.562 1 29.14 377 ILE A O 1
ATOM 2927 N N . LEU A 1 378 ? -47.188 63.875 67.438 1 29.19 378 LEU A N 1
ATOM 2928 C CA . LEU A 1 378 ? -46.406 64.312 68.562 1 29.19 378 LEU A CA 1
ATOM 2929 C C . LEU A 1 378 ? -46.906 65.688 69.062 1 29.19 378 LEU A C 1
ATOM 2931 O O . LEU A 1 378 ? -47.156 66.562 68.312 1 29.19 378 LEU A O 1
ATOM 2935 N N . VAL A 1 379 ? -47.719 65.688 70.125 1 30.05 379 VAL A N 1
ATOM 2936 C CA . VAL A 1 379 ? -48.281 66.875 70.75 1 30.05 379 VAL A CA 1
ATOM 2937 C C . VAL A 1 379 ? -47.312 67.438 71.75 1 30.05 379 VAL A C 1
ATOM 2939 O O . VAL A 1 379 ? -46.812 66.75 72.625 1 30.05 379 VAL A O 1
ATOM 2942 N N . PHE A 1 380 ? -46.469 68.562 71.375 1 27.08 380 PHE A N 1
ATOM 2943 C CA . PHE A 1 380 ? -45.375 69.125 72.125 1 27.08 380 PHE A CA 1
ATOM 2944 C C . PHE A 1 380 ? -45.906 70.25 73 1 27.08 380 PHE A C 1
ATOM 2946 O O . PHE A 1 380 ? -46.719 71.062 72.625 1 27.08 380 PHE A O 1
ATOM 2953 N N . SER A 1 381 ? -46.156 70 74.312 1 30.69 381 SER A N 1
ATOM 2954 C CA . SER A 1 381 ? -46.5 71.062 75.25 1 30.69 381 SER A CA 1
ATOM 2955 C C . SER A 1 381 ? -45.281 71.875 75.625 1 30.69 381 SER A C 1
ATOM 2957 O O . SER A 1 381 ? -44.25 71.375 76 1 30.69 381 SER A O 1
ATOM 2959 N N . ILE A 1 382 ? -44.875 72.938 74.938 1 28.45 382 ILE A N 1
ATOM 2960 C CA . ILE A 1 382 ? -43.75 73.812 75.125 1 28.45 382 ILE A CA 1
ATOM 2961 C C . ILE A 1 382 ? -43.938 74.562 76.438 1 28.45 382 ILE A C 1
ATOM 2963 O O . ILE A 1 382 ? -44.906 75.312 76.625 1 28.45 382 ILE A O 1
ATOM 2967 N N . ILE A 1 383 ? -43.656 73.938 77.625 1 30.36 383 ILE A N 1
ATOM 2968 C CA . ILE A 1 383 ? -43.719 74.625 78.875 1 30.36 383 ILE A CA 1
ATOM 2969 C C . ILE A 1 383 ? -42.625 75.625 79 1 30.36 383 ILE A C 1
ATOM 2971 O O . ILE A 1 383 ? -41.438 75.312 78.875 1 30.36 383 ILE A O 1
ATOM 2975 N N . SER A 1 384 ? -42.875 76.875 78.625 1 29.39 384 SER A N 1
ATOM 2976 C CA . SER A 1 384 ? -42 78 78.812 1 29.39 384 SER A CA 1
ATOM 2977 C C . SER A 1 384 ? -41.562 78.125 80.312 1 29.39 384 SER A C 1
ATOM 2979 O O . SER A 1 384 ? -42.375 78.125 81.188 1 29.39 384 SER A O 1
ATOM 2981 N N . HIS A 1 385 ? -40.438 77.438 80.625 1 30.97 385 HIS A N 1
ATOM 2982 C CA . HIS A 1 385 ? -39.875 77.938 81.875 1 30.97 385 HIS A CA 1
ATOM 2983 C C . HIS A 1 385 ? -39.531 79.438 81.812 1 30.97 385 HIS A C 1
ATOM 2985 O O . HIS A 1 385 ? -39.125 79.875 80.75 1 30.97 385 HIS A O 1
ATOM 2991 N N . MET B 1 1 ? -30.953 -46.219 -73.938 1 23.12 1 MET B N 1
ATOM 2992 C CA . MET B 1 1 ? -30 -45.156 -74.25 1 23.12 1 MET B CA 1
ATOM 2993 C C . MET B 1 1 ? -29.312 -44.656 -73 1 23.12 1 MET B C 1
ATOM 2995 O O . MET B 1 1 ? -29.922 -44 -72.125 1 23.12 1 MET B O 1
ATOM 2999 N N . ALA B 1 2 ? -28.266 -45.469 -72.5 1 20.61 2 ALA B N 1
ATOM 3000 C CA . ALA B 1 2 ? -27.609 -45.875 -71.25 1 20.61 2 ALA B CA 1
ATOM 3001 C C . ALA B 1 2 ? -26.594 -44.844 -70.75 1 20.61 2 ALA B C 1
ATOM 3003 O O . ALA B 1 2 ? -25.516 -44.719 -71.375 1 20.61 2 ALA B O 1
ATOM 3004 N N . ILE B 1 3 ? -27.141 -43.625 -70.5 1 24.95 3 ILE B N 1
ATOM 3005 C CA . ILE B 1 3 ? -26.406 -42.406 -70.375 1 24.95 3 ILE B CA 1
ATOM 3006 C C . ILE B 1 3 ? -25.469 -42.531 -69.125 1 24.95 3 ILE B C 1
ATOM 3008 O O . ILE B 1 3 ? -25.906 -42.5 -68 1 24.95 3 ILE B O 1
ATOM 3012 N N . THR B 1 4 ? -24.5 -43.5 -69.062 1 23.81 4 THR B N 1
ATOM 3013 C CA . THR B 1 4 ? -23.781 -44.031 -67.938 1 23.81 4 THR B CA 1
ATOM 3014 C C . THR B 1 4 ? -22.734 -43.031 -67.438 1 23.81 4 THR B C 1
ATOM 3016 O O . THR B 1 4 ? -21.875 -43.375 -66.625 1 23.81 4 THR B O 1
ATOM 3019 N N . GLY B 1 5 ? -22.984 -41.656 -67.625 1 26.48 5 GLY B N 1
ATOM 3020 C CA . GLY B 1 5 ? -21.828 -40.781 -67.5 1 26.48 5 GLY B CA 1
ATOM 3021 C C . GLY B 1 5 ? -21.188 -40.812 -66.125 1 26.48 5 GLY B C 1
ATOM 3022 O O . GLY B 1 5 ? -21.859 -40.531 -65.125 1 26.48 5 GLY B O 1
ATOM 3023 N N . SER B 1 6 ? -20.344 -41.812 -65.75 1 26.56 6 SER B N 1
ATOM 3024 C CA . SER B 1 6 ? -19.75 -42.094 -64.438 1 26.56 6 SER B CA 1
ATOM 3025 C C . SER B 1 6 ? -18.797 -41 -64 1 26.56 6 SER B C 1
ATOM 3027 O O . SER B 1 6 ? -17.75 -40.812 -64.625 1 26.56 6 SER B O 1
ATOM 3029 N N . GLY B 1 7 ? -19.266 -39.719 -63.781 1 27.3 7 GLY B N 1
ATOM 3030 C CA . GLY B 1 7 ? -18.422 -38.562 -63.469 1 27.3 7 GLY B CA 1
ATOM 3031 C C . GLY B 1 7 ? -17.516 -38.781 -62.281 1 27.3 7 GLY B C 1
ATOM 3032 O O . GLY B 1 7 ? -17.922 -39.406 -61.281 1 27.3 7 GLY B O 1
ATOM 3033 N N . SER B 1 8 ? -16.172 -39 -62.469 1 27.03 8 SER B N 1
ATOM 3034 C CA . SER B 1 8 ? -15.023 -39.281 -61.594 1 27.03 8 SER B CA 1
ATOM 3035 C C . SER B 1 8 ? -14.789 -38.188 -60.594 1 27.03 8 SER B C 1
ATOM 3037 O O . SER B 1 8 ? -14.492 -37.031 -60.969 1 27.03 8 SER B O 1
ATOM 3039 N N . LEU B 1 9 ? -15.57 -38 -59.469 1 29.23 9 LEU B N 1
ATOM 3040 C CA . LEU B 1 9 ? -15.453 -36.938 -58.5 1 29.23 9 LEU B CA 1
ATOM 3041 C C . LEU B 1 9 ? -14.117 -37 -57.75 1 29.23 9 LEU B C 1
ATOM 3043 O O . LEU B 1 9 ? -13.859 -38 -57.062 1 29.23 9 LEU B O 1
ATOM 3047 N N . ALA B 1 10 ? -13 -36.5 -58.312 1 33.72 10 ALA B N 1
ATOM 3048 C CA . ALA B 1 10 ? -11.672 -36.469 -57.719 1 33.72 10 ALA B CA 1
ATOM 3049 C C . ALA B 1 10 ? -11.672 -35.719 -56.375 1 33.72 10 ALA B C 1
ATOM 3051 O O . ALA B 1 10 ? -12.078 -34.562 -56.312 1 33.72 10 ALA B O 1
ATOM 3052 N N . ILE B 1 11 ? -11.898 -36.375 -55.281 1 32.47 11 ILE B N 1
ATOM 3053 C CA . ILE B 1 11 ? -11.883 -35.844 -53.938 1 32.47 11 ILE B CA 1
ATOM 3054 C C . ILE B 1 11 ? -10.484 -35.344 -53.594 1 32.47 11 ILE B C 1
ATOM 3056 O O . ILE B 1 11 ? -9.516 -36.094 -53.625 1 32.47 11 ILE B O 1
ATOM 3060 N N . SER B 1 12 ? -10.125 -34.125 -54 1 29.72 12 SER B N 1
ATOM 3061 C CA . SER B 1 12 ? -8.852 -33.5 -53.656 1 29.72 12 SER B CA 1
ATOM 3062 C C . SER B 1 12 ? -8.641 -33.469 -52.156 1 29.72 12 SER B C 1
ATOM 3064 O O . SER B 1 12 ? -9.484 -32.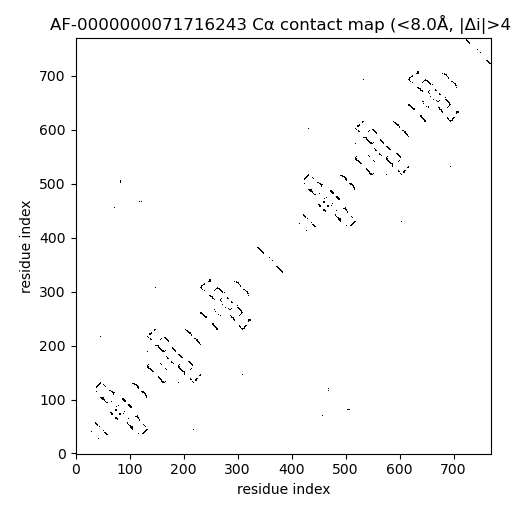969 -51.406 1 29.72 12 SER B O 1
ATOM 3066 N N . LEU B 1 13 ? -7.945 -34.469 -51.562 1 31 13 LEU B N 1
ATOM 3067 C CA . LEU B 1 13 ? -7.504 -34.594 -50.188 1 31 13 LEU B CA 1
ATOM 3068 C C . LEU B 1 13 ? -6.586 -33.438 -49.812 1 31 13 LEU B C 1
ATOM 3070 O O . LEU B 1 13 ? -5.48 -33.312 -50.344 1 31 13 LEU B O 1
ATOM 3074 N N . SER B 1 14 ? -7.117 -32.25 -49.656 1 31.41 14 SER B N 1
ATOM 3075 C CA . SER B 1 14 ? -6.289 -31.141 -49.156 1 31.41 14 SER B CA 1
ATOM 3076 C C . SER B 1 14 ? -5.66 -31.5 -47.812 1 31.41 14 SER B C 1
ATOM 3078 O O . SER B 1 14 ? -6.371 -31.812 -46.844 1 31.41 14 SER B O 1
ATOM 3080 N N . VAL B 1 15 ? -4.48 -32.094 -47.812 1 30.67 15 VAL B N 1
ATOM 3081 C CA . VAL B 1 15 ? -3.641 -32.344 -46.656 1 30.67 15 VAL B CA 1
ATOM 3082 C C . VAL B 1 15 ? -3.424 -31.047 -45.875 1 30.67 15 VAL B C 1
ATOM 3084 O O . VAL B 1 15 ? -2.846 -30.094 -46.406 1 30.67 15 VAL B O 1
ATOM 3087 N N . PHE B 1 16 ? -4.375 -30.703 -44.969 1 32.56 16 PHE B N 1
ATOM 3088 C CA . PHE B 1 16 ? -4.172 -29.609 -44.031 1 32.56 16 PHE B CA 1
ATOM 3089 C C . PHE B 1 16 ? -2.904 -29.828 -43.188 1 32.56 16 PHE B C 1
ATOM 3091 O O . PHE B 1 16 ? -2.805 -30.797 -42.438 1 32.56 16 PHE B O 1
ATOM 3098 N N . VAL B 1 17 ? -1.727 -29.5 -43.75 1 30.95 17 VAL B N 1
ATOM 3099 C CA . VAL B 1 17 ? -0.51 -29.453 -42.938 1 30.95 17 VAL B CA 1
ATOM 3100 C C . VAL B 1 17 ? -0.747 -28.609 -41.688 1 30.95 17 VAL B C 1
ATOM 3102 O O . VAL B 1 17 ? -1.139 -27.453 -41.781 1 30.95 17 VAL B O 1
ATOM 3105 N N . ILE B 1 18 ? -1.244 -29.266 -40.625 1 33.72 18 ILE B N 1
ATOM 3106 C CA . ILE B 1 18 ? -1.259 -28.672 -39.281 1 33.72 18 ILE B CA 1
ATOM 3107 C C . ILE B 1 18 ? 0.124 -28.125 -38.938 1 33.72 18 ILE B C 1
ATOM 3109 O O . ILE B 1 18 ? 1.1 -28.875 -38.875 1 33.72 18 ILE B O 1
ATOM 3113 N N . SER B 1 19 ? 0.426 -26.953 -39.5 1 30.33 19 SER B N 1
ATOM 3114 C CA . SER B 1 19 ? 1.613 -26.234 -39.031 1 30.33 19 SER B CA 1
ATOM 3115 C C . SER B 1 19 ? 1.688 -26.188 -37.531 1 30.33 19 SER B C 1
ATOM 3117 O O . SER B 1 19 ? 0.743 -25.75 -36.875 1 30.33 19 SER B O 1
ATOM 3119 N N . ALA B 1 20 ? 2.389 -27.078 -36.906 1 29.64 20 ALA B N 1
ATOM 3120 C CA . ALA B 1 20 ? 2.818 -27 -35.5 1 29.64 20 ALA B CA 1
ATOM 3121 C C . ALA B 1 20 ? 3.273 -25.578 -35.156 1 29.64 20 ALA B C 1
ATOM 3123 O O . ALA B 1 20 ? 4.223 -25.062 -35.75 1 29.64 20 ALA B O 1
ATOM 3124 N N . ALA B 1 21 ? 2.295 -24.781 -34.719 1 32.88 21 ALA B N 1
ATOM 3125 C CA . ALA B 1 21 ? 2.635 -23.516 -34.062 1 32.88 21 ALA B CA 1
ATOM 3126 C C . ALA B 1 21 ? 3.777 -23.703 -33.062 1 32.88 21 ALA B C 1
ATOM 3128 O O . ALA B 1 21 ? 3.631 -24.406 -32.062 1 32.88 21 ALA B O 1
ATOM 3129 N N . PHE B 1 22 ? 5.043 -23.719 -33.562 1 31.28 22 PHE B N 1
ATOM 3130 C CA . PHE B 1 22 ? 6.191 -23.547 -32.688 1 31.28 22 PHE B CA 1
ATOM 3131 C C . PHE B 1 22 ? 5.883 -22.516 -31.609 1 31.28 22 PHE B C 1
ATOM 3133 O O . PHE B 1 22 ? 5.363 -21.438 -31.891 1 31.28 22 PHE B O 1
ATOM 3140 N N . LEU B 1 23 ? 5.684 -23.031 -30.391 1 32.47 23 LEU B N 1
ATOM 3141 C CA . LEU B 1 23 ? 5.652 -22.25 -29.172 1 32.47 23 LEU B CA 1
ATOM 3142 C C . LEU B 1 23 ? 6.766 -21.203 -29.156 1 32.47 23 LEU B C 1
ATOM 3144 O O . LEU B 1 23 ? 7.945 -21.547 -29.219 1 32.47 23 LEU B O 1
ATOM 3148 N N . HIS B 1 24 ? 6.441 -20.109 -29.859 1 33.62 24 HIS B N 1
ATOM 3149 C CA . HIS B 1 24 ? 7.305 -18.953 -29.703 1 33.62 24 HIS B CA 1
ATOM 3150 C C . HIS B 1 24 ? 7.688 -18.719 -28.25 1 33.62 24 HIS B C 1
ATOM 3152 O O . HIS B 1 24 ? 6.852 -18.859 -27.359 1 33.62 24 HIS B O 1
ATOM 3158 N N . LYS B 1 25 ? 8.898 -18.938 -27.906 1 39.62 25 LYS B N 1
ATOM 3159 C CA . LYS B 1 25 ? 9.523 -18.406 -26.703 1 39.62 25 LYS B CA 1
ATOM 3160 C C . LYS B 1 25 ? 8.906 -17.062 -26.312 1 39.62 25 LYS B C 1
ATOM 3162 O O . LYS B 1 25 ? 8.766 -16.172 -27.156 1 39.62 25 LYS B O 1
ATOM 3167 N N . GLY B 1 26 ? 8.133 -17.109 -25.266 1 34.34 26 GLY B N 1
ATOM 3168 C CA . GLY B 1 26 ? 7.488 -15.945 -24.688 1 34.34 26 GLY B CA 1
ATOM 3169 C C . GLY B 1 26 ? 8.398 -14.727 -24.625 1 34.34 26 GLY B C 1
ATOM 3170 O O . GLY B 1 26 ? 9.414 -14.742 -23.938 1 34.34 26 GLY B O 1
ATOM 3171 N N . ALA B 1 27 ? 8.492 -14.016 -25.688 1 33.31 27 ALA B N 1
ATOM 3172 C CA . ALA B 1 27 ? 9.125 -12.703 -25.688 1 33.31 27 ALA B CA 1
ATOM 3173 C C . ALA B 1 27 ? 8.641 -11.867 -24.5 1 33.31 27 ALA B C 1
ATOM 3175 O O . ALA B 1 27 ? 7.438 -11.758 -24.266 1 33.31 27 ALA B O 1
ATOM 3176 N N . ALA B 1 28 ? 9.547 -11.562 -23.547 1 41.44 28 ALA B N 1
ATOM 3177 C CA . ALA B 1 28 ? 9.336 -10.562 -22.5 1 41.44 28 ALA B CA 1
ATOM 3178 C C . ALA B 1 28 ? 8.75 -9.281 -23.094 1 41.44 28 ALA B C 1
ATOM 3180 O O . ALA B 1 28 ? 9.32 -8.695 -24.016 1 41.44 28 ALA B O 1
ATOM 3181 N N . GLU B 1 29 ? 7.445 -9.258 -23.203 1 38.81 29 GLU B N 1
ATOM 3182 C CA . GLU B 1 29 ? 6.875 -7.98 -23.625 1 38.81 29 GLU B CA 1
ATOM 3183 C C . GLU B 1 29 ? 7.547 -6.812 -22.906 1 38.81 29 GLU B C 1
ATOM 3185 O O . GLU B 1 29 ? 7.449 -6.695 -21.688 1 38.81 29 GLU B O 1
ATOM 3190 N N . THR B 1 30 ? 8.555 -6.32 -23.469 1 45.62 30 THR B N 1
ATOM 3191 C CA . THR B 1 30 ? 9.102 -5.043 -23.016 1 45.62 30 THR B CA 1
ATOM 3192 C C . THR B 1 30 ? 8.023 -3.963 -23.031 1 45.62 30 THR B C 1
ATOM 3194 O O . THR B 1 30 ? 7.52 -3.59 -24.094 1 45.62 30 THR B O 1
ATOM 3197 N N . VAL B 1 31 ? 7.188 -3.898 -22.125 1 43.09 31 VAL B N 1
ATOM 3198 C CA . VAL B 1 31 ? 6.289 -2.75 -22.094 1 43.09 31 VAL B CA 1
ATOM 3199 C C . VAL B 1 31 ? 7.098 -1.461 -21.969 1 43.09 31 VAL B C 1
ATOM 3201 O O . VAL B 1 31 ? 7.68 -1.185 -20.922 1 43.09 31 VAL B O 1
ATOM 3204 N N . THR B 1 32 ? 7.727 -1.157 -23.016 1 46.28 32 THR B N 1
ATOM 3205 C CA . THR B 1 32 ? 8.305 0.181 -22.984 1 46.28 32 THR B CA 1
ATOM 3206 C C . THR B 1 32 ? 7.223 1.245 -23.141 1 46.28 32 THR B C 1
ATOM 3208 O O . THR B 1 32 ? 6.477 1.243 -24.109 1 46.28 32 THR B O 1
ATOM 3211 N N . VAL B 1 33 ? 6.691 1.723 -22.188 1 48.5 33 VAL B N 1
ATOM 3212 C CA . VAL B 1 33 ? 5.898 2.93 -22.391 1 48.5 33 VAL B CA 1
ATOM 3213 C C . VAL B 1 33 ? 6.707 3.953 -23.188 1 48.5 33 VAL B C 1
ATOM 3215 O O . VAL B 1 33 ? 7.902 4.129 -22.938 1 48.5 33 VAL B O 1
ATOM 3218 N N . GLU B 1 34 ? 6.277 4.48 -24.219 1 50.41 34 GLU B N 1
ATOM 3219 C CA . GLU B 1 34 ? 6.77 5.582 -25.031 1 50.41 34 GLU B CA 1
ATOM 3220 C C . GLU B 1 34 ? 7.207 6.762 -24.172 1 50.41 34 GLU B C 1
ATOM 3222 O O . GLU B 1 34 ? 6.422 7.281 -23.375 1 50.41 34 GLU B O 1
ATOM 3227 N N . GLY B 1 35 ? 8.633 6.988 -23.875 1 63.97 35 GLY B N 1
ATOM 3228 C CA . GLY B 1 35 ? 9.297 8.102 -23.234 1 63.97 35 GLY B CA 1
ATOM 3229 C C . GLY B 1 35 ? 10.109 7.691 -22.016 1 63.97 35 GLY B C 1
ATOM 3230 O O . GLY B 1 35 ? 10.789 8.516 -21.406 1 63.97 35 GLY B O 1
ATOM 3231 N N . GLN B 1 36 ? 9.969 6.465 -21.641 1 77.69 36 GLN B N 1
ATOM 3232 C CA . GLN B 1 36 ? 10.68 6.09 -20.422 1 77.69 36 GLN B CA 1
ATOM 3233 C C . GLN B 1 36 ? 12.102 5.629 -20.734 1 77.69 36 GLN B C 1
ATOM 3235 O O . GLN B 1 36 ? 12.312 4.82 -21.641 1 77.69 36 GLN B O 1
ATOM 3240 N N . ASN B 1 37 ? 13.195 6.246 -20.188 1 93 37 ASN B N 1
ATOM 3241 C CA . ASN B 1 37 ? 14.625 5.988 -20.266 1 93 37 ASN B CA 1
ATOM 3242 C C . ASN B 1 37 ? 15 4.688 -19.562 1 93 37 ASN B C 1
ATOM 3244 O O . ASN B 1 37 ? 16.109 4.172 -19.766 1 93 37 ASN B O 1
ATOM 3248 N N . LEU B 1 38 ? 14.062 4.059 -18.875 1 97.38 38 LEU B N 1
ATOM 3249 C CA . LEU B 1 38 ? 14.305 2.879 -18.062 1 97.38 38 LEU B CA 1
ATOM 3250 C C . LEU B 1 38 ? 13.352 1.748 -18.438 1 97.38 38 LEU B C 1
ATOM 3252 O O . LEU B 1 38 ? 12.148 1.964 -18.578 1 97.38 38 LEU B O 1
ATOM 3256 N N . ALA B 1 39 ? 13.992 0.506 -18.672 1 97.25 39 ALA B N 1
ATOM 3257 C CA . ALA B 1 39 ? 13.148 -0.624 -19.062 1 97.25 39 ALA B CA 1
ATOM 3258 C C . ALA B 1 39 ? 13.633 -1.914 -18.406 1 97.25 39 ALA B C 1
ATOM 3260 O O . ALA B 1 39 ? 14.812 -2.051 -18.078 1 97.25 39 ALA B O 1
ATOM 3261 N N . THR B 1 40 ? 12.711 -2.838 -18.188 1 98.19 40 THR B N 1
ATOM 3262 C CA . THR B 1 40 ? 12.977 -4.18 -17.672 1 98.19 40 THR B CA 1
ATOM 3263 C C . THR B 1 40 ? 11.906 -5.156 -18.141 1 98.19 40 THR B C 1
ATOM 3265 O O . THR B 1 40 ? 10.906 -4.75 -18.734 1 98.19 40 THR B O 1
ATOM 3268 N N . ASP B 1 41 ? 12.195 -6.461 -18.047 1 98 41 ASP B N 1
ATOM 3269 C CA . ASP B 1 41 ? 11.266 -7.48 -18.531 1 98 41 ASP B CA 1
ATOM 3270 C C . ASP B 1 41 ? 10.844 -8.414 -17.391 1 98 41 ASP B C 1
ATOM 3272 O O . ASP B 1 41 ? 11.602 -8.617 -16.438 1 98 41 ASP B O 1
ATOM 3276 N N . ASN B 1 42 ? 9.656 -8.914 -17.609 1 98.5 42 ASN B N 1
ATOM 3277 C CA . ASN B 1 42 ? 9.234 -9.969 -16.703 1 98.5 42 ASN B CA 1
ATOM 3278 C C . ASN B 1 42 ? 10.07 -11.227 -16.875 1 98.5 42 ASN B C 1
ATOM 3280 O O . ASN B 1 42 ? 10.641 -11.453 -17.938 1 98.5 42 ASN B O 1
ATOM 3284 N N . VAL B 1 43 ? 10.117 -11.969 -15.773 1 98.38 43 VAL B N 1
ATOM 3285 C CA . VAL B 1 43 ? 10.93 -13.18 -15.797 1 98.38 43 VAL B CA 1
ATOM 3286 C C . VAL B 1 43 ? 10.125 -14.359 -15.266 1 98.38 43 VAL B C 1
ATOM 3288 O O . VAL B 1 43 ? 9.508 -14.273 -14.195 1 98.38 43 VAL B O 1
ATOM 3291 N N . SER B 1 44 ? 9.992 -15.453 -16.016 1 98.06 44 SER B N 1
ATOM 3292 C CA . SER B 1 44 ? 9.484 -16.734 -15.523 1 98.06 44 SER B CA 1
ATOM 3293 C C . SER B 1 44 ? 10.625 -17.719 -15.258 1 98.06 44 SER B C 1
ATOM 3295 O O . SER B 1 44 ? 11.492 -17.922 -16.125 1 98.06 44 SER B O 1
ATOM 3297 N N . VAL B 1 45 ? 10.633 -18.266 -14.102 1 98.44 45 VAL B N 1
ATOM 3298 C CA . VAL B 1 45 ? 11.75 -19.125 -13.719 1 98.44 45 VAL B CA 1
ATOM 3299 C C . VAL B 1 45 ? 11.219 -20.359 -12.969 1 98.44 45 VAL B C 1
ATOM 3301 O O . VAL B 1 45 ? 10.25 -20.25 -12.219 1 98.44 45 VAL B O 1
ATOM 3304 N N . ILE B 1 46 ? 11.852 -21.562 -13.258 1 97.75 46 ILE B N 1
ATOM 3305 C CA . ILE B 1 46 ? 11.477 -22.781 -12.539 1 97.75 46 ILE B CA 1
ATOM 3306 C C . ILE B 1 46 ? 12.094 -22.766 -11.141 1 97.75 46 ILE B C 1
ATOM 3308 O O . ILE B 1 46 ? 13.25 -22.344 -10.969 1 97.75 46 ILE B O 1
ATOM 3312 N N . GLU B 1 47 ? 11.336 -23.25 -10.234 1 96.88 47 GLU B N 1
ATOM 3313 C CA . GLU B 1 47 ? 11.859 -23.344 -8.867 1 96.88 47 GLU B CA 1
ATOM 3314 C C . GLU B 1 47 ? 13.219 -24.031 -8.836 1 96.88 47 GLU B C 1
ATOM 3316 O O . GLU B 1 47 ? 13.406 -25.078 -9.469 1 96.88 47 GLU B O 1
ATOM 3321 N N . GLY B 1 48 ? 14.156 -23.438 -8.047 1 97.5 48 GLY B N 1
ATOM 3322 C CA . GLY B 1 48 ? 15.492 -24 -7.914 1 97.5 48 GLY B CA 1
ATOM 3323 C C . GLY B 1 48 ? 16.469 -23.469 -8.953 1 97.5 48 GLY B C 1
ATOM 3324 O O . GLY B 1 48 ? 17.688 -23.609 -8.797 1 97.5 48 GLY B O 1
ATOM 3325 N N . GLU B 1 49 ? 15.945 -22.875 -9.977 1 98.12 49 GLU B N 1
ATOM 3326 C CA . GLU B 1 49 ? 16.797 -22.375 -11.055 1 98.12 49 GLU B CA 1
ATOM 3327 C C . GLU B 1 49 ? 17.203 -20.922 -10.805 1 98.12 49 GLU B C 1
ATOM 3329 O O . GLU B 1 49 ? 17.031 -20.406 -9.703 1 98.12 49 GLU B O 1
ATOM 3334 N N . THR B 1 50 ? 17.891 -20.312 -11.812 1 98.69 50 THR B N 1
ATOM 3335 C CA . THR B 1 50 ? 18.422 -18.953 -11.68 1 98.69 50 THR B CA 1
ATOM 3336 C C . THR B 1 50 ? 17.594 -17.969 -12.508 1 98.69 50 THR B C 1
ATOM 3338 O O . THR B 1 50 ? 17.312 -18.219 -13.68 1 98.69 50 THR B O 1
ATOM 3341 N N . ALA B 1 51 ? 17.156 -16.953 -11.82 1 98.69 51 ALA B N 1
ATOM 3342 C CA . ALA B 1 51 ? 16.484 -15.852 -12.508 1 98.69 51 ALA B CA 1
ATOM 3343 C C . ALA B 1 51 ? 17.422 -14.672 -12.719 1 98.69 51 ALA B C 1
ATOM 3345 O O . ALA B 1 51 ? 18.312 -14.43 -11.898 1 98.69 51 ALA B O 1
ATOM 3346 N N . THR B 1 52 ? 17.234 -13.969 -13.789 1 98.81 52 THR B N 1
ATOM 3347 C CA . THR B 1 52 ? 18.047 -12.789 -14.055 1 98.81 52 THR B CA 1
ATOM 3348 C C . THR B 1 52 ? 17.172 -11.578 -14.344 1 98.81 52 THR B C 1
ATOM 3350 O O . THR B 1 52 ? 16.281 -11.641 -15.195 1 98.81 52 THR B O 1
ATOM 3353 N N . ILE B 1 53 ? 17.406 -10.523 -13.648 1 98.75 53 ILE B N 1
ATOM 3354 C CA . ILE B 1 53 ? 16.703 -9.266 -13.852 1 98.75 53 ILE B CA 1
ATOM 3355 C C . ILE B 1 53 ? 17.641 -8.25 -14.5 1 98.75 53 ILE B C 1
ATOM 3357 O O . ILE B 1 53 ? 18.766 -8.062 -14.047 1 98.75 53 ILE B O 1
ATOM 3361 N N . SER B 1 54 ? 17.156 -7.656 -15.516 1 98.62 54 SER B N 1
ATOM 3362 C CA . SER B 1 54 ? 17.969 -6.656 -16.219 1 98.62 54 SER B CA 1
ATOM 3363 C C . SER B 1 54 ? 17.266 -5.305 -16.25 1 98.62 54 SER B C 1
ATOM 3365 O O . SER B 1 54 ? 16.141 -5.184 -16.75 1 98.62 54 SER B O 1
ATOM 3367 N N . CYS B 1 55 ? 17.906 -4.32 -15.656 1 98.44 55 CYS B N 1
ATOM 3368 C CA . CYS B 1 55 ? 17.469 -2.934 -15.758 1 98.44 55 CYS B CA 1
ATOM 3369 C C . CYS B 1 55 ? 18.25 -2.195 -16.844 1 98.44 55 CYS B C 1
ATOM 3371 O O . CYS B 1 55 ? 19.438 -1.913 -16.688 1 98.44 55 CYS B O 1
ATOM 3373 N N . ARG B 1 56 ? 17.531 -1.821 -17.844 1 98.25 56 ARG B N 1
ATOM 3374 C CA . ARG B 1 56 ? 18.203 -1.232 -19 1 98.25 56 ARG B CA 1
ATOM 3375 C C . ARG B 1 56 ? 17.906 0.259 -19.109 1 98.25 56 ARG B C 1
ATOM 3377 O O . ARG B 1 56 ? 16.766 0.684 -18.891 1 98.25 56 ARG B O 1
ATOM 3384 N N . VAL B 1 57 ? 19 0.983 -19.344 1 97.12 57 VAL B N 1
ATOM 3385 C CA . VAL B 1 57 ? 18.891 2.432 -19.484 1 97.12 57 VAL B CA 1
ATOM 3386 C C . VAL B 1 57 ? 19.234 2.852 -20.906 1 97.12 57 VAL B C 1
ATOM 3388 O O . VAL B 1 57 ? 20.312 2.555 -21.406 1 97.12 57 VAL B O 1
ATOM 3391 N N . LYS B 1 58 ? 18.375 3.547 -21.578 1 93.69 58 LYS B N 1
ATOM 3392 C CA . LYS B 1 58 ? 18.562 3.961 -22.969 1 93.69 58 LYS B CA 1
ATOM 3393 C C . LYS B 1 58 ? 19.562 5.117 -23.062 1 93.69 58 LYS B C 1
ATOM 3395 O O . LYS B 1 58 ? 20.562 5.027 -23.766 1 93.69 58 LYS B O 1
ATOM 3400 N N . ASN B 1 59 ? 19.219 6.246 -22.391 1 91.19 59 ASN B N 1
ATOM 3401 C CA . ASN B 1 59 ? 20.078 7.426 -22.359 1 91.19 59 ASN B CA 1
ATOM 3402 C C . ASN B 1 59 ? 20.656 7.648 -20.953 1 91.19 59 ASN B C 1
ATOM 3404 O O . ASN B 1 59 ? 19.984 8.195 -20.078 1 91.19 59 ASN B O 1
ATOM 3408 N N . ASN B 1 60 ? 21.938 7.316 -20.969 1 89.25 60 ASN B N 1
ATOM 3409 C CA . ASN B 1 60 ? 22.578 7.438 -19.656 1 89.25 60 ASN B CA 1
ATOM 3410 C C . ASN B 1 60 ? 22.953 8.883 -19.344 1 89.25 60 ASN B C 1
ATOM 3412 O O . ASN B 1 60 ? 23.719 9.5 -20.078 1 89.25 60 ASN B O 1
ATOM 3416 N N . ASP B 1 61 ? 22.406 9.453 -18.359 1 91.88 61 ASP B N 1
ATOM 3417 C CA . ASP B 1 61 ? 22.75 10.797 -17.906 1 91.88 61 ASP B CA 1
ATOM 3418 C C . ASP B 1 61 ? 23.5 10.75 -16.578 1 91.88 61 ASP B C 1
ATOM 3420 O O . ASP B 1 61 ? 23.438 11.695 -15.789 1 91.88 61 ASP B O 1
ATOM 3424 N N . ASP B 1 62 ? 24.078 9.703 -16.188 1 92.75 62 ASP B N 1
ATOM 3425 C CA . ASP B 1 62 ? 24.891 9.453 -15 1 92.75 62 ASP B CA 1
ATOM 3426 C C . ASP B 1 62 ? 24.031 9.375 -13.75 1 92.75 62 ASP B C 1
ATOM 3428 O O . ASP B 1 62 ? 24.516 9.562 -12.633 1 92.75 62 ASP B O 1
ATOM 3432 N N . SER B 1 63 ? 22.75 9.133 -14.039 1 95.94 63 SER B N 1
ATOM 3433 C CA . SER B 1 63 ? 21.859 8.93 -12.906 1 95.94 63 SER B CA 1
ATOM 3434 C C . SER B 1 63 ? 22.109 7.59 -12.219 1 95.94 63 SER B C 1
ATOM 3436 O O . SER B 1 63 ? 22.516 6.621 -12.867 1 95.94 63 SER B O 1
ATOM 3438 N N . VAL B 1 64 ? 21.859 7.617 -10.93 1 97.38 64 VAL B N 1
ATOM 3439 C CA . VAL B 1 64 ? 22.078 6.406 -10.148 1 97.38 64 VAL B CA 1
ATOM 3440 C C . VAL B 1 64 ? 20.969 5.398 -10.43 1 97.38 64 VAL B C 1
ATOM 3442 O O . VAL B 1 64 ? 19.797 5.766 -10.531 1 97.38 64 VAL B O 1
ATOM 3445 N N . ILE B 1 65 ? 21.391 4.148 -10.617 1 97.88 65 ILE B N 1
ATOM 3446 C CA . ILE B 1 65 ? 20.406 3.084 -10.836 1 97.88 65 ILE B CA 1
ATOM 3447 C C . ILE B 1 65 ? 20.422 2.125 -9.648 1 97.88 65 ILE B C 1
ATOM 3449 O O . ILE B 1 65 ? 21.469 1.871 -9.055 1 97.88 65 ILE B O 1
ATOM 3453 N N . GLN B 1 66 ? 19.203 1.635 -9.305 1 98.38 66 GLN B N 1
ATOM 3454 C CA . GLN B 1 66 ? 19.047 0.699 -8.195 1 98.38 66 GLN B CA 1
ATOM 3455 C C . GLN B 1 66 ? 18.016 -0.371 -8.516 1 98.38 66 GLN B C 1
ATOM 3457 O O . GLN B 1 66 ? 17.109 -0.14 -9.312 1 98.38 66 GLN B O 1
ATOM 3462 N N . LEU B 1 67 ? 18.266 -1.527 -7.965 1 98.69 67 LEU B N 1
ATOM 3463 C CA . LEU B 1 67 ? 17.297 -2.617 -8.047 1 98.69 67 LEU B CA 1
ATOM 3464 C C . LEU B 1 67 ? 16.719 -2.941 -6.676 1 98.69 67 LEU B C 1
ATOM 3466 O O . LEU B 1 67 ? 17.469 -3.111 -5.711 1 98.69 67 LEU B O 1
ATOM 3470 N N . LEU B 1 68 ? 15.414 -2.992 -6.617 1 98.56 68 LEU B N 1
ATOM 3471 C CA . LEU B 1 68 ? 14.734 -3.246 -5.352 1 98.56 68 LEU B CA 1
ATOM 3472 C C . LEU B 1 68 ? 13.93 -4.539 -5.418 1 98.56 68 LEU B C 1
ATOM 3474 O O . LEU B 1 68 ? 13.383 -4.883 -6.473 1 98.56 68 LEU B O 1
ATOM 3478 N N . ASN B 1 69 ? 13.875 -5.25 -4.277 1 98.25 69 ASN B N 1
ATOM 3479 C CA . ASN B 1 69 ? 13.023 -6.438 -4.195 1 98.25 69 ASN B CA 1
ATOM 3480 C C . ASN B 1 69 ? 11.57 -6.066 -3.924 1 98.25 69 ASN B C 1
ATOM 3482 O O . ASN B 1 69 ? 11.227 -4.887 -3.842 1 98.25 69 ASN B O 1
ATOM 3486 N N . PRO B 1 70 ? 10.656 -7.012 -3.875 1 97.25 70 PRO B N 1
ATOM 3487 C CA . PRO B 1 70 ? 9.234 -6.711 -3.721 1 97.25 70 PRO B CA 1
ATOM 3488 C C . PRO B 1 70 ? 8.93 -5.957 -2.43 1 97.25 70 PRO B C 1
ATOM 3490 O O . PRO B 1 70 ? 7.914 -5.258 -2.344 1 97.25 70 PRO B O 1
ATOM 3493 N N . ASN B 1 71 ? 9.781 -6.027 -1.434 1 94.88 71 ASN B N 1
ATOM 3494 C CA . ASN B 1 71 ? 9.609 -5.316 -0.171 1 94.88 71 ASN B CA 1
ATOM 3495 C C . ASN B 1 71 ? 10.273 -3.939 -0.208 1 94.88 71 ASN B C 1
ATOM 3497 O O . ASN B 1 71 ? 10.43 -3.295 0.83 1 94.88 71 ASN B O 1
ATOM 3501 N N . ARG B 1 72 ? 10.758 -3.617 -1.36 1 95.75 72 ARG B N 1
ATOM 3502 C CA . ARG B 1 72 ? 11.383 -2.326 -1.62 1 95.75 72 ARG B CA 1
ATOM 3503 C C . ARG B 1 72 ? 12.703 -2.199 -0.87 1 95.75 72 ARG B C 1
ATOM 3505 O O . ARG B 1 72 ? 13.07 -1.108 -0.426 1 95.75 72 ARG B O 1
ATOM 3512 N N . GLN B 1 73 ? 13.281 -3.293 -0.636 1 96.81 73 GLN B N 1
ATOM 3513 C CA . GLN B 1 73 ? 14.656 -3.314 -0.137 1 96.81 73 GLN B CA 1
ATOM 3514 C C . GLN B 1 73 ? 15.656 -3.281 -1.287 1 96.81 73 GLN B C 1
ATOM 3516 O O . GLN B 1 73 ? 15.445 -3.918 -2.32 1 96.81 73 GLN B O 1
ATOM 3521 N N . THR B 1 74 ? 16.703 -2.588 -1.063 1 98.25 74 THR B N 1
ATOM 3522 C CA . THR B 1 74 ? 17.703 -2.439 -2.115 1 98.25 74 THR B CA 1
ATOM 3523 C C . THR B 1 74 ? 18.516 -3.719 -2.27 1 98.25 74 THR B C 1
ATOM 3525 O O . THR B 1 74 ? 19.188 -4.156 -1.327 1 98.25 74 THR B O 1
ATOM 3528 N N . ILE B 1 75 ? 18.438 -4.281 -3.438 1 98.56 75 ILE B N 1
ATOM 3529 C CA . ILE B 1 75 ? 19.281 -5.418 -3.764 1 98.56 75 ILE B CA 1
ATOM 3530 C C . ILE B 1 75 ? 20.672 -4.93 -4.184 1 98.56 75 ILE B C 1
ATOM 3532 O O . ILE B 1 75 ? 21.672 -5.305 -3.58 1 98.56 75 ILE B O 1
ATOM 3536 N N . TYR B 1 76 ? 20.656 -4.031 -5.18 1 98.69 76 TYR B N 1
ATOM 3537 C CA . TYR B 1 76 ? 21.891 -3.377 -5.625 1 98.69 76 TYR B CA 1
ATOM 3538 C C . TYR B 1 76 ? 21.672 -1.873 -5.762 1 98.69 76 TYR B C 1
ATOM 3540 O O . TYR B 1 76 ? 20.641 -1.424 -6.258 1 98.69 76 TYR B O 1
ATOM 3548 N N . PHE B 1 77 ? 22.547 -1.105 -5.277 1 98.56 77 PHE B N 1
ATOM 3549 C CA . PHE B 1 77 ? 22.766 0.311 -5.547 1 98.56 77 PHE B CA 1
ATOM 3550 C C . PHE B 1 77 ? 24.016 0.515 -6.375 1 98.56 77 PHE B C 1
ATOM 3552 O O . PHE B 1 77 ? 25.141 0.406 -5.859 1 98.56 77 PHE B O 1
ATOM 3559 N N . LYS B 1 78 ? 23.766 0.852 -7.633 1 97.31 78 LYS B N 1
ATOM 3560 C CA . LYS B 1 78 ? 24.875 0.727 -8.57 1 97.31 78 LYS B CA 1
ATOM 3561 C C . LYS B 1 78 ? 25.484 -0.67 -8.516 1 97.31 78 LYS B C 1
ATOM 3563 O O . LYS B 1 78 ? 24.797 -1.664 -8.75 1 97.31 78 LYS B O 1
ATOM 3568 N N . ASP B 1 79 ? 26.734 -0.818 -8.102 1 97.69 79 ASP B N 1
ATOM 3569 C CA . ASP B 1 79 ? 27.391 -2.119 -8.062 1 97.69 79 ASP B CA 1
ATOM 3570 C C . ASP B 1 79 ? 27.562 -2.596 -6.621 1 97.69 79 ASP B C 1
ATOM 3572 O O . ASP B 1 79 ? 28.344 -3.52 -6.359 1 97.69 79 ASP B O 1
ATOM 3576 N N . VAL B 1 80 ? 26.812 -1.998 -5.637 1 97.5 80 VAL B N 1
ATOM 3577 C CA . VAL B 1 80 ? 26.922 -2.35 -4.223 1 97.5 80 VAL B CA 1
ATOM 3578 C C . VAL B 1 80 ? 25.672 -3.107 -3.785 1 97.5 80 VAL B C 1
ATOM 3580 O O . VAL B 1 80 ? 24.547 -2.65 -4.012 1 97.5 80 VAL B O 1
ATOM 3583 N N . ARG B 1 81 ? 25.906 -4.246 -3.188 1 98.19 81 ARG B N 1
ATOM 3584 C CA . ARG B 1 81 ? 24.797 -5.043 -2.684 1 98.19 81 ARG B CA 1
ATOM 3585 C C . ARG B 1 81 ? 24.625 -4.875 -1.177 1 98.19 81 ARG B C 1
ATOM 3587 O O . ARG B 1 81 ? 25.328 -5.527 -0.398 1 98.19 81 ARG B O 1
ATOM 3594 N N . PRO B 1 82 ? 23.656 -4.105 -0.759 1 97.88 82 PRO B N 1
ATOM 3595 C CA . PRO B 1 82 ? 23.453 -3.949 0.684 1 97.88 82 PRO B CA 1
ATOM 3596 C C . PRO B 1 82 ? 22.734 -5.137 1.31 1 97.88 82 PRO B C 1
ATOM 3598 O O . PRO B 1 82 ? 22.953 -5.453 2.48 1 97.88 82 PRO B O 1
ATOM 3601 N N . LEU B 1 83 ? 21.844 -5.781 0.583 1 97.5 83 LEU B N 1
ATOM 3602 C CA . LEU B 1 83 ? 21.094 -6.934 1.069 1 97.5 83 LEU B CA 1
ATOM 3603 C C . LEU B 1 83 ? 22.016 -8.117 1.332 1 97.5 83 LEU B C 1
ATOM 3605 O O . LEU B 1 83 ? 22.812 -8.484 0.475 1 97.5 83 LEU B O 1
ATOM 3609 N N . LYS B 1 84 ? 21.906 -8.727 2.479 1 96.12 84 LYS B N 1
ATOM 3610 C CA . LYS B 1 84 ? 22.781 -9.844 2.836 1 96.12 84 LYS B CA 1
ATOM 3611 C C . LYS B 1 84 ? 22.188 -11.172 2.375 1 96.12 84 LYS B C 1
ATOM 3613 O O . LYS B 1 84 ? 21.875 -12.039 3.193 1 96.12 84 LYS B O 1
ATOM 3618 N N . ASP B 1 85 ? 21.969 -11.297 1.21 1 96.44 85 ASP B N 1
ATOM 3619 C CA . ASP B 1 85 ? 21.531 -12.5 0.501 1 96.44 85 ASP B CA 1
ATOM 3620 C C . ASP B 1 85 ? 22.484 -12.82 -0.652 1 96.44 85 ASP B C 1
ATOM 3622 O O . ASP B 1 85 ? 22.406 -12.211 -1.717 1 96.44 85 ASP B O 1
ATOM 3626 N N . SER B 1 86 ? 23.328 -13.766 -0.447 1 96.62 86 SER B N 1
ATOM 3627 C CA . SER B 1 86 ? 24.422 -14.07 -1.365 1 96.62 86 SER B CA 1
ATOM 3628 C C . SER B 1 86 ? 23.891 -14.703 -2.652 1 96.62 86 SER B C 1
ATOM 3630 O O . SER B 1 86 ? 24.625 -14.82 -3.635 1 96.62 86 SER B O 1
ATOM 3632 N N . ARG B 1 87 ? 22.641 -15.086 -2.699 1 97.94 87 ARG B N 1
ATOM 3633 C CA . ARG B 1 87 ? 22.078 -15.648 -3.92 1 97.94 87 ARG B CA 1
ATOM 3634 C C . ARG B 1 87 ? 22.016 -14.602 -5.031 1 97.94 87 ARG B C 1
ATOM 3636 O O . ARG B 1 87 ? 22.016 -14.945 -6.215 1 97.94 87 ARG B O 1
ATOM 3643 N N . PHE B 1 88 ? 21.906 -13.328 -4.629 1 98.56 88 PHE B N 1
ATOM 3644 C CA . PHE B 1 88 ? 21.938 -12.25 -5.613 1 98.56 88 PHE B CA 1
ATOM 3645 C C . PHE B 1 88 ? 23.375 -11.969 -6.043 1 98.56 88 PHE B C 1
ATOM 3647 O O . PHE B 1 88 ? 24.25 -11.719 -5.203 1 98.56 88 PHE B O 1
ATOM 3654 N N . GLN B 1 89 ? 23.625 -12 -7.32 1 98.62 89 GLN B N 1
ATOM 3655 C CA . GLN B 1 89 ? 24.953 -11.727 -7.848 1 98.62 89 GLN B CA 1
ATOM 3656 C C . GLN B 1 89 ? 24.891 -10.758 -9.031 1 98.62 89 GLN B C 1
ATOM 3658 O O . GLN B 1 89 ? 23.969 -10.836 -9.852 1 98.62 89 GLN B O 1
ATOM 3663 N N . LEU B 1 90 ? 25.875 -9.898 -9.055 1 98.56 90 LEU B N 1
ATOM 3664 C CA . LEU B 1 90 ? 25.969 -8.953 -10.164 1 98.56 90 LEU B CA 1
ATOM 3665 C C . LEU B 1 90 ? 26.453 -9.648 -11.43 1 98.56 90 LEU B C 1
ATOM 3667 O O . LEU B 1 90 ? 27.531 -10.242 -11.453 1 98.56 90 LEU B O 1
ATOM 3671 N N . VAL B 1 91 ? 25.656 -9.648 -12.477 1 98.38 91 VAL B N 1
ATOM 3672 C CA . VAL B 1 91 ? 26.016 -10.25 -13.75 1 98.38 91 VAL B CA 1
ATOM 3673 C C . VAL B 1 91 ? 26.703 -9.219 -14.633 1 98.38 91 VAL B C 1
ATOM 3675 O O . VAL B 1 91 ? 27.719 -9.531 -15.289 1 98.38 91 VAL B O 1
ATOM 3678 N N . ASN B 1 92 ? 26.109 -7.996 -14.664 1 97.75 92 ASN B N 1
ATOM 3679 C CA . ASN B 1 92 ? 26.656 -6.906 -15.469 1 97.75 92 ASN B CA 1
ATOM 3680 C C . ASN B 1 92 ? 26.281 -5.543 -14.898 1 97.75 92 ASN B C 1
ATOM 3682 O O . ASN B 1 92 ? 25.156 -5.348 -14.438 1 97.75 92 ASN B O 1
ATOM 3686 N N . PHE B 1 93 ? 27.328 -4.617 -14.883 1 98 93 PHE B N 1
ATOM 3687 C CA . PHE B 1 93 ? 27.047 -3.223 -14.555 1 98 93 PHE B CA 1
ATOM 3688 C C . PHE B 1 93 ? 27.781 -2.287 -15.508 1 98 93 PHE B C 1
ATOM 3690 O O . PHE B 1 93 ? 29.016 -2.242 -15.523 1 98 93 PHE B O 1
ATOM 3697 N N . SER B 1 94 ? 27 -1.648 -16.25 1 96.62 94 SER B N 1
ATOM 3698 C CA . SER B 1 94 ? 27.531 -0.692 -17.219 1 96.62 94 SER B CA 1
ATOM 3699 C C . SER B 1 94 ? 26.688 0.577 -17.25 1 96.62 94 SER B C 1
ATOM 3701 O O . SER B 1 94 ? 25.781 0.75 -16.438 1 96.62 94 SER B O 1
ATOM 3703 N N . ASP B 1 95 ? 27.031 1.477 -18.25 1 94.38 95 ASP B N 1
ATOM 3704 C CA . ASP B 1 95 ? 26.312 2.738 -18.391 1 94.38 95 ASP B CA 1
ATOM 3705 C C . ASP B 1 95 ? 24.859 2.502 -18.781 1 94.38 95 ASP B C 1
ATOM 3707 O O . ASP B 1 95 ? 23.984 3.334 -18.516 1 94.38 95 ASP B O 1
ATOM 3711 N N . ASN B 1 96 ? 24.625 1.299 -19.297 1 96.25 96 ASN B N 1
ATOM 3712 C CA . ASN B 1 96 ? 23.297 1.128 -19.875 1 96.25 96 ASN B CA 1
ATOM 3713 C C . ASN B 1 96 ? 22.562 -0.062 -19.266 1 96.25 96 ASN B C 1
ATOM 3715 O O . ASN B 1 96 ? 21.469 -0.422 -19.703 1 96.25 96 ASN B O 1
ATOM 3719 N N . GLU B 1 97 ? 23.281 -0.682 -18.203 1 97.38 97 GLU B N 1
ATOM 3720 C CA . GLU B 1 97 ? 22.578 -1.872 -17.734 1 97.38 97 GLU B CA 1
ATOM 3721 C C . GLU B 1 97 ? 23.031 -2.244 -16.312 1 97.38 97 GLU B C 1
ATOM 3723 O O . GLU B 1 97 ? 24.219 -2.174 -16 1 97.38 97 GLU B O 1
ATOM 3728 N N . LEU B 1 98 ? 22.109 -2.525 -15.508 1 98.5 98 LEU B N 1
ATOM 3729 C CA . LEU B 1 98 ? 22.297 -3.26 -14.266 1 98.5 98 LEU B CA 1
ATOM 3730 C C . LEU B 1 98 ? 21.625 -4.625 -14.328 1 98.5 98 LEU B C 1
ATOM 3732 O O . LEU B 1 98 ? 20.391 -4.715 -14.344 1 98.5 98 LEU B O 1
ATOM 3736 N N . ARG B 1 99 ? 22.422 -5.652 -14.453 1 98.75 99 ARG B N 1
ATOM 3737 C CA . ARG B 1 99 ? 21.922 -7.012 -14.578 1 98.75 99 ARG B CA 1
ATOM 3738 C C . ARG B 1 99 ? 22.297 -7.848 -13.359 1 98.75 99 ARG B C 1
ATOM 3740 O O . ARG B 1 99 ? 23.469 -7.949 -13.008 1 98.75 99 ARG B O 1
ATOM 3747 N N . VAL B 1 100 ? 21.25 -8.445 -12.742 1 98.81 100 VAL B N 1
ATOM 3748 C CA . VAL B 1 100 ? 21.438 -9.164 -11.484 1 98.81 100 VAL B CA 1
ATOM 3749 C C . VAL B 1 100 ? 20.812 -10.555 -11.594 1 98.81 100 VAL B C 1
ATOM 3751 O O . VAL B 1 100 ? 19.719 -10.711 -12.141 1 98.81 100 VAL B O 1
ATOM 3754 N N . SER B 1 101 ? 21.5 -11.562 -11.109 1 98.81 101 SER B N 1
ATOM 3755 C CA . SER B 1 101 ? 20.969 -12.922 -11.086 1 98.81 101 SER B CA 1
ATOM 3756 C C . SER B 1 101 ? 20.578 -13.336 -9.672 1 98.81 101 SER B C 1
ATOM 3758 O O . SER B 1 101 ? 21.188 -12.906 -8.695 1 98.81 101 SER B O 1
ATOM 3760 N N . LEU B 1 102 ? 19.562 -14.07 -9.547 1 98.81 102 LEU B N 1
ATOM 3761 C CA . LEU B 1 102 ? 19.094 -14.703 -8.328 1 98.81 102 LEU B CA 1
ATOM 3762 C C . LEU B 1 102 ? 19.094 -16.219 -8.461 1 98.81 102 LEU B C 1
ATOM 3764 O O . LEU B 1 102 ? 18.328 -16.781 -9.242 1 98.81 102 LEU B O 1
ATOM 3768 N N . SER B 1 103 ? 19.938 -16.859 -7.734 1 98.75 103 SER B N 1
ATOM 3769 C CA . SER B 1 103 ? 20.047 -18.297 -7.82 1 98.75 103 SER B CA 1
ATOM 3770 C C . SER B 1 103 ? 19.109 -18.984 -6.828 1 98.75 103 SER B C 1
ATOM 3772 O O . SER B 1 103 ? 18.625 -18.359 -5.887 1 98.75 103 SER B O 1
ATOM 3774 N N . ASN B 1 104 ? 18.828 -20.297 -7.121 1 98.44 104 ASN B N 1
ATOM 3775 C CA . ASN B 1 104 ? 18.016 -21.125 -6.234 1 98.44 104 ASN B CA 1
ATOM 3776 C C . ASN B 1 104 ? 16.703 -20.453 -5.855 1 98.44 104 ASN B C 1
ATOM 3778 O O . ASN B 1 104 ? 16.406 -20.297 -4.672 1 98.44 104 ASN B O 1
ATOM 3782 N N . VAL B 1 105 ? 16.047 -20.062 -6.902 1 98.31 105 VAL B N 1
ATOM 3783 C CA . VAL B 1 105 ? 14.82 -19.312 -6.719 1 98.31 105 VAL B CA 1
ATOM 3784 C C . VAL B 1 105 ? 13.773 -20.172 -6.02 1 98.31 105 VAL B C 1
ATOM 3786 O O . VAL B 1 105 ? 13.664 -21.375 -6.297 1 98.31 105 VAL B O 1
ATOM 3789 N N . SER B 1 106 ? 13.055 -19.609 -5.09 1 96.62 106 SER B N 1
ATOM 3790 C CA . SER B 1 106 ? 11.945 -20.25 -4.406 1 96.62 106 SER B CA 1
ATOM 3791 C C . SER B 1 106 ? 10.648 -19.469 -4.59 1 96.62 106 SER B C 1
ATOM 3793 O O . SER B 1 106 ? 10.664 -18.359 -5.133 1 96.62 106 SER B O 1
ATOM 3795 N N . LEU B 1 107 ? 9.547 -20.047 -4.156 1 95.56 107 LEU B N 1
ATOM 3796 C CA . LEU B 1 107 ? 8.25 -19.391 -4.301 1 95.56 107 LEU B CA 1
ATOM 3797 C C . LEU B 1 107 ? 8.211 -18.062 -3.555 1 95.56 107 LEU B C 1
ATOM 3799 O O . LEU B 1 107 ? 7.477 -17.156 -3.934 1 95.56 107 LEU B O 1
ATOM 3803 N N . SER B 1 108 ? 9.031 -17.969 -2.502 1 95.44 108 SER B N 1
ATOM 3804 C CA . SER B 1 108 ? 9.07 -16.75 -1.69 1 95.44 108 SER B CA 1
ATOM 3805 C C . SER B 1 108 ? 9.688 -15.594 -2.459 1 95.44 108 SER B C 1
ATOM 3807 O O . SER B 1 108 ? 9.523 -14.43 -2.08 1 95.44 108 SER B O 1
ATOM 3809 N N . ASP B 1 109 ? 10.414 -15.883 -3.521 1 97.62 109 ASP B N 1
ATOM 3810 C CA . ASP B 1 109 ? 11.102 -14.867 -4.316 1 97.62 109 ASP B CA 1
ATOM 3811 C C . ASP B 1 109 ? 10.164 -14.266 -5.363 1 97.62 109 ASP B C 1
ATOM 3813 O O . ASP B 1 109 ? 10.516 -13.297 -6.031 1 97.62 109 ASP B O 1
ATOM 3817 N N . GLU B 1 110 ? 9.062 -14.859 -5.5 1 97.62 110 GLU B N 1
ATOM 3818 C CA . GLU B 1 110 ? 8.102 -14.359 -6.477 1 97.62 110 GLU B CA 1
ATOM 3819 C C . GLU B 1 110 ? 7.586 -12.977 -6.098 1 97.62 110 GLU B C 1
ATOM 3821 O O . GLU B 1 110 ? 7.379 -12.688 -4.918 1 97.62 110 GLU B O 1
ATOM 3826 N N . GLY B 1 111 ? 7.371 -12.148 -7.125 1 98 111 GLY B N 1
ATOM 3827 C CA . GLY B 1 111 ? 6.828 -10.82 -6.867 1 98 111 GLY B CA 1
ATOM 3828 C C . GLY B 1 111 ? 7.363 -9.766 -7.816 1 98 111 GLY B C 1
ATOM 3829 O O . GLY B 1 111 ? 8 -10.094 -8.82 1 98 111 GLY B O 1
ATOM 3830 N N . ARG B 1 112 ? 6.996 -8.617 -7.52 1 98.44 112 ARG B N 1
ATOM 3831 C CA . ARG B 1 112 ? 7.348 -7.484 -8.375 1 98.44 112 ARG B CA 1
ATOM 3832 C C . ARG B 1 112 ? 8.641 -6.82 -7.902 1 98.44 112 ARG B C 1
ATOM 3834 O O . ARG B 1 112 ? 8.688 -6.254 -6.809 1 98.44 112 ARG B O 1
ATOM 3841 N N . TYR B 1 113 ? 9.641 -6.824 -8.641 1 98.75 113 TYR B N 1
ATOM 3842 C CA . TYR B 1 113 ? 10.914 -6.141 -8.43 1 98.75 113 TYR B CA 1
ATOM 3843 C C . TYR B 1 113 ? 10.93 -4.785 -9.133 1 98.75 113 TYR B C 1
ATOM 3845 O O . TYR B 1 113 ? 10.18 -4.57 -10.086 1 98.75 113 TYR B O 1
ATOM 3853 N N . VAL B 1 114 ? 11.773 -3.838 -8.656 1 98.31 114 VAL B N 1
ATOM 3854 C CA . VAL B 1 114 ? 11.688 -2.469 -9.148 1 98.31 114 VAL B CA 1
ATOM 3855 C C . VAL B 1 114 ? 13.07 -1.978 -9.57 1 98.31 114 VAL B C 1
ATOM 3857 O O . VAL B 1 114 ? 14.008 -1.992 -8.766 1 98.31 114 VAL B O 1
ATOM 3860 N N . CYS B 1 115 ? 13.125 -1.629 -10.789 1 98.56 115 CYS B N 1
ATOM 3861 C CA . CYS B 1 115 ? 14.266 -0.842 -11.242 1 98.56 115 CYS B CA 1
ATOM 3862 C C . CYS B 1 115 ? 14.016 0.648 -11.047 1 98.56 115 CYS B C 1
ATOM 3864 O O . CYS B 1 115 ? 13 1.173 -11.516 1 98.56 115 CYS B O 1
ATOM 3866 N N . GLN B 1 116 ? 14.898 1.256 -10.359 1 97.88 116 GLN B N 1
ATOM 3867 C CA . GLN B 1 116 ? 14.734 2.682 -10.094 1 97.88 116 GLN B CA 1
ATOM 3868 C C . GLN B 1 116 ? 15.906 3.482 -10.656 1 97.88 116 GLN B C 1
ATOM 3870 O O . GLN B 1 116 ? 17.062 3.162 -10.406 1 97.88 116 GLN B O 1
ATOM 3875 N N . LEU B 1 117 ? 15.609 4.41 -11.477 1 97.62 117 LEU B N 1
ATOM 3876 C CA . LEU B 1 117 ? 16.594 5.332 -12.039 1 97.62 117 LEU B CA 1
ATOM 3877 C C . LEU B 1 117 ? 16.375 6.746 -11.5 1 97.62 117 LEU B C 1
ATOM 3879 O O . LEU B 1 117 ? 15.273 7.293 -11.617 1 97.62 117 LEU B O 1
ATOM 3883 N N . TYR B 1 118 ? 17.422 7.336 -10.859 1 97.19 118 TYR B N 1
ATOM 3884 C CA . TYR B 1 118 ? 17.25 8.609 -10.164 1 97.19 118 TYR B CA 1
ATOM 3885 C C . TYR B 1 118 ? 17.5 9.781 -11.117 1 97.19 118 TYR B C 1
ATOM 3887 O O . TYR B 1 118 ? 18.375 10.609 -10.867 1 97.19 118 TYR B O 1
ATOM 3895 N N . THR B 1 119 ? 16.656 9.828 -12.109 1 95.38 119 THR B N 1
ATOM 3896 C CA . THR B 1 119 ? 16.516 11.023 -12.922 1 95.38 119 THR B CA 1
ATOM 3897 C C . THR B 1 119 ? 15.695 12.086 -12.188 1 95.38 119 THR B C 1
ATOM 3899 O O . THR B 1 119 ? 15.336 11.906 -11.023 1 95.38 119 THR B O 1
ATOM 3902 N N . ASP B 1 120 ? 15.516 13.18 -12.914 1 92.56 120 ASP B N 1
ATOM 3903 C CA . ASP B 1 120 ? 14.664 14.227 -12.359 1 92.56 120 ASP B CA 1
ATOM 3904 C C . ASP B 1 120 ? 13.398 14.406 -13.203 1 92.56 120 ASP B C 1
ATOM 3906 O O . ASP B 1 120 ? 13.43 15.07 -14.242 1 92.56 120 ASP B O 1
ATOM 3910 N N . PRO B 1 121 ? 12.336 13.914 -12.664 1 92.31 121 PRO B N 1
ATOM 3911 C CA . PRO B 1 121 ? 12.047 13.094 -11.484 1 92.31 121 PRO B CA 1
ATOM 3912 C C . PRO B 1 121 ? 12.508 11.648 -11.641 1 92.31 121 PRO B C 1
ATOM 3914 O O . PRO B 1 121 ? 12.797 11.203 -12.758 1 92.31 121 PRO B O 1
ATOM 3917 N N . PRO B 1 122 ? 12.547 10.93 -10.547 1 96.06 122 PRO B N 1
ATOM 3918 C CA . PRO B 1 122 ? 12.984 9.531 -10.633 1 96.06 122 PRO B CA 1
ATOM 3919 C C . PRO B 1 122 ? 12.039 8.672 -11.477 1 96.06 122 PRO B C 1
ATOM 3921 O O . PRO B 1 122 ? 10.844 8.961 -11.555 1 96.06 122 PRO B O 1
ATOM 3924 N N . GLN B 1 123 ? 12.617 7.648 -12.102 1 96.31 123 GLN B N 1
ATOM 3925 C CA . GLN B 1 123 ? 11.852 6.715 -12.922 1 96.31 123 GLN B CA 1
ATOM 3926 C C . GLN B 1 123 ? 11.867 5.312 -12.312 1 96.31 123 GLN B C 1
ATOM 3928 O O . GLN B 1 123 ? 12.867 4.891 -11.734 1 96.31 123 GLN B O 1
ATOM 3933 N N . GLU B 1 124 ? 10.734 4.582 -12.547 1 97.12 124 GLU B N 1
ATOM 3934 C CA . GLU B 1 124 ? 10.641 3.197 -12.086 1 97.12 124 GLU B CA 1
ATOM 3935 C C . GLU B 1 124 ? 10.195 2.271 -13.211 1 97.12 124 GLU B C 1
ATOM 3937 O O . GLU B 1 124 ? 9.398 2.664 -14.07 1 97.12 124 GLU B O 1
ATOM 3942 N N . ALA B 1 125 ? 10.789 1.161 -13.305 1 97.81 125 ALA B N 1
ATOM 3943 C CA . ALA B 1 125 ? 10.367 0.055 -14.156 1 97.81 125 ALA B CA 1
ATOM 3944 C C . ALA B 1 125 ? 10.18 -1.225 -13.344 1 97.81 125 ALA B C 1
ATOM 3946 O O . ALA B 1 125 ? 10.938 -1.482 -12.406 1 97.81 125 ALA B O 1
ATOM 3947 N N . TYR B 1 126 ? 9.266 -2.035 -13.734 1 98.31 126 TYR B N 1
ATOM 3948 C CA . TYR B 1 126 ? 8.883 -3.172 -12.906 1 98.31 126 TYR B CA 1
ATOM 3949 C C . TYR B 1 126 ? 9.156 -4.488 -13.617 1 98.31 126 TYR B C 1
ATOM 3951 O O . TYR B 1 126 ? 8.891 -4.621 -14.82 1 98.31 126 TYR B O 1
ATOM 3959 N N . ALA B 1 127 ? 9.703 -5.383 -12.898 1 98.44 127 ALA B N 1
ATOM 3960 C CA . ALA B 1 127 ? 9.945 -6.746 -13.367 1 98.44 127 ALA B CA 1
ATOM 3961 C C . ALA B 1 127 ? 9.258 -7.766 -12.461 1 98.44 127 ALA B C 1
ATOM 3963 O O . ALA B 1 127 ? 9.695 -7.984 -11.328 1 98.44 127 ALA B O 1
ATOM 3964 N N . ASP B 1 128 ? 8.297 -8.453 -13.008 1 98.5 128 ASP B N 1
ATOM 3965 C CA . ASP B 1 128 ? 7.637 -9.5 -12.227 1 98.5 128 ASP B CA 1
ATOM 3966 C C . ASP B 1 128 ? 8.359 -10.836 -12.383 1 98.5 128 ASP B C 1
ATOM 3968 O O . ASP B 1 128 ? 8.57 -11.305 -13.5 1 98.5 128 ASP B O 1
ATOM 3972 N N . ILE B 1 129 ? 8.68 -11.359 -11.258 1 98.56 129 ILE B N 1
ATOM 3973 C CA . ILE B 1 129 ? 9.234 -12.703 -11.266 1 98.56 129 ILE B CA 1
ATOM 3974 C C . ILE B 1 129 ? 8.125 -13.719 -10.961 1 98.56 129 ILE B C 1
ATOM 3976 O O . ILE B 1 129 ? 7.488 -13.656 -9.914 1 98.56 129 ILE B O 1
ATOM 3980 N N . THR B 1 130 ? 7.887 -14.578 -11.945 1 98.12 130 THR B N 1
ATOM 3981 C CA . THR B 1 130 ? 6.949 -15.688 -11.758 1 98.12 130 THR B CA 1
ATOM 3982 C C . THR B 1 130 ? 7.695 -17 -11.562 1 98.12 130 THR B C 1
ATOM 3984 O O . THR B 1 130 ? 8.508 -17.391 -12.406 1 98.12 130 THR B O 1
ATOM 3987 N N . VAL B 1 131 ? 7.398 -17.688 -10.484 1 98.06 131 VAL B N 1
ATOM 3988 C CA . VAL B 1 131 ? 8.07 -18.938 -10.188 1 98.06 131 VAL B CA 1
ATOM 3989 C C . VAL B 1 131 ? 7.18 -20.109 -10.602 1 98.06 131 VAL B C 1
ATOM 3991 O O . VAL B 1 131 ? 6.027 -20.203 -10.172 1 98.06 131 VAL B O 1
ATOM 3994 N N . LEU B 1 132 ? 7.727 -20.969 -11.469 1 98.06 132 LEU B N 1
ATOM 3995 C CA . LEU B 1 132 ? 7.035 -22.172 -11.906 1 98.06 132 LEU B CA 1
ATOM 3996 C C . LEU B 1 132 ? 7.449 -23.375 -11.07 1 98.06 132 LEU B C 1
ATOM 3998 O O . LEU B 1 132 ? 8.641 -23.625 -10.867 1 98.06 132 LEU B O 1
ATOM 4002 N N . VAL B 1 133 ? 6.5 -24.125 -10.602 1 96.94 133 VAL B N 1
ATOM 4003 C CA . VAL B 1 133 ? 6.758 -25.344 -9.836 1 96.94 133 VAL B CA 1
ATOM 4004 C C . VAL B 1 133 ? 6.16 -26.547 -10.555 1 96.94 133 VAL B C 1
ATOM 4006 O O . VAL B 1 133 ? 4.941 -26.656 -10.672 1 96.94 133 VAL B O 1
ATOM 4009 N N . PRO B 1 134 ? 7.008 -27.391 -11.023 1 96.19 134 PRO B N 1
ATOM 4010 C CA . PRO B 1 134 ? 6.484 -28.578 -11.695 1 96.19 134 PRO B CA 1
ATOM 4011 C C . PRO B 1 134 ? 5.766 -29.516 -10.734 1 96.19 134 PRO B C 1
ATOM 4013 O O . PRO B 1 134 ? 6.148 -29.625 -9.57 1 96.19 134 PRO B O 1
ATOM 4016 N N . PRO B 1 135 ? 4.75 -30.141 -11.258 1 95.81 135 PRO B N 1
ATOM 4017 C CA . PRO B 1 135 ? 4.059 -31.109 -10.406 1 95.81 135 PRO B CA 1
ATOM 4018 C C . PRO B 1 135 ? 4.871 -32.375 -10.172 1 95.81 135 PRO B C 1
ATOM 4020 O O . PRO B 1 135 ? 5.828 -32.656 -10.906 1 95.81 135 PRO B O 1
ATOM 4023 N N . GLY B 1 136 ? 4.484 -33.094 -9.055 1 94.25 136 GLY B N 1
ATOM 4024 C CA . GLY B 1 136 ? 5.035 -34.438 -8.883 1 94.25 136 GLY B CA 1
ATOM 4025 C C . GLY B 1 136 ? 4.566 -35.406 -9.945 1 94.25 136 GLY B C 1
ATOM 4026 O O . GLY B 1 136 ? 3.73 -35.062 -10.781 1 94.25 136 GLY B O 1
ATOM 4027 N N . SER B 1 137 ? 5.203 -36.531 -9.867 1 95.69 137 SER B N 1
ATOM 4028 C CA . SER B 1 137 ? 4.766 -37.594 -10.797 1 95.69 137 SER B CA 1
ATOM 4029 C C . SER B 1 137 ? 3.291 -37.906 -10.594 1 95.69 137 SER B C 1
ATOM 4031 O O . SER B 1 137 ? 2.834 -38.094 -9.461 1 95.69 137 SER B O 1
ATOM 4033 N N . PRO B 1 138 ? 2.609 -37.875 -11.758 1 97.44 138 PRO B N 1
ATOM 4034 C CA . PRO B 1 138 ? 1.187 -38.188 -11.617 1 97.44 138 PRO B CA 1
ATOM 4035 C C . PRO B 1 138 ? 0.949 -39.625 -11.141 1 97.44 138 PRO B C 1
ATOM 4037 O O . PRO B 1 138 ? 1.79 -40.5 -11.367 1 97.44 138 PRO B O 1
ATOM 4040 N N . ILE B 1 139 ? -0.209 -39.781 -10.5 1 96.75 139 ILE B N 1
ATOM 4041 C CA . ILE B 1 139 ? -0.627 -41.094 -10.008 1 96.75 139 ILE B CA 1
ATOM 4042 C C . ILE B 1 139 ? -2.023 -41.406 -10.531 1 96.75 139 ILE B C 1
ATOM 4044 O O . ILE B 1 139 ? -2.926 -40.594 -10.477 1 96.75 139 ILE B O 1
ATOM 4048 N N . ILE B 1 140 ? -2.143 -42.625 -11.102 1 97.44 140 ILE B N 1
ATOM 4049 C CA . ILE B 1 140 ? -3.457 -43.094 -11.531 1 97.44 140 ILE B CA 1
ATOM 4050 C C . ILE B 1 140 ? -4.023 -44.062 -10.5 1 97.44 140 ILE B C 1
ATOM 4052 O O . ILE B 1 140 ? -3.361 -45.031 -10.133 1 97.44 140 ILE B O 1
ATOM 4056 N N . GLU B 1 141 ? -5.152 -43.688 -10.055 1 96.5 141 GLU B N 1
ATOM 4057 C CA . GLU B 1 141 ? -5.879 -44.594 -9.156 1 96.5 141 GLU B CA 1
ATOM 4058 C C . GLU B 1 141 ? -7.176 -45.094 -9.789 1 96.5 141 GLU B C 1
ATOM 4060 O O . GLU B 1 141 ? -7.809 -44.344 -10.555 1 96.5 141 GLU B O 1
ATOM 4065 N N . SER B 1 142 ? -7.457 -46.375 -9.57 1 94.31 142 SER B N 1
ATOM 4066 C CA . SER B 1 142 ? -8.703 -46.938 -10.07 1 94.31 142 SER B CA 1
ATOM 4067 C C . SER B 1 142 ? -9.578 -47.438 -8.922 1 94.31 142 SER B C 1
ATOM 4069 O O . SER B 1 142 ? -9.062 -47.875 -7.887 1 94.31 142 SER B O 1
ATOM 4071 N N . ARG B 1 143 ? -10.852 -47.281 -9.117 1 89.25 143 ARG B N 1
ATOM 4072 C CA . ARG B 1 143 ? -11.773 -47.812 -8.125 1 89.25 143 ARG B CA 1
ATOM 4073 C C . ARG B 1 143 ? -11.68 -49.344 -8.062 1 89.25 143 ARG B C 1
ATOM 4075 O O . ARG B 1 143 ? -11.68 -49.906 -6.973 1 89.25 143 ARG B O 1
ATOM 4082 N N . GLU B 1 144 ? -11.57 -49.969 -9.234 1 91.44 144 GLU B N 1
ATOM 4083 C CA . GLU B 1 144 ? -11.43 -51.406 -9.344 1 91.44 144 GLU B CA 1
ATOM 4084 C C . GLU B 1 144 ? -10.211 -51.781 -10.172 1 91.44 144 GLU B C 1
ATOM 4086 O O . GLU B 1 144 ? -9.938 -51.188 -11.203 1 91.44 144 GLU B O 1
ATOM 4091 N N . ASP B 1 145 ? -9.539 -52.812 -9.695 1 90.88 145 ASP B N 1
ATOM 4092 C CA . ASP B 1 145 ? -8.352 -53.281 -10.414 1 90.88 145 ASP B CA 1
ATOM 4093 C C . ASP B 1 145 ? -8.734 -54.094 -11.648 1 90.88 145 ASP B C 1
ATOM 4095 O O . ASP B 1 145 ? -8.07 -54 -12.68 1 90.88 145 ASP B O 1
ATOM 4099 N N . VAL B 1 146 ? -9.789 -54.875 -11.484 1 95 146 VAL B N 1
ATOM 4100 C CA . VAL B 1 146 ? -10.266 -55.719 -12.57 1 95 146 VAL B CA 1
ATOM 4101 C C . VAL B 1 146 ? -11.742 -55.406 -12.844 1 95 146 VAL B C 1
ATOM 4103 O O . VAL B 1 146 ? -12.539 -55.281 -11.914 1 95 146 VAL B O 1
ATOM 4106 N N . VAL B 1 147 ? -12.062 -55.344 -14.18 1 95.56 147 VAL B N 1
ATOM 4107 C CA . VAL B 1 147 ? -13.43 -54.969 -14.539 1 95.56 147 VAL B CA 1
ATOM 4108 C C . VAL B 1 147 ? -13.961 -55.969 -15.578 1 95.56 147 VAL B C 1
ATOM 4110 O O . VAL B 1 147 ? -13.227 -56.406 -16.469 1 95.56 147 VAL B O 1
ATOM 4113 N N . SER B 1 148 ? -15.242 -56.344 -15.422 1 95.81 148 SER B N 1
ATOM 4114 C CA . SER B 1 148 ? -15.852 -57.25 -16.391 1 95.81 148 SER B CA 1
ATOM 4115 C C . SER B 1 148 ? -16.391 -56.5 -17.594 1 95.81 148 SER B C 1
ATOM 4117 O O . SER B 1 148 ? -16.859 -55.375 -17.453 1 95.81 148 SER B O 1
ATOM 4119 N N . GLU B 1 149 ? -16.312 -57.219 -18.688 1 95.5 149 GLU B N 1
ATOM 4120 C CA . GLU B 1 149 ? -16.844 -56.594 -19.906 1 95.5 149 GLU B CA 1
ATOM 4121 C C . GLU B 1 149 ? -18.266 -56.062 -19.703 1 95.5 149 GLU B C 1
ATOM 4123 O O . GLU B 1 149 ? -19.078 -56.719 -19.062 1 95.5 149 GLU B O 1
ATOM 4128 N N . GLY B 1 150 ? -18.484 -54.812 -20.25 1 93.88 150 GLY B N 1
ATOM 4129 C CA . GLY B 1 150 ? -19.797 -54.188 -20.141 1 93.88 150 GLY B CA 1
ATOM 4130 C C . GLY B 1 150 ? -19.922 -53.25 -18.953 1 93.88 150 GLY B C 1
ATOM 4131 O O . GLY B 1 150 ? -20.797 -52.375 -18.922 1 93.88 150 GLY B O 1
ATOM 4132 N N . ASN B 1 151 ? -19.141 -53.469 -17.953 1 95.75 151 ASN B N 1
ATOM 4133 C CA . ASN B 1 151 ? -19.172 -52.625 -16.781 1 95.75 151 ASN B CA 1
ATOM 4134 C C . ASN B 1 151 ? -18.328 -51.375 -16.984 1 95.75 151 ASN B C 1
ATOM 4136 O O . ASN B 1 151 ? -17.531 -51.281 -17.922 1 95.75 151 ASN B O 1
ATOM 4140 N N . GLU B 1 152 ? -18.531 -50.438 -16.094 1 95.88 152 GLU B N 1
ATOM 4141 C CA . GLU B 1 152 ? -17.812 -49.156 -16.172 1 95.88 152 GLU B CA 1
ATOM 4142 C C . GLU B 1 152 ? -16.625 -49.156 -15.211 1 95.88 152 GLU B C 1
ATOM 4144 O O . GLU B 1 152 ? -16.688 -49.75 -14.125 1 95.88 152 GLU B O 1
ATOM 4149 N N . THR B 1 153 ? -15.648 -48.562 -15.773 1 95.75 153 THR B N 1
ATOM 4150 C CA . THR B 1 153 ? -14.5 -48.344 -14.898 1 95.75 153 THR B CA 1
ATOM 4151 C C . THR B 1 153 ? -14.258 -46.875 -14.68 1 95.75 153 THR B C 1
ATOM 4153 O O . THR B 1 153 ? -14.695 -46.031 -15.484 1 95.75 153 THR B O 1
ATOM 4156 N N . GLU B 1 154 ? -13.695 -46.531 -13.477 1 96.56 154 GLU B N 1
ATOM 4157 C CA . GLU B 1 154 ? -13.367 -45.156 -13.125 1 96.56 154 GLU B CA 1
ATOM 4158 C C . GLU B 1 154 ? -11.898 -45 -12.742 1 96.56 154 GLU B C 1
ATOM 4160 O O . GLU B 1 154 ? -11.406 -45.719 -11.859 1 96.56 154 GLU B O 1
ATOM 4165 N N . LEU B 1 155 ? -11.266 -44.156 -13.453 1 97.31 155 LEU B N 1
ATOM 4166 C CA . LEU B 1 155 ? -9.859 -43.875 -13.164 1 97.31 155 LEU B CA 1
ATOM 4167 C C . LEU B 1 155 ? -9.688 -42.438 -12.719 1 97.31 155 LEU B C 1
ATOM 4169 O O . LEU B 1 155 ? -10.375 -41.531 -13.211 1 97.31 155 LEU B O 1
ATOM 4173 N N . THR B 1 156 ? -8.773 -42.188 -11.75 1 98 156 THR B N 1
ATOM 4174 C CA . THR B 1 156 ? -8.469 -40.875 -11.25 1 98 156 THR B CA 1
ATOM 4175 C C . THR B 1 156 ? -6.973 -40.594 -11.336 1 98 156 THR B C 1
ATOM 4177 O O . THR B 1 156 ? -6.152 -41.375 -10.867 1 98 156 THR B O 1
ATOM 4180 N N . CYS B 1 157 ? -6.703 -39.562 -11.977 1 98.12 157 CYS B N 1
ATOM 4181 C CA . CYS B 1 157 ? -5.32 -39.125 -12.094 1 98.12 157 CYS B CA 1
ATOM 4182 C C . CYS B 1 157 ? -5.082 -37.875 -11.258 1 98.12 157 CYS B C 1
ATOM 4184 O O . CYS B 1 157 ? -5.875 -36.938 -11.305 1 98.12 157 CYS B O 1
ATOM 4186 N N . THR B 1 158 ? -3.932 -37.844 -10.484 1 97.44 158 THR B N 1
ATOM 4187 C CA . THR B 1 158 ? -3.656 -36.719 -9.594 1 97.44 158 THR B CA 1
ATOM 4188 C C . THR B 1 158 ? -2.254 -36.156 -9.844 1 97.44 158 THR B C 1
ATOM 4190 O O . THR B 1 158 ? -1.281 -36.906 -9.875 1 97.44 158 THR B O 1
ATOM 4193 N N . ALA B 1 159 ? -2.17 -34.969 -10.055 1 96.25 159 ALA B N 1
ATOM 4194 C CA . ALA B 1 159 ? -0.921 -34.188 -10.102 1 96.25 159 ALA B CA 1
ATOM 4195 C C . ALA B 1 159 ? -0.817 -33.219 -8.93 1 96.25 159 ALA B C 1
ATOM 4197 O O . ALA B 1 159 ? -1.588 -32.281 -8.836 1 96.25 159 ALA B O 1
ATOM 4198 N N . ILE B 1 160 ? 0.322 -33.406 -8.117 1 95.25 160 ILE B N 1
ATOM 4199 C CA . ILE B 1 160 ? 0.355 -32.688 -6.836 1 95.25 160 ILE B CA 1
ATOM 4200 C C . ILE B 1 160 ? 1.384 -31.562 -6.895 1 95.25 160 ILE B C 1
ATOM 4202 O O . ILE B 1 160 ? 2.496 -31.766 -7.391 1 95.25 160 ILE B O 1
ATOM 4206 N N . GLY B 1 161 ? 0.986 -30.422 -6.387 1 94.81 161 GLY B N 1
ATOM 4207 C CA . GLY B 1 161 ? 1.916 -29.375 -5.992 1 94.81 161 GLY B CA 1
ATOM 4208 C C . GLY B 1 161 ? 2.512 -28.625 -7.172 1 94.81 161 GLY B C 1
ATOM 4209 O O . GLY B 1 161 ? 3.729 -28.453 -7.25 1 94.81 161 GLY B O 1
ATOM 4210 N N . SER B 1 162 ? 1.703 -28.203 -8.102 1 95.75 162 SER B N 1
ATOM 4211 C CA . SER B 1 162 ? 2.234 -27.469 -9.25 1 95.75 162 SER B CA 1
ATOM 4212 C C . SER B 1 162 ? 1.834 -26 -9.195 1 95.75 162 SER B C 1
ATOM 4214 O O . SER B 1 162 ? 0.841 -25.641 -8.555 1 95.75 162 SER B O 1
ATOM 4216 N N . LYS B 1 163 ? 2.633 -25.203 -9.828 1 97.12 163 LYS B N 1
ATOM 4217 C CA . LYS B 1 163 ? 2.324 -23.812 -10.086 1 97.12 163 LYS B CA 1
ATOM 4218 C C . LYS B 1 163 ? 2.836 -23.375 -11.461 1 97.12 163 LYS B C 1
ATOM 4220 O O . LYS B 1 163 ? 4.043 -23.375 -11.703 1 97.12 163 LYS B O 1
ATOM 4225 N N . PRO B 1 164 ? 2.043 -22.984 -12.328 1 96.69 164 PRO B N 1
ATOM 4226 C CA . PRO B 1 164 ? 0.584 -22.953 -12.188 1 96.69 164 PRO B CA 1
ATOM 4227 C C . PRO B 1 164 ? -0.033 -24.344 -12.188 1 96.69 164 PRO B C 1
ATOM 4229 O O . PRO B 1 164 ? 0.691 -25.344 -12.172 1 96.69 164 PRO B O 1
ATOM 4232 N N . ALA B 1 165 ? -1.373 -24.375 -12.109 1 96.88 165 ALA B N 1
ATOM 4233 C CA . ALA B 1 165 ? -2.066 -25.672 -12.141 1 96.88 165 ALA B CA 1
ATOM 4234 C C . ALA B 1 165 ? -1.763 -26.422 -13.438 1 96.88 165 ALA B C 1
ATOM 4236 O O . ALA B 1 165 ? -1.764 -25.828 -14.516 1 96.88 165 ALA B O 1
ATOM 4237 N N . ALA B 1 166 ? -1.503 -27.703 -13.25 1 96.44 166 ALA B N 1
ATOM 4238 C CA . ALA B 1 166 ? -1.211 -28.531 -14.414 1 96.44 166 ALA B CA 1
ATOM 4239 C C . ALA B 1 166 ? -2.49 -28.891 -15.164 1 96.44 166 ALA B C 1
ATOM 4241 O O . ALA B 1 166 ? -3.592 -28.75 -14.625 1 96.44 166 ALA B O 1
ATOM 4242 N N . SER B 1 167 ? -2.279 -29.25 -16.391 1 96.12 167 SER B N 1
ATOM 4243 C CA . SER B 1 167 ? -3.381 -29.766 -17.203 1 96.12 167 SER B CA 1
ATOM 4244 C C . SER B 1 167 ? -3.264 -31.281 -17.391 1 96.12 167 SER B C 1
ATOM 4246 O O . SER B 1 167 ? -2.16 -31.812 -17.531 1 96.12 167 SER B O 1
ATOM 4248 N N . VAL B 1 168 ? -4.457 -31.906 -17.328 1 96.75 168 VAL B N 1
ATOM 4249 C CA . VAL B 1 168 ? -4.469 -33.344 -17.422 1 96.75 168 VAL B CA 1
ATOM 4250 C C . VAL B 1 168 ? -5.195 -33.781 -18.703 1 96.75 168 VAL B C 1
ATOM 4252 O O . VAL B 1 168 ? -6.297 -33.312 -18.984 1 96.75 168 VAL B O 1
ATOM 4255 N N . ARG B 1 169 ? -4.531 -34.688 -19.438 1 96.31 169 ARG B N 1
ATOM 4256 C CA . ARG B 1 169 ? -5.137 -35.281 -20.609 1 96.31 169 ARG B CA 1
ATOM 4257 C C . ARG B 1 169 ? -5.152 -36.812 -20.484 1 96.31 169 ARG B C 1
ATOM 4259 O O . ARG B 1 169 ? -4.176 -37.406 -20.031 1 96.31 169 ARG B O 1
ATOM 4266 N N . TRP B 1 170 ? -6.25 -37.438 -20.891 1 97.81 170 TRP B N 1
ATOM 4267 C CA . TRP B 1 170 ? -6.391 -38.875 -20.828 1 97.81 170 TRP B CA 1
ATOM 4268 C C . TRP B 1 170 ? -6.328 -39.5 -22.234 1 97.81 170 TRP B C 1
ATOM 4270 O O . TRP B 1 170 ? -6.926 -38.969 -23.172 1 97.81 170 TRP B O 1
ATOM 4280 N N . MET B 1 171 ? -5.551 -40.562 -22.344 1 97.5 171 MET B N 1
ATOM 4281 C CA . MET B 1 171 ? -5.5 -41.312 -23.594 1 97.5 171 MET B CA 1
ATOM 4282 C C . MET B 1 171 ? -5.719 -42.812 -23.328 1 97.5 171 MET B C 1
ATOM 4284 O O . MET B 1 171 ? -5.035 -43.406 -22.5 1 97.5 171 MET B O 1
ATOM 4288 N N . LYS B 1 172 ? -6.586 -43.344 -23.953 1 97.25 172 LYS B N 1
ATOM 4289 C CA . LYS B 1 172 ? -6.762 -44.812 -24.016 1 97.25 172 LYS B CA 1
ATOM 4290 C C . LYS B 1 172 ? -6.32 -45.344 -25.375 1 97.25 172 LYS B C 1
ATOM 4292 O O . LYS B 1 172 ? -7.047 -45.219 -26.359 1 97.25 172 LYS B O 1
ATOM 4297 N N . GLY B 1 173 ? -5.207 -45.938 -25.344 1 93.19 173 GLY B N 1
ATOM 4298 C CA . GLY B 1 173 ? -4.641 -46.25 -26.656 1 93.19 173 GLY B CA 1
ATOM 4299 C C . GLY B 1 173 ? -4.395 -45 -27.5 1 93.19 173 GLY B C 1
ATOM 4300 O O . GLY B 1 173 ? -3.607 -44.125 -27.125 1 93.19 173 GLY B O 1
ATOM 4301 N N . GLU B 1 174 ? -5.176 -44.875 -28.641 1 92.88 174 GLU B N 1
ATOM 4302 C CA . GLU B 1 174 ? -5.031 -43.719 -29.516 1 92.88 174 GLU B CA 1
ATOM 4303 C C . GLU B 1 174 ? -6.215 -42.781 -29.359 1 92.88 174 GLU B C 1
ATOM 4305 O O . GLU B 1 174 ? -6.234 -41.688 -29.969 1 92.88 174 GLU B O 1
ATOM 4310 N N . GLU B 1 175 ? -7.07 -43.125 -28.422 1 94.88 175 GLU B N 1
ATOM 4311 C CA . GLU B 1 175 ? -8.281 -42.344 -28.234 1 94.88 175 GLU B CA 1
ATOM 4312 C C . GLU B 1 175 ? -8.156 -41.438 -27.031 1 94.88 175 GLU B C 1
ATOM 4314 O O . GLU B 1 175 ? -7.727 -41.844 -25.953 1 94.88 175 GLU B O 1
ATOM 4319 N N . GLU B 1 176 ? -8.586 -40.219 -27.25 1 96.25 176 GLU B N 1
ATOM 4320 C CA . GLU B 1 176 ? -8.578 -39.281 -26.141 1 96.25 176 GLU B CA 1
ATOM 4321 C C . GLU B 1 176 ? -9.883 -39.344 -25.344 1 96.25 176 GLU B C 1
ATOM 4323 O O . GLU B 1 176 ? -10.961 -39.438 -25.938 1 96.25 176 GLU B O 1
ATOM 4328 N N . LEU B 1 177 ? -9.742 -39.406 -24.047 1 96.81 177 LEU B N 1
ATOM 4329 C CA . LEU B 1 177 ? -10.906 -39.406 -23.156 1 96.81 177 LEU B CA 1
ATOM 4330 C C . LEU B 1 177 ? -11.125 -38.062 -22.516 1 96.81 177 LEU B C 1
ATOM 4332 O O . LEU B 1 177 ? -10.172 -37.312 -22.297 1 96.81 177 LEU B O 1
ATOM 4336 N N . THR B 1 178 ? -12.414 -37.719 -22.281 1 94.31 178 THR B N 1
ATOM 4337 C CA . THR B 1 178 ? -12.742 -36.5 -21.578 1 94.31 178 THR B CA 1
ATOM 4338 C C . THR B 1 178 ? -12.969 -36.75 -20.094 1 94.31 178 THR B C 1
ATOM 4340 O O . THR B 1 178 ? -13.852 -37.531 -19.719 1 94.31 178 THR B O 1
ATOM 4343 N N . GLY B 1 179 ? -12.141 -36.156 -19.406 1 94.81 179 GLY B N 1
ATOM 4344 C CA . GLY B 1 179 ? -12.289 -36.312 -17.969 1 94.81 179 GLY B CA 1
ATOM 4345 C C . GLY B 1 179 ? -12.828 -35.062 -17.281 1 94.81 179 GLY B C 1
ATOM 4346 O O . GLY B 1 179 ? -12.898 -34 -17.875 1 94.81 179 GLY B O 1
ATOM 4347 N N . GLU B 1 180 ? -13.336 -35.281 -16.031 1 97.06 180 GLU B N 1
ATOM 4348 C CA . GLU B 1 180 ? -13.719 -34.188 -15.125 1 97.06 180 GLU B CA 1
ATOM 4349 C C . GLU B 1 180 ? -12.562 -33.781 -14.227 1 97.06 180 GLU B C 1
ATOM 4351 O O . GLU B 1 180 ? -12.047 -34.594 -13.461 1 97.06 180 GLU B O 1
ATOM 4356 N N . THR B 1 181 ? -12.281 -32.531 -14.367 1 97.38 181 THR B N 1
ATOM 4357 C CA . THR B 1 181 ? -11.094 -32.094 -13.656 1 97.38 181 THR B CA 1
ATOM 4358 C C . THR B 1 181 ? -11.461 -31.125 -12.539 1 97.38 181 THR B C 1
ATOM 4360 O O . THR B 1 181 ? -12.352 -30.281 -12.711 1 97.38 181 THR B O 1
ATOM 4363 N N . THR B 1 182 ? -10.789 -31.312 -11.398 1 97.38 182 THR B N 1
ATOM 4364 C CA . THR B 1 182 ? -10.906 -30.406 -10.266 1 97.38 182 THR B CA 1
ATOM 4365 C C . THR B 1 182 ? -9.531 -29.844 -9.867 1 97.38 182 THR B C 1
ATOM 4367 O O . THR B 1 182 ? -8.539 -30.578 -9.906 1 97.38 182 THR B O 1
ATOM 4370 N N . VAL B 1 183 ? -9.516 -28.562 -9.578 1 96.81 183 VAL B N 1
ATOM 4371 C CA . VAL B 1 183 ? -8.281 -27.906 -9.172 1 96.81 183 VAL B CA 1
ATOM 4372 C C . VAL B 1 183 ? -8.414 -27.375 -7.746 1 96.81 183 VAL B C 1
ATOM 4374 O O . VAL B 1 183 ? -9.344 -26.641 -7.434 1 96.81 183 VAL B O 1
ATOM 4377 N N . GLU B 1 184 ? -7.5 -27.781 -6.922 1 96.19 184 GLU B N 1
ATOM 4378 C CA . GLU B 1 184 ? -7.484 -27.328 -5.535 1 96.19 184 GLU B CA 1
ATOM 4379 C C . GLU B 1 184 ? -6.211 -26.547 -5.223 1 96.19 184 GLU B C 1
ATOM 4381 O O . GLU B 1 184 ? -5.105 -27.016 -5.512 1 96.19 184 GLU B O 1
ATOM 4386 N N . GLU B 1 185 ? -6.422 -25.422 -4.633 1 93.94 185 GLU B N 1
ATOM 4387 C CA . GLU B 1 185 ? -5.27 -24.641 -4.211 1 93.94 185 GLU B CA 1
ATOM 4388 C C . GLU B 1 185 ? -4.82 -25.031 -2.805 1 93.94 185 GLU B C 1
ATOM 4390 O O . GLU B 1 185 ? -5.641 -25.109 -1.886 1 93.94 185 GLU B O 1
ATOM 4395 N N . THR B 1 186 ? -3.609 -25.359 -2.729 1 86.44 186 THR B N 1
ATOM 4396 C CA . THR B 1 186 ? -3.062 -25.719 -1.421 1 86.44 186 THR B CA 1
ATOM 4397 C C . THR B 1 186 ? -2.537 -24.469 -0.705 1 86.44 186 THR B C 1
ATOM 4399 O O . THR B 1 186 ? -2.441 -23.391 -1.302 1 86.44 186 THR B O 1
ATOM 4402 N N . TYR B 1 187 ? -2.164 -24.594 0.599 1 77.88 187 TYR B N 1
ATOM 4403 C CA . TYR B 1 187 ? -1.764 -23.5 1.473 1 77.88 187 TYR B CA 1
ATOM 4404 C C . TYR B 1 187 ? -0.467 -22.859 0.988 1 77.88 187 TYR B C 1
ATOM 4406 O O . TYR B 1 187 ? -0.192 -21.688 1.286 1 77.88 187 TYR B O 1
ATOM 4414 N N . ASP B 1 188 ? 0.238 -23.453 0.224 1 81.88 188 ASP B N 1
ATOM 4415 C CA . ASP B 1 188 ? 1.535 -22.938 -0.204 1 81.88 188 ASP B CA 1
ATOM 4416 C C . ASP B 1 188 ? 1.446 -22.312 -1.593 1 81.88 188 ASP B C 1
ATOM 4418 O O . ASP B 1 188 ? 2.461 -22.156 -2.277 1 81.88 188 ASP B O 1
ATOM 4422 N N . ARG B 1 189 ? 0.255 -21.984 -2.105 1 89.38 189 ARG B N 1
ATOM 4423 C CA . ARG B 1 189 ? 0.016 -21.328 -3.393 1 89.38 189 ARG B CA 1
ATOM 4424 C C . ARG B 1 189 ? 0.315 -22.281 -4.547 1 89.38 189 ARG B C 1
ATOM 4426 O O . ARG B 1 189 ? 0.741 -21.844 -5.621 1 89.38 189 ARG B O 1
ATOM 4433 N N . MET B 1 190 ? 0.27 -23.484 -4.246 1 95.38 190 MET B N 1
ATOM 4434 C CA . MET B 1 190 ? 0.404 -24.5 -5.281 1 95.38 190 MET B CA 1
ATOM 4435 C C . MET B 1 190 ? -0.938 -25.172 -5.566 1 95.38 190 MET B C 1
ATOM 4437 O O . MET B 1 190 ? -1.92 -24.922 -4.863 1 95.38 190 MET B O 1
ATOM 4441 N N . PHE B 1 191 ? -0.896 -26 -6.66 1 97.19 191 PHE B N 1
ATOM 4442 C CA . PHE B 1 191 ? -2.174 -26.562 -7.066 1 97.19 191 PHE B CA 1
ATOM 4443 C C . PHE B 1 191 ? -2.082 -28.094 -7.164 1 97.19 191 PHE B C 1
ATOM 4445 O O . PHE B 1 191 ? -1.053 -28.625 -7.574 1 97.19 191 PHE B O 1
ATOM 4452 N N . THR B 1 192 ? -3.1 -28.688 -6.664 1 96.81 192 THR B N 1
ATOM 4453 C CA . THR B 1 192 ? -3.311 -30.109 -6.91 1 96.81 192 THR B CA 1
ATOM 4454 C C . THR B 1 192 ? -4.461 -30.328 -7.887 1 96.81 192 THR B C 1
ATOM 4456 O O . THR B 1 192 ? -5.57 -29.844 -7.664 1 96.81 192 THR B O 1
ATOM 4459 N N . VAL B 1 193 ? -4.156 -31 -8.922 1 97.25 193 VAL B N 1
ATOM 4460 C CA . VAL B 1 193 ? -5.172 -31.234 -9.945 1 97.25 193 VAL B CA 1
ATOM 4461 C C . VAL B 1 193 ? -5.578 -32.719 -9.945 1 97.25 193 VAL B C 1
ATOM 4463 O O . VAL B 1 193 ? -4.723 -33.594 -9.969 1 97.25 193 VAL B O 1
ATOM 4466 N N . THR B 1 194 ? -6.844 -32.938 -9.852 1 97.5 194 THR B N 1
ATOM 4467 C CA . THR B 1 194 ? -7.398 -34.281 -9.922 1 97.5 194 THR B CA 1
ATOM 4468 C C . THR B 1 194 ? -8.367 -34.406 -11.094 1 97.5 194 THR B C 1
ATOM 4470 O O . THR B 1 194 ? -9.273 -33.594 -11.25 1 97.5 194 THR B O 1
ATOM 4473 N N . SER B 1 195 ? -8.141 -35.375 -11.953 1 98.06 195 SER B N 1
ATOM 4474 C CA . SER B 1 195 ? -9.016 -35.625 -13.102 1 98.06 195 SER B CA 1
ATOM 4475 C C . SER B 1 195 ? -9.562 -37.062 -13.07 1 98.06 195 SER B C 1
ATOM 4477 O O . SER B 1 195 ? -8.812 -38 -12.844 1 98.06 195 SER B O 1
ATOM 4479 N N . ARG B 1 196 ? -10.836 -37.125 -13.289 1 97.88 196 ARG B N 1
ATOM 4480 C CA . ARG B 1 196 ? -11.508 -38.406 -13.25 1 97.88 196 ARG B CA 1
ATOM 4481 C C . ARG B 1 196 ? -12.164 -38.719 -14.586 1 97.88 196 ARG B C 1
ATOM 4483 O O . ARG B 1 196 ? -12.781 -37.875 -15.203 1 97.88 196 ARG B O 1
ATOM 4490 N N . VAL B 1 197 ? -11.977 -39.938 -15.031 1 97.12 197 VAL B N 1
ATOM 4491 C CA . VAL B 1 197 ? -12.641 -40.406 -16.25 1 97.12 197 VAL B CA 1
ATOM 4492 C C . VAL B 1 197 ? -13.438 -41.688 -15.961 1 97.12 197 VAL B C 1
ATOM 4494 O O . VAL B 1 197 ? -13.039 -42.5 -15.133 1 97.12 197 VAL B O 1
ATOM 4497 N N . LYS B 1 198 ? -14.562 -41.719 -16.562 1 96.12 198 LYS B N 1
ATOM 4498 C CA . LYS B 1 198 ? -15.445 -42.875 -16.469 1 96.12 198 LYS B CA 1
ATOM 4499 C C . LYS B 1 198 ? -15.859 -43.344 -17.859 1 96.12 198 LYS B C 1
ATOM 4501 O O . LYS B 1 198 ? -16.25 -42.562 -18.719 1 96.12 198 LYS B O 1
ATOM 4506 N N . PHE B 1 199 ? -15.703 -44.75 -18.078 1 95.62 199 PHE B N 1
ATOM 4507 C CA . PHE B 1 199 ? -16.109 -45.312 -19.359 1 95.62 199 PHE B CA 1
ATOM 4508 C C . PHE B 1 199 ? -16.375 -46.812 -19.219 1 95.62 199 PHE B C 1
ATOM 4510 O O . PHE B 1 199 ? -15.898 -47.469 -18.281 1 95.62 199 PHE B O 1
ATOM 4517 N N . SER B 1 200 ? -17.109 -47.281 -20.125 1 96 200 SER B N 1
ATOM 4518 C CA . SER B 1 200 ? -17.375 -48.719 -20.172 1 96 200 SER B CA 1
ATOM 4519 C C . SER B 1 200 ? -16.266 -49.469 -20.875 1 96 200 SER B C 1
ATOM 4521 O O . SER B 1 200 ? -15.656 -48.969 -21.828 1 96 200 SER B O 1
ATOM 4523 N N . VAL B 1 201 ? -16.125 -50.688 -20.375 1 96.25 201 VAL B N 1
ATOM 4524 C CA . VAL B 1 201 ? -15.023 -51.469 -20.953 1 96.25 201 VAL B CA 1
ATOM 4525 C C . VAL B 1 201 ? -15.578 -52.594 -21.812 1 96.25 201 VAL B C 1
ATOM 4527 O O . VAL B 1 201 ? -16.656 -53.125 -21.516 1 96.25 201 VAL B O 1
ATOM 4530 N N . THR B 1 202 ? -14.82 -52.969 -22.891 1 95.25 202 THR B N 1
ATOM 4531 C CA . THR B 1 202 ? -15.109 -54.094 -23.75 1 95.25 202 THR B CA 1
ATOM 4532 C C . THR B 1 202 ? -13.953 -55.094 -23.75 1 95.25 202 THR B C 1
ATOM 4534 O O . THR B 1 202 ? -12.898 -54.812 -23.172 1 95.25 202 THR B O 1
ATOM 4537 N N . LYS B 1 203 ? -14.172 -56.25 -24.281 1 94.94 203 LYS B N 1
ATOM 4538 C CA . LYS B 1 203 ? -13.133 -57.281 -24.359 1 94.94 203 LYS B CA 1
ATOM 4539 C C . LYS B 1 203 ? -11.891 -56.75 -25.062 1 94.94 203 LYS B C 1
ATOM 4541 O O . LYS B 1 203 ? -10.766 -57.094 -24.688 1 94.94 203 LYS B O 1
ATOM 4546 N N . GLU B 1 204 ? -12.125 -55.875 -26.109 1 95.06 204 GLU B N 1
ATOM 4547 C CA . GLU B 1 204 ? -11.008 -55.312 -26.875 1 95.06 204 GLU B CA 1
ATOM 4548 C C . GLU B 1 204 ? -10.141 -54.406 -26.016 1 95.06 204 GLU B C 1
ATOM 4550 O O . GLU B 1 204 ? -9 -54.125 -26.375 1 95.06 204 GLU B O 1
ATOM 4555 N N . ASP B 1 205 ? -10.641 -54.031 -24.875 1 96.5 205 ASP B N 1
ATOM 4556 C CA . ASP B 1 205 ? -9.938 -53.094 -24 1 96.5 205 ASP B CA 1
ATOM 4557 C C . ASP B 1 205 ? -8.953 -53.844 -23.094 1 96.5 205 ASP B C 1
ATOM 4559 O O . ASP B 1 205 ? -8.141 -53.188 -22.422 1 96.5 205 ASP B O 1
ATOM 4563 N N . ASP B 1 206 ? -9.07 -55.094 -23.062 1 96.38 206 ASP B N 1
ATOM 4564 C CA . ASP B 1 206 ? -8.156 -55.844 -22.203 1 96.38 206 ASP B CA 1
ATOM 4565 C C . ASP B 1 206 ? -6.707 -55.625 -22.609 1 96.38 206 ASP B C 1
ATOM 4567 O O . ASP B 1 206 ? -6.344 -55.875 -23.766 1 96.38 206 ASP B O 1
ATOM 4571 N N . GLY B 1 207 ? -5.906 -55.125 -21.672 1 96.06 207 GLY B N 1
ATOM 4572 C CA . GLY B 1 207 ? -4.492 -54.906 -21.938 1 96.06 207 GLY B CA 1
ATOM 4573 C C . GLY B 1 207 ? -4.199 -53.562 -22.547 1 96.06 207 GLY B C 1
ATOM 4574 O O . GLY B 1 207 ? -3.039 -53.219 -22.781 1 96.06 207 GLY B O 1
ATOM 4575 N N . VAL B 1 208 ? -5.215 -52.875 -22.859 1 96.88 208 VAL B N 1
ATOM 4576 C CA . VAL B 1 208 ? -5.031 -51.562 -23.484 1 96.88 208 VAL B CA 1
ATOM 4577 C C . VAL B 1 208 ? -4.508 -50.562 -22.438 1 96.88 208 VAL B C 1
ATOM 4579 O O . VAL B 1 208 ? -5.035 -50.5 -21.328 1 96.88 208 VAL B O 1
ATOM 4582 N N . PRO B 1 209 ? -3.453 -49.938 -22.75 1 97.19 209 PRO B N 1
ATOM 4583 C CA . PRO B 1 209 ? -2.943 -48.938 -21.812 1 97.19 209 PRO B CA 1
ATOM 4584 C C . PRO B 1 209 ? -3.793 -47.656 -21.797 1 97.19 209 PRO B C 1
ATOM 4586 O O . PRO B 1 209 ? -4.297 -47.219 -22.828 1 97.19 209 PRO B O 1
ATOM 4589 N N . VAL B 1 210 ? -3.977 -47.125 -20.594 1 97.31 210 VAL B N 1
ATOM 4590 C CA . VAL B 1 210 ? -4.566 -45.812 -20.375 1 97.31 210 VAL B CA 1
ATOM 4591 C C . VAL B 1 210 ? -3.51 -44.844 -19.844 1 97.31 210 VAL B C 1
ATOM 4593 O O . VAL B 1 210 ? -2.873 -45.125 -18.828 1 97.31 210 VAL B O 1
ATOM 4596 N N . ASP B 1 211 ? -3.338 -43.75 -20.531 1 97.81 211 ASP B N 1
ATOM 4597 C CA . ASP B 1 211 ? -2.299 -42.781 -20.172 1 97.81 211 ASP B CA 1
ATOM 4598 C C . ASP B 1 211 ? -2.906 -41.531 -19.578 1 97.81 211 ASP B C 1
ATOM 4600 O O . ASP B 1 211 ? -3.928 -41.031 -20.047 1 97.81 211 ASP B O 1
ATOM 4604 N N . CYS B 1 212 ? -2.311 -41.156 -18.516 1 97.88 212 CYS B N 1
ATOM 4605 C CA . CYS B 1 212 ? -2.521 -39.812 -17.953 1 97.88 212 CYS B CA 1
ATOM 4606 C C . CYS B 1 212 ? -1.348 -38.906 -18.266 1 97.88 212 CYS B C 1
ATOM 4608 O O . CYS B 1 212 ? -0.255 -39.062 -17.719 1 97.88 212 CYS B O 1
ATOM 4610 N N . ILE B 1 213 ? -1.601 -37.938 -19.094 1 97.31 213 ILE B N 1
ATOM 4611 C CA . ILE B 1 213 ? -0.54 -37.062 -19.578 1 97.31 213 ILE B CA 1
ATOM 4612 C C . ILE B 1 213 ? -0.662 -35.688 -18.906 1 97.31 213 ILE B C 1
ATOM 4614 O O . ILE B 1 213 ? -1.724 -35.062 -18.953 1 97.31 213 ILE B O 1
ATOM 4618 N N . ILE B 1 214 ? 0.509 -35.219 -18.344 1 97.5 214 ILE B N 1
ATOM 4619 C CA . ILE B 1 214 ? 0.521 -33.938 -17.656 1 97.5 214 ILE B CA 1
ATOM 4620 C C . ILE B 1 214 ? 1.191 -32.875 -18.531 1 97.5 214 ILE B C 1
ATOM 4622 O O . ILE B 1 214 ? 2.303 -33.094 -19.031 1 97.5 214 ILE B O 1
ATOM 4626 N N . ASP B 1 215 ? 0.466 -31.781 -18.734 1 96.31 215 ASP B N 1
ATOM 4627 C CA . ASP B 1 215 ? 1.033 -30.641 -19.422 1 96.31 215 ASP B CA 1
ATOM 4628 C C . ASP B 1 215 ? 1.32 -29.5 -18.453 1 96.31 215 ASP B C 1
ATOM 4630 O O . ASP B 1 215 ? 0.434 -29.078 -17.703 1 96.31 215 ASP B O 1
ATOM 4634 N N . HIS B 1 216 ? 2.557 -29.109 -18.469 1 97 216 HIS B N 1
ATOM 4635 C CA . HIS B 1 216 ? 3.002 -28.016 -17.609 1 97 216 HIS B CA 1
ATOM 4636 C C . HIS B 1 216 ? 4.188 -27.281 -18.234 1 97 216 HIS B C 1
ATOM 4638 O O . HIS B 1 216 ? 5.074 -27.906 -18.812 1 97 216 HIS B O 1
ATOM 4644 N N . PRO B 1 217 ? 4.203 -25.969 -18.047 1 96.19 217 PRO B N 1
ATOM 4645 C CA . PRO B 1 217 ? 5.262 -25.188 -18.688 1 96.19 217 PRO B CA 1
ATOM 4646 C C . PRO B 1 217 ? 6.648 -25.516 -18.141 1 96.19 217 PRO B C 1
ATOM 4648 O O . PRO B 1 217 ? 7.652 -25.297 -18.828 1 96.19 217 PRO B O 1
ATOM 4651 N N . ALA B 1 218 ? 6.75 -26.016 -16.969 1 96.19 218 ALA B N 1
ATOM 4652 C CA . ALA B 1 218 ? 8.039 -26.219 -16.328 1 96.19 218 ALA B CA 1
ATOM 4653 C C . ALA B 1 218 ? 8.578 -27.625 -16.609 1 96.19 218 ALA B C 1
ATOM 4655 O O . ALA B 1 218 ? 9.727 -27.938 -16.281 1 96.19 218 ALA B O 1
ATOM 4656 N N . VAL B 1 219 ? 7.809 -28.516 -17.062 1 94.19 219 VAL B N 1
ATOM 4657 C CA . VAL B 1 219 ? 8.242 -29.891 -17.266 1 94.19 219 VAL B CA 1
ATOM 4658 C C . VAL B 1 219 ? 7.57 -30.469 -18.516 1 94.19 219 VAL B C 1
ATOM 4660 O O . VAL B 1 219 ? 6.43 -30.109 -18.828 1 94.19 219 VAL B O 1
ATOM 4663 N N . LYS B 1 220 ? 8.312 -31.344 -19.219 1 90.94 220 LYS B N 1
ATOM 4664 C CA . LYS B 1 220 ? 7.766 -32.062 -20.375 1 90.94 220 LYS B CA 1
ATOM 4665 C C . LYS B 1 220 ? 7.676 -33.562 -20.109 1 90.94 220 LYS B C 1
ATOM 4667 O O . LYS B 1 220 ? 8.367 -34.094 -19.234 1 90.94 220 LYS B O 1
ATOM 4672 N N . ASP B 1 221 ? 6.785 -34.219 -20.75 1 89.25 221 ASP B N 1
ATOM 4673 C CA . ASP B 1 221 ? 6.734 -35.688 -20.844 1 89.25 221 ASP B CA 1
ATOM 4674 C C . ASP B 1 221 ? 6.406 -36.312 -19.484 1 89.25 221 ASP B C 1
ATOM 4676 O O . ASP B 1 221 ? 7.035 -37.281 -19.078 1 89.25 221 ASP B O 1
ATOM 4680 N N . LEU B 1 222 ? 5.629 -35.625 -18.703 1 94.94 222 LEU B N 1
ATOM 4681 C CA . LEU B 1 222 ? 5.145 -36.25 -17.484 1 94.94 222 LEU B CA 1
ATOM 4682 C C . LEU B 1 222 ? 3.896 -37.062 -17.75 1 94.94 222 LEU B C 1
ATOM 4684 O O . LEU B 1 222 ? 2.879 -36.562 -18.203 1 94.94 222 LEU B O 1
ATOM 4688 N N . LEU B 1 223 ? 3.973 -38.344 -17.531 1 95.81 223 LEU B N 1
ATOM 4689 C CA . LEU B 1 223 ? 2.816 -39.188 -17.812 1 95.81 223 LEU B CA 1
ATOM 4690 C C . LEU B 1 223 ? 2.812 -40.406 -16.891 1 95.81 223 LEU B C 1
ATOM 4692 O O . LEU B 1 223 ? 3.869 -40.844 -16.438 1 95.81 223 LEU B O 1
ATOM 4696 N N . ALA B 1 224 ? 1.659 -40.875 -16.516 1 97.56 224 ALA B N 1
ATOM 4697 C CA . ALA B 1 224 ? 1.405 -42.125 -15.836 1 97.56 224 ALA B CA 1
ATOM 4698 C C . ALA B 1 224 ? 0.575 -43.062 -16.719 1 97.56 224 ALA B C 1
ATOM 4700 O O . ALA B 1 224 ? -0.267 -42.625 -17.5 1 97.56 224 ALA B O 1
ATOM 4701 N N . GLN B 1 225 ? 0.919 -44.312 -16.641 1 97 225 GLN B N 1
ATOM 4702 C CA . GLN B 1 225 ? 0.239 -45.281 -17.469 1 97 225 GLN B CA 1
ATOM 4703 C C . GLN B 1 225 ? -0.313 -46.438 -16.609 1 97 225 GLN B C 1
ATOM 4705 O O . GLN B 1 225 ? 0.322 -46.844 -15.648 1 97 225 GLN B O 1
ATOM 4710 N N . ARG B 1 226 ? -1.486 -46.906 -17.016 1 96.44 226 ARG B N 1
ATOM 4711 C CA . ARG B 1 226 ? -2.102 -48.062 -16.406 1 96.44 226 ARG B CA 1
ATOM 4712 C C . ARG B 1 226 ? -2.725 -48.969 -17.453 1 96.44 226 ARG B C 1
ATOM 4714 O O . ARG B 1 226 ? -3.41 -48.5 -18.359 1 96.44 226 ARG B O 1
ATOM 4721 N N . HIS B 1 227 ? -2.492 -50.25 -17.328 1 96.81 227 HIS B N 1
ATOM 4722 C CA . HIS B 1 227 ? -3.105 -51.188 -18.25 1 96.81 227 HIS B CA 1
ATOM 4723 C C . HIS B 1 227 ? -4.441 -51.688 -17.703 1 96.81 227 HIS B C 1
ATOM 4725 O O . HIS B 1 227 ? -4.539 -52.094 -16.547 1 96.81 227 HIS B O 1
ATOM 4731 N N . LEU B 1 228 ? -5.398 -51.688 -18.594 1 96.75 228 LEU B N 1
ATOM 4732 C CA . LEU B 1 228 ? -6.715 -52.156 -18.188 1 96.75 228 LEU B CA 1
ATOM 4733 C C . LEU B 1 228 ? -6.73 -53.688 -18.094 1 96.75 228 LEU B C 1
ATOM 4735 O O . LEU B 1 228 ? -6.105 -54.375 -18.906 1 96.75 228 LEU B O 1
ATOM 4739 N N . GLU B 1 229 ? -7.348 -54.188 -17.062 1 96.5 229 GLU B N 1
ATOM 4740 C CA . GLU B 1 229 ? -7.617 -55.625 -16.938 1 96.5 229 GLU B CA 1
ATOM 4741 C C . GLU B 1 229 ? -9.109 -55.906 -17 1 96.5 229 GLU B C 1
ATOM 4743 O O . GLU B 1 229 ? -9.852 -55.594 -16.062 1 96.5 229 GLU B O 1
ATOM 4748 N N . VAL B 1 230 ? -9.516 -56.531 -18.141 1 96.75 230 VAL B N 1
ATOM 4749 C CA . VAL B 1 230 ? -10.938 -56.719 -18.391 1 96.75 230 VAL B CA 1
ATOM 4750 C C . VAL B 1 230 ? -11.227 -58.219 -18.438 1 96.75 230 VAL B C 1
ATOM 4752 O O . VAL B 1 230 ? -10.555 -58.969 -19.1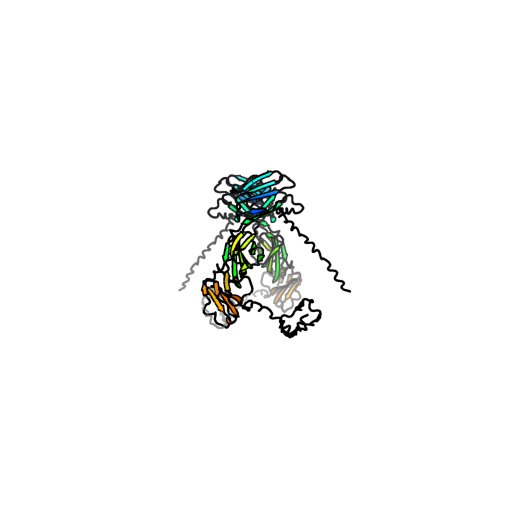56 1 96.75 230 VAL B O 1
ATOM 4755 N N . LEU B 1 231 ? -12.211 -58.656 -17.641 1 97.25 231 LEU B N 1
ATOM 4756 C CA . LEU B 1 231 ? -12.75 -60 -17.75 1 97.25 231 LEU B CA 1
ATOM 4757 C C . LEU B 1 231 ? -13.883 -60.062 -18.766 1 97.25 231 LEU B C 1
ATOM 4759 O O . LEU B 1 231 ? -14.695 -59.156 -18.844 1 97.25 231 LEU B O 1
ATOM 4763 N N . TYR B 1 232 ? -13.875 -61.125 -19.594 1 96.81 232 TYR B N 1
ATOM 4764 C CA . TYR B 1 232 ? -14.93 -61.219 -20.594 1 96.81 232 TYR B CA 1
ATOM 4765 C C . TYR B 1 232 ? -15.367 -62.656 -20.781 1 96.81 232 TYR B C 1
ATOM 4767 O O . TYR B 1 232 ? -14.609 -63.594 -20.5 1 96.81 232 TYR B O 1
ATOM 4775 N N . LYS B 1 233 ? -16.594 -62.875 -21.219 1 95.44 233 LYS B N 1
ATOM 4776 C CA . LYS B 1 233 ? -17.188 -64.188 -21.438 1 95.44 233 LYS B CA 1
ATOM 4777 C C . LYS B 1 233 ? -16.5 -64.938 -22.594 1 95.44 233 LYS B C 1
ATOM 4779 O O . LYS B 1 233 ? -15.859 -64.312 -23.438 1 95.44 233 LYS B O 1
ATOM 4784 N N . PRO B 1 234 ? -16.656 -66.188 -22.641 1 95.69 234 PRO B N 1
ATOM 4785 C CA . PRO B 1 234 ? -15.969 -67 -23.672 1 95.69 234 PRO B CA 1
ATOM 4786 C C . PRO B 1 234 ? -16.516 -66.75 -25.062 1 95.69 234 PRO B C 1
ATOM 4788 O O . PRO B 1 234 ? -17.703 -66.438 -25.219 1 95.69 234 PRO B O 1
ATOM 4791 N N . GLU B 1 235 ? -15.594 -66.75 -25.969 1 94.69 235 GLU B N 1
ATOM 4792 C CA . GLU B 1 235 ? -15.953 -66.938 -27.375 1 94.69 235 GLU B CA 1
ATOM 4793 C C . GLU B 1 235 ? -15.773 -68.375 -27.859 1 94.69 235 GLU B C 1
ATOM 4795 O O . GLU B 1 235 ? -14.688 -68.938 -27.734 1 94.69 235 GLU B O 1
ATOM 4800 N N . VAL B 1 236 ? -16.891 -68.938 -28.375 1 96.06 236 VAL B N 1
ATOM 4801 C CA . VAL B 1 236 ? -16.875 -70.312 -28.688 1 96.06 236 VAL B CA 1
ATOM 4802 C C . VAL B 1 236 ? -16.953 -70.5 -30.203 1 96.06 236 VAL B C 1
ATOM 4804 O O . VAL B 1 236 ? -17.703 -69.812 -30.891 1 96.06 236 VAL B O 1
ATOM 4807 N N . LYS B 1 237 ? -16.125 -71.438 -30.688 1 95.5 237 LYS B N 1
ATOM 4808 C CA . LYS B 1 237 ? -16.141 -71.875 -32.094 1 95.5 237 LYS B CA 1
ATOM 4809 C C . LYS B 1 237 ? -16.016 -73.375 -32.219 1 95.5 237 LYS B C 1
ATOM 4811 O O . LYS B 1 237 ? -15.164 -74 -31.594 1 95.5 237 LYS B O 1
ATOM 4816 N N . ILE B 1 238 ? -16.922 -73.938 -33 1 95.5 238 ILE B N 1
ATOM 4817 C CA . ILE B 1 238 ? -16.844 -75.312 -33.281 1 95.5 238 ILE B CA 1
ATOM 4818 C C . ILE B 1 238 ? -16.078 -75.562 -34.594 1 95.5 238 ILE B C 1
ATOM 4820 O O . ILE B 1 238 ? -16.359 -74.938 -35.594 1 95.5 238 ILE B O 1
ATOM 4824 N N . VAL B 1 239 ? -15.148 -76.438 -34.531 1 94 239 VAL B N 1
ATOM 4825 C CA . VAL B 1 239 ? -14.383 -76.812 -35.688 1 94 239 VAL B CA 1
ATOM 4826 C C . VAL B 1 239 ? -14.617 -78.25 -36.031 1 94 239 VAL B C 1
ATOM 4828 O O . VAL B 1 239 ? -14.547 -79.125 -35.156 1 94 239 VAL B O 1
ATOM 4831 N N . VAL B 1 240 ? -14.969 -78.375 -37.281 1 91.69 240 VAL B N 1
ATOM 4832 C CA . VAL B 1 240 ? -15.141 -79.75 -37.75 1 91.69 240 VAL B CA 1
ATOM 4833 C C . VAL B 1 240 ? -13.789 -80.375 -38.094 1 91.69 240 VAL B C 1
ATOM 4835 O O . VAL B 1 240 ? -13.109 -79.938 -39.031 1 91.69 240 VAL B O 1
ATOM 4838 N N . THR B 1 241 ? -13.367 -81.375 -37.375 1 87.06 241 THR B N 1
ATOM 4839 C CA . THR B 1 241 ? -12.078 -82 -37.625 1 87.06 241 THR B CA 1
ATOM 4840 C C . THR B 1 241 ? -12.211 -83.125 -38.656 1 87.06 241 THR B C 1
ATOM 4842 O O . THR B 1 241 ? -11.328 -83.312 -39.5 1 87.06 241 THR B O 1
ATOM 4845 N N . TYR B 1 242 ? -13.312 -83.875 -38.562 1 87.06 242 TYR B N 1
ATOM 4846 C CA . TYR B 1 242 ? -13.641 -84.938 -39.5 1 87.06 242 TYR B CA 1
ATOM 4847 C C . TYR B 1 242 ? -15.148 -85.062 -39.656 1 87.06 242 TYR B C 1
ATOM 4849 O O . TYR B 1 242 ? -15.891 -84.938 -38.688 1 87.06 242 TYR B O 1
ATOM 4857 N N . PRO B 1 243 ? -15.609 -85.312 -40.75 1 84.06 243 PRO B N 1
ATOM 4858 C CA . PRO B 1 243 ? -14.922 -85.5 -42.031 1 84.06 243 PRO B CA 1
ATOM 4859 C C . PRO B 1 243 ? -14.664 -84.188 -42.75 1 84.06 243 PRO B C 1
ATOM 4861 O O . PRO B 1 243 ? -15.164 -83.125 -42.312 1 84.06 243 PRO B O 1
ATOM 4864 N N . GLU B 1 244 ? -13.789 -84.125 -43.906 1 80.19 244 GLU B N 1
ATOM 4865 C CA . GLU B 1 244 ? -13.492 -82.938 -44.688 1 80.19 244 GLU B CA 1
ATOM 4866 C C . GLU B 1 244 ? -14.633 -82.625 -45.656 1 80.19 244 GLU B C 1
ATOM 4868 O O . GLU B 1 244 ? -14.836 -81.438 -46 1 80.19 244 GLU B O 1
ATOM 4873 N N . GLY B 1 245 ? -15.578 -83.5 -45.812 1 78.88 245 GLY B N 1
ATOM 4874 C CA . GLY B 1 245 ? -16.656 -83.312 -46.75 1 78.88 245 GLY B CA 1
ATOM 4875 C C . GLY B 1 245 ? -18.031 -83.562 -46.156 1 78.88 245 GLY B C 1
ATOM 4876 O O . GLY B 1 245 ? -18.281 -83.25 -45 1 78.88 245 GLY B O 1
ATOM 4877 N N . LEU B 1 246 ? -18.969 -83.875 -47.094 1 83.12 246 LEU B N 1
ATOM 4878 C CA . LEU B 1 246 ? -20.328 -84.188 -46.656 1 83.12 246 LEU B CA 1
ATOM 4879 C C . LEU B 1 246 ? -20.359 -85.312 -45.656 1 83.12 246 LEU B C 1
ATOM 4881 O O . LEU B 1 246 ? -19.594 -86.25 -45.781 1 83.12 246 LEU B O 1
ATOM 4885 N N . THR B 1 247 ? -21.031 -85.125 -44.719 1 90.06 247 THR B N 1
ATOM 4886 C CA . THR B 1 247 ? -21.234 -86.188 -43.75 1 90.06 247 THR B CA 1
ATOM 4887 C C . THR B 1 247 ? -22.203 -87.25 -44.281 1 90.06 247 THR B C 1
ATOM 4889 O O . THR B 1 247 ? -23.344 -86.938 -44.625 1 90.06 247 THR B O 1
ATOM 4892 N N . ARG B 1 248 ? -21.672 -88.438 -44.375 1 89.12 248 ARG B N 1
ATOM 4893 C CA . ARG B 1 248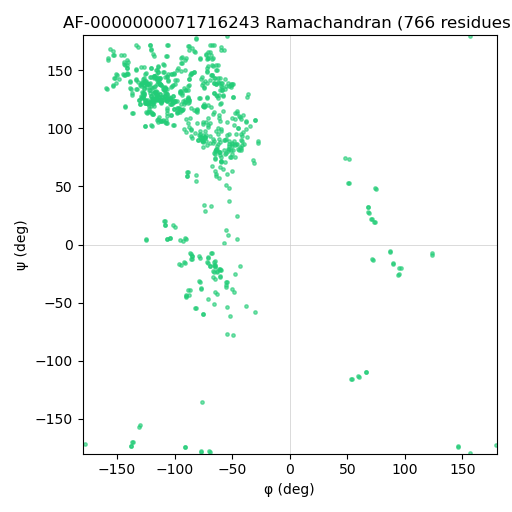 ? -22.484 -89.5 -44.906 1 89.12 248 ARG B CA 1
ATOM 4894 C C . ARG B 1 248 ? -22.719 -90.625 -43.906 1 89.12 248 ARG B C 1
ATOM 4896 O O . ARG B 1 248 ? -22.016 -90.688 -42.875 1 89.12 248 ARG B O 1
ATOM 4903 N N . GLU B 1 249 ? -23.797 -91.438 -44.25 1 90.06 249 GLU B N 1
ATOM 4904 C CA . GLU B 1 249 ? -24.062 -92.562 -43.375 1 90.06 249 GLU B CA 1
ATOM 4905 C C . GLU B 1 249 ? -22.859 -93.5 -43.281 1 90.06 249 GLU B C 1
ATOM 4907 O O . GLU B 1 249 ? -22.219 -93.75 -44.281 1 90.06 249 GLU B O 1
ATOM 4912 N N . GLY B 1 250 ? -22.516 -93.875 -42.031 1 89.69 250 GLY B N 1
ATOM 4913 C CA . GLY B 1 250 ? -21.375 -94.75 -41.812 1 89.69 250 GLY B CA 1
ATOM 4914 C C . GLY B 1 250 ? -20.109 -94 -41.469 1 89.69 250 GLY B C 1
ATOM 4915 O O . GLY B 1 250 ? -19.156 -94.562 -40.969 1 89.69 250 GLY B O 1
ATOM 4916 N N . ASP B 1 251 ? -20.094 -92.75 -41.812 1 89.81 251 ASP B N 1
ATOM 4917 C CA . ASP B 1 251 ? -18.906 -91.938 -41.5 1 89.81 251 ASP B CA 1
ATOM 4918 C C . ASP B 1 251 ? -18.812 -91.625 -40.031 1 89.81 251 ASP B C 1
ATOM 4920 O O . ASP B 1 251 ? -19.75 -91.875 -39.25 1 89.81 251 ASP B O 1
ATOM 4924 N N . ASN B 1 252 ? -17.531 -91.188 -39.625 1 92.81 252 ASN B N 1
ATOM 4925 C CA . ASN B 1 252 ? -17.359 -90.625 -38.281 1 92.81 252 ASN B CA 1
ATOM 4926 C C . ASN B 1 252 ? -17.375 -89.125 -38.281 1 92.81 252 ASN B C 1
ATOM 4928 O O . ASN B 1 252 ? -17.078 -88.5 -39.281 1 92.81 252 ASN B O 1
ATOM 4932 N N . LEU B 1 253 ? -17.828 -88.625 -37.188 1 94.06 253 LEU B N 1
ATOM 4933 C CA . LEU B 1 253 ? -17.844 -87.188 -37 1 94.06 253 LEU B CA 1
ATOM 4934 C C . LEU B 1 253 ? -17 -86.75 -35.812 1 94.06 253 LEU B C 1
ATOM 4936 O O . LEU B 1 253 ? -17.141 -87.312 -34.719 1 94.06 253 LEU B O 1
ATOM 4940 N N . ASP B 1 254 ? -16.062 -85.875 -36.094 1 94.31 254 ASP B N 1
ATOM 4941 C CA . ASP B 1 254 ? -15.219 -85.312 -35.062 1 94.31 254 ASP B CA 1
ATOM 4942 C C . ASP B 1 254 ? -15.352 -83.812 -35 1 94.31 254 ASP B C 1
ATOM 4944 O O . ASP B 1 254 ? -14.953 -83.125 -35.938 1 94.31 254 ASP B O 1
ATOM 4948 N N . LEU B 1 255 ? -15.898 -83.312 -33.906 1 95.31 255 LEU B N 1
ATOM 4949 C CA . LEU B 1 255 ? -16.047 -81.875 -33.688 1 95.31 255 LEU B CA 1
ATOM 4950 C C . LEU B 1 255 ? -15.141 -81.438 -32.531 1 95.31 255 LEU B C 1
ATOM 4952 O O . LEU B 1 255 ? -14.992 -82.125 -31.531 1 95.31 255 LEU B O 1
ATOM 4956 N N . THR B 1 256 ? -14.492 -80.312 -32.688 1 95.25 256 THR B N 1
ATOM 4957 C CA . THR B 1 256 ? -13.703 -79.688 -31.609 1 95.25 256 THR B CA 1
ATOM 4958 C C . THR B 1 256 ? -14.266 -78.375 -31.234 1 95.25 256 THR B C 1
ATOM 4960 O O . THR B 1 256 ? -14.578 -77.562 -32.094 1 95.25 256 THR B O 1
ATOM 4963 N N . CYS B 1 257 ? -14.438 -78.125 -29.953 1 95.5 257 CYS B N 1
ATOM 4964 C CA . CYS B 1 257 ? -14.945 -76.875 -29.422 1 95.5 257 CYS B CA 1
ATOM 4965 C C . CYS B 1 257 ? -13.812 -76 -28.906 1 95.5 257 CYS B C 1
ATOM 4967 O O 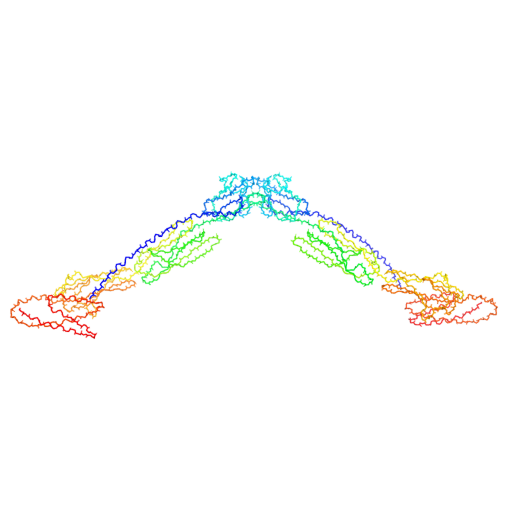. CYS B 1 257 ? -13.141 -76.375 -27.938 1 95.5 257 CYS B O 1
ATOM 4969 N N . ILE B 1 258 ? -13.602 -74.812 -29.531 1 94.88 258 ILE B N 1
ATOM 4970 C CA . ILE B 1 258 ? -12.586 -73.875 -29.094 1 94.88 258 ILE B CA 1
ATOM 4971 C C . ILE B 1 258 ? -13.242 -72.75 -28.344 1 94.88 258 ILE B C 1
ATOM 4973 O O . ILE B 1 258 ? -14.125 -72.062 -28.875 1 94.88 258 ILE B O 1
ATOM 4977 N N . ALA B 1 259 ? -12.859 -72.562 -27.109 1 94.62 259 ALA B N 1
ATOM 4978 C CA . ALA B 1 259 ? -13.422 -71.5 -26.281 1 94.62 259 ALA B CA 1
ATOM 4979 C C . ALA B 1 259 ? -12.32 -70.625 -25.703 1 94.62 259 ALA B C 1
ATOM 4981 O O . ALA B 1 259 ? -11.375 -71.125 -25.078 1 94.62 259 ALA B O 1
ATOM 4982 N N . GLU B 1 260 ? -12.383 -69.312 -26 1 93.94 260 GLU B N 1
ATOM 4983 C CA . GLU B 1 260 ? -11.43 -68.312 -25.469 1 93.94 260 GLU B CA 1
ATOM 4984 C C . GLU B 1 260 ? -12.141 -67.25 -24.609 1 93.94 260 GLU B C 1
ATOM 4986 O O . GLU B 1 260 ? -13.117 -66.688 -25.062 1 93.94 260 GLU B O 1
ATOM 4991 N N . GLY B 1 261 ? -11.828 -67.125 -23.422 1 95.19 261 GLY B N 1
ATOM 4992 C CA . GLY B 1 261 ? -12.383 -66.188 -22.5 1 95.19 261 GLY B CA 1
ATOM 4993 C C . GLY B 1 261 ? -11.438 -65.812 -21.359 1 95.19 261 GLY B C 1
ATOM 4994 O O . GLY B 1 261 ? -10.406 -66.438 -21.188 1 95.19 261 GLY B O 1
ATOM 4995 N N . LYS B 1 262 ? -11.82 -64.812 -20.734 1 95.75 262 LYS B N 1
ATOM 4996 C CA . LYS B 1 262 ? -11.078 -64.438 -19.547 1 95.75 262 LYS B CA 1
ATOM 4997 C C . LYS B 1 262 ? -12.008 -64.312 -18.344 1 95.75 262 LYS B C 1
ATOM 4999 O O . LYS B 1 262 ? -12.805 -63.375 -18.266 1 95.75 262 LYS B O 1
ATOM 5004 N N . PRO B 1 263 ? -11.805 -65 -17.281 1 94.69 263 PRO B N 1
ATOM 5005 C CA . PRO B 1 263 ? -10.828 -66.125 -17.234 1 94.69 263 PRO B CA 1
ATOM 5006 C C . PRO B 1 263 ? -11.109 -67.188 -18.266 1 94.69 263 PRO B C 1
ATOM 5008 O O . PRO B 1 263 ? -12.227 -67.312 -18.781 1 94.69 263 PRO B O 1
ATOM 5011 N N . HIS B 1 264 ? -10.148 -68.062 -18.453 1 94.81 264 HIS B N 1
ATOM 5012 C CA . HIS B 1 264 ? -10.281 -69.188 -19.391 1 94.81 264 HIS B CA 1
ATOM 5013 C C . HIS B 1 264 ? -11.398 -70.125 -18.984 1 94.81 264 HIS B C 1
ATOM 5015 O O . HIS B 1 264 ? -11.477 -70.562 -17.812 1 94.81 264 HIS B O 1
ATOM 5021 N N . PRO B 1 265 ? -12.328 -70.375 -19.938 1 92.62 265 PRO B N 1
ATOM 5022 C CA . PRO B 1 265 ? -13.422 -71.312 -19.609 1 92.62 265 PRO B CA 1
ATOM 5023 C C . PRO B 1 265 ? -12.953 -72.75 -19.438 1 92.62 265 PRO B C 1
ATOM 5025 O O . PRO B 1 265 ? -12.375 -73.312 -20.344 1 92.62 265 PRO B O 1
ATOM 5028 N N . HIS B 1 266 ? -13.117 -73.312 -18.297 1 86.69 266 HIS B N 1
ATOM 5029 C CA . HIS B 1 266 ? -12.672 -74.688 -18.031 1 86.69 266 HIS B CA 1
ATOM 5030 C C . HIS B 1 266 ? -13.805 -75.688 -18.25 1 86.69 266 HIS B C 1
ATOM 5032 O O . HIS B 1 266 ? -13.562 -76.875 -18.422 1 86.69 266 HIS B O 1
ATOM 5038 N N . GLN B 1 267 ? -14.938 -75.188 -18.266 1 85.62 267 GLN B N 1
ATOM 5039 C CA . GLN B 1 267 ? -16.062 -76.125 -18.453 1 85.62 267 GLN B CA 1
ATOM 5040 C C . GLN B 1 267 ? -16.641 -76 -19.859 1 85.62 267 GLN B C 1
ATOM 5042 O O . GLN B 1 267 ? -17.156 -74.938 -20.234 1 85.62 267 GLN B O 1
ATOM 5047 N N . ILE B 1 268 ? -16.453 -77.062 -20.578 1 91.81 268 ILE B N 1
ATOM 5048 C CA . ILE B 1 268 ? -17.031 -77.125 -21.922 1 91.81 268 ILE B CA 1
ATOM 5049 C C . ILE B 1 268 ? -18.031 -78.312 -21.969 1 91.81 268 ILE B C 1
ATOM 5051 O O . ILE B 1 268 ? -17.719 -79.438 -21.562 1 91.81 268 ILE B O 1
ATOM 5055 N N . ASN B 1 269 ? -19.219 -78.062 -22.453 1 93 269 ASN B N 1
ATOM 5056 C CA . ASN B 1 269 ? -20.266 -79.062 -22.531 1 93 269 ASN B CA 1
ATOM 5057 C C . ASN B 1 269 ? -20.844 -79.188 -23.938 1 93 269 ASN B C 1
ATOM 5059 O O . ASN B 1 269 ? -21.078 -78.125 -24.594 1 93 269 ASN B O 1
ATOM 5063 N N . TRP B 1 270 ? -20.984 -80.438 -24.328 1 95.19 270 TRP B N 1
ATOM 5064 C CA . TRP B 1 270 ? -21.641 -80.688 -25.609 1 95.19 270 TRP B CA 1
ATOM 5065 C C . TRP B 1 270 ? -23.078 -81.125 -25.406 1 95.19 270 TRP B C 1
ATOM 5067 O O . TRP B 1 270 ? -23.375 -81.875 -24.5 1 95.19 270 TRP B O 1
ATOM 5077 N N . LEU B 1 271 ? -23.922 -80.562 -26.234 1 94.19 271 LEU B N 1
ATOM 5078 C CA . LEU B 1 271 ? -25.312 -81 -26.203 1 94.19 271 LEU B CA 1
ATOM 5079 C C . LEU B 1 271 ? -25.922 -81 -27.594 1 94.19 271 LEU B C 1
ATOM 5081 O O . LEU B 1 271 ? -25.391 -80.375 -28.5 1 94.19 271 LEU B O 1
ATOM 5085 N N . ARG B 1 272 ? -26.922 -81.812 -27.766 1 95.12 272 ARG B N 1
ATOM 5086 C CA . ARG B 1 272 ? -27.766 -81.75 -28.953 1 95.12 272 ARG B CA 1
ATOM 5087 C C . ARG B 1 272 ? -29.078 -81.062 -28.672 1 95.12 272 ARG B C 1
ATOM 5089 O O . ARG B 1 272 ? -29.781 -81.375 -27.703 1 95.12 272 ARG B O 1
ATOM 5096 N N . VAL B 1 273 ? -29.344 -80 -29.469 1 92.81 273 VAL B N 1
ATOM 5097 C CA . VAL B 1 273 ? -30.5 -79.125 -29.203 1 92.81 273 VAL B CA 1
ATOM 5098 C C . VAL B 1 273 ? -31.781 -79.938 -29.359 1 92.81 273 VAL B C 1
ATOM 5100 O O . VAL B 1 273 ? -32 -80.625 -30.391 1 92.81 273 VAL B O 1
ATOM 5103 N N . ASP B 1 274 ? -32.625 -79.938 -28.469 1 87.75 274 ASP B N 1
ATOM 5104 C CA . ASP B 1 274 ? -33.969 -80.5 -28.438 1 87.75 274 ASP B CA 1
ATOM 5105 C C . ASP B 1 274 ? -33.938 -82 -28.375 1 87.75 274 ASP B C 1
ATOM 5107 O O . ASP B 1 274 ? -35 -82.688 -28.266 1 87.75 274 ASP B O 1
ATOM 5111 N N . GLU B 1 275 ? -32.844 -82.625 -28.594 1 90.25 275 GLU B N 1
ATOM 5112 C CA . GLU B 1 275 ? -32.688 -84.125 -28.547 1 90.25 275 GLU B CA 1
ATOM 5113 C C . GLU B 1 275 ? -31.484 -84.5 -27.719 1 90.25 275 GLU B C 1
ATOM 5115 O O . GLU B 1 275 ? -30.672 -83.688 -27.328 1 90.25 275 GLU B O 1
ATOM 5120 N N . ASP B 1 276 ? -31.438 -85.875 -27.469 1 89.88 276 ASP B N 1
ATOM 5121 C CA . ASP B 1 276 ? -30.266 -86.375 -26.75 1 89.88 276 ASP B CA 1
ATOM 5122 C C . ASP B 1 276 ? -29.125 -86.688 -27.719 1 89.88 276 ASP B C 1
ATOM 5124 O O . ASP B 1 276 ? -29.344 -87.062 -28.875 1 89.88 276 ASP B O 1
ATOM 5128 N N . VAL B 1 277 ? -27.969 -86.438 -27.203 1 91.44 277 VAL B N 1
ATOM 5129 C CA . VAL B 1 277 ? -26.797 -86.812 -27.953 1 91.44 277 VAL B CA 1
ATOM 5130 C C . VAL B 1 277 ? -26.812 -88.375 -28.156 1 91.44 277 VAL B C 1
ATOM 5132 O O . VAL B 1 277 ? -27.203 -89.125 -27.266 1 91.44 277 VAL B O 1
ATOM 5135 N N . PRO B 1 278 ? -26.438 -88.75 -29.344 1 91.75 278 PRO B N 1
ATOM 5136 C CA . PRO B 1 278 ? -26.422 -90.188 -29.578 1 91.75 278 PRO B CA 1
ATOM 5137 C C . PRO B 1 278 ? -25.672 -90.938 -28.516 1 91.75 278 PRO B C 1
ATOM 5139 O O . PRO B 1 278 ? -24.656 -90.438 -28 1 91.75 278 PRO B O 1
ATOM 5142 N N . PRO B 1 279 ? -26.172 -92.125 -28.031 1 87.38 279 PRO B N 1
ATOM 5143 C CA . PRO B 1 279 ? -25.625 -92.875 -26.906 1 87.38 279 PRO B CA 1
ATOM 5144 C C . PRO B 1 279 ? -24.156 -93.188 -27.078 1 87.38 279 PRO B C 1
ATOM 5146 O O . PRO B 1 279 ? -23.406 -93.25 -26.109 1 87.38 279 PRO B O 1
ATOM 5149 N N . HIS B 1 280 ? -23.734 -93.375 -28.219 1 90.06 280 HIS B N 1
ATOM 5150 C CA . HIS B 1 280 ? -22.344 -93.812 -28.391 1 90.06 280 HIS B CA 1
ATOM 5151 C C . HIS B 1 280 ? -21.438 -92.625 -28.656 1 90.06 280 HIS B C 1
ATOM 5153 O O . HIS B 1 280 ? -20.25 -92.812 -28.984 1 90.06 280 HIS B O 1
ATOM 5159 N N . ALA B 1 281 ? -22.016 -91.5 -28.609 1 92.56 281 ALA B N 1
ATOM 5160 C CA . ALA B 1 281 ? -21.172 -90.312 -28.766 1 92.56 281 ALA B CA 1
ATOM 5161 C C . ALA B 1 281 ? -20.203 -90.188 -27.594 1 92.56 281 ALA B C 1
ATOM 5163 O O . ALA B 1 281 ? -20.562 -90.438 -26.453 1 92.56 281 ALA B O 1
ATOM 5164 N N . VAL B 1 282 ? -18.938 -89.812 -27.938 1 93.12 282 VAL B N 1
ATOM 5165 C CA . VAL B 1 282 ? -17.906 -89.688 -26.906 1 93.12 282 VAL B CA 1
ATOM 5166 C C . VAL B 1 282 ? -17.438 -88.25 -26.828 1 93.12 282 VAL B C 1
ATOM 5168 O O . VAL B 1 282 ? -17.094 -87.625 -27.844 1 93.12 282 VAL B O 1
ATOM 5171 N N . VAL B 1 283 ? -17.531 -87.75 -25.609 1 92.25 283 VAL B N 1
ATOM 5172 C CA . VAL B 1 283 ? -17.031 -86.375 -25.359 1 92.25 283 VAL B CA 1
ATOM 5173 C C . VAL B 1 283 ? -15.711 -86.438 -24.562 1 92.25 283 VAL B C 1
ATOM 5175 O O . VAL B 1 283 ? -15.672 -87 -23.469 1 92.25 283 VAL B O 1
ATOM 5178 N N . THR B 1 284 ? -14.633 -86 -25.125 1 89.5 284 THR B N 1
ATOM 5179 C CA . THR B 1 284 ? -13.336 -85.938 -24.453 1 89.5 284 THR B CA 1
ATOM 5180 C C . THR B 1 284 ? -12.836 -84.5 -24.406 1 89.5 284 THR B C 1
ATOM 5182 O O . THR B 1 284 ? -12.297 -84 -25.406 1 89.5 284 THR B O 1
ATOM 5185 N N . GLY B 1 285 ? -12.969 -83.875 -23.266 1 87.06 285 GLY B N 1
ATOM 5186 C CA . GLY B 1 285 ? -12.578 -82.5 -23.156 1 87.06 285 GLY B CA 1
ATOM 5187 C C . GLY B 1 285 ? -13.445 -81.562 -23.984 1 87.06 285 GLY B C 1
ATOM 5188 O O . GLY B 1 285 ? -14.648 -81.5 -23.75 1 87.06 285 GLY B O 1
ATOM 5189 N N . SER B 1 286 ? -12.766 -81.062 -25.047 1 92.31 286 SER B N 1
ATOM 5190 C CA . SER B 1 286 ? -13.484 -80.062 -25.891 1 92.31 286 SER B CA 1
ATOM 5191 C C . SER B 1 286 ? -13.945 -80.75 -27.188 1 92.31 286 SER B C 1
ATOM 5193 O O . SER B 1 286 ? -14.594 -80.125 -28.016 1 92.31 286 SER B O 1
ATOM 5195 N N . ASP B 1 287 ? -13.742 -82.062 -27.266 1 93.62 287 ASP B N 1
ATOM 5196 C CA . ASP B 1 287 ? -14.023 -82.75 -28.531 1 93.62 287 ASP B CA 1
ATOM 5197 C C . ASP B 1 287 ? -15.266 -83.625 -28.422 1 93.62 287 ASP B C 1
ATOM 5199 O O . ASP B 1 287 ? -15.508 -84.25 -27.391 1 93.62 287 ASP B O 1
ATOM 5203 N N . LEU B 1 288 ? -15.984 -83.688 -29.469 1 95.5 288 LEU B N 1
ATOM 5204 C CA . LEU B 1 288 ? -17.109 -84.562 -29.625 1 95.5 288 LEU B CA 1
ATOM 5205 C C . LEU B 1 288 ? -16.891 -85.562 -30.797 1 95.5 288 LEU B C 1
ATOM 5207 O O . LEU B 1 288 ? -16.641 -85.125 -31.922 1 95.5 288 LEU B O 1
ATOM 5211 N N . TYR B 1 289 ? -16.938 -86.812 -30.438 1 95.19 289 TYR B N 1
ATOM 5212 C CA . TYR B 1 289 ? -16.719 -87.875 -31.453 1 95.19 289 TYR B CA 1
ATOM 5213 C C . TYR B 1 289 ? -17.953 -88.75 -31.578 1 95.19 289 TYR B C 1
ATOM 5215 O O . TYR B 1 289 ? -18.453 -89.25 -30.594 1 95.19 289 TYR B O 1
ATOM 5223 N N . ILE B 1 290 ? -18.484 -88.875 -32.844 1 94.38 290 ILE B N 1
ATOM 5224 C CA . ILE B 1 290 ? -19.609 -89.75 -33.125 1 94.38 290 ILE B CA 1
ATOM 5225 C C . ILE B 1 290 ? -19.203 -90.75 -34.219 1 94.38 290 ILE B C 1
ATOM 5227 O O . ILE B 1 290 ? -18.891 -90.375 -35.344 1 94.38 290 ILE B O 1
ATOM 5231 N N . GLU B 1 291 ? -19.312 -91.938 -33.781 1 92 291 GLU B N 1
ATOM 5232 C CA . GLU B 1 291 ? -18.953 -93 -34.719 1 92 291 GLU B CA 1
ATOM 5233 C C . GLU B 1 291 ? -20.172 -93.438 -35.5 1 92 291 GLU B C 1
ATOM 5235 O O . GLU B 1 291 ? -21.281 -93.5 -34.969 1 92 291 GLU B O 1
ATOM 5240 N N . ASN B 1 292 ? -19.891 -93.875 -36.719 1 90.88 292 ASN B N 1
ATOM 5241 C CA . ASN B 1 292 ? -20.875 -94.5 -37.594 1 90.88 292 ASN B CA 1
ATOM 5242 C C . ASN B 1 292 ? -22.172 -93.688 -37.656 1 90.88 292 ASN B C 1
ATOM 5244 O O . ASN B 1 292 ? -23.219 -94.125 -37.188 1 90.88 292 ASN B O 1
ATOM 5248 N N . LEU B 1 293 ? -22.094 -92.688 -38.312 1 92.12 293 LEU B N 1
ATOM 5249 C CA . LEU B 1 293 ? -23.188 -91.688 -38.438 1 92.12 293 LEU B CA 1
ATOM 5250 C C . LEU B 1 293 ? -24.422 -92.375 -39.031 1 92.12 293 LEU B C 1
ATOM 5252 O O . LEU B 1 293 ? -24.312 -93.25 -39.875 1 92.12 293 LEU B O 1
ATOM 5256 N N . ASN B 1 294 ? -25.516 -92 -38.469 1 90.81 294 ASN B N 1
ATOM 5257 C CA . ASN B 1 294 ? -26.844 -92.438 -38.906 1 90.81 294 ASN B CA 1
ATOM 5258 C C . ASN B 1 294 ? -27.766 -91.188 -39.094 1 90.81 294 ASN B C 1
ATOM 5260 O O . ASN B 1 294 ? -27.562 -90.188 -38.438 1 90.81 294 ASN B O 1
ATOM 5264 N N . LYS B 1 295 ? -28.812 -91.188 -39.969 1 90.56 295 LYS B N 1
ATOM 5265 C CA . LYS B 1 295 ? -29.688 -90.062 -40.25 1 90.56 295 LYS B CA 1
ATOM 5266 C C . LYS B 1 295 ? -30.438 -89.625 -39 1 90.56 295 LYS B C 1
ATOM 5268 O O . LYS B 1 295 ? -30.859 -88.5 -38.875 1 90.56 295 LYS B O 1
ATOM 5273 N N . SER B 1 296 ? -30.5 -90.562 -38.062 1 90.44 296 SER B N 1
ATOM 5274 C CA . SER B 1 296 ? -31.188 -90.25 -36.812 1 90.44 296 SER B CA 1
ATOM 5275 C C . SER B 1 296 ? -30.359 -89.25 -35.969 1 90.44 296 SER B C 1
ATOM 5277 O O . SER B 1 296 ? -30.875 -88.688 -35 1 90.44 296 SER B O 1
ATOM 5279 N N . TYR B 1 297 ? -29.188 -89.188 -36.375 1 93.38 297 TYR B N 1
ATOM 5280 C CA . TYR B 1 297 ? -28.297 -88.312 -35.625 1 93.38 297 TYR B CA 1
ATOM 5281 C C . TYR B 1 297 ? -28.391 -86.875 -36.125 1 93.38 297 TYR B C 1
ATOM 5283 O O . TYR B 1 297 ? -27.781 -86 -35.562 1 93.38 297 TYR B O 1
ATOM 5291 N N . ASN B 1 298 ? -29.094 -86.625 -37.219 1 91.69 298 ASN B N 1
ATOM 5292 C CA . ASN B 1 298 ? -29.297 -85.25 -37.688 1 91.69 298 ASN B CA 1
ATOM 5293 C C . ASN B 1 298 ? -29.781 -84.375 -36.562 1 91.69 298 ASN B C 1
ATOM 5295 O O . ASN B 1 298 ? -30.594 -84.75 -35.719 1 91.69 298 ASN B O 1
ATOM 5299 N N . GLY B 1 299 ? -29.172 -83.125 -36.562 1 92 299 GLY B N 1
ATOM 5300 C CA . GLY B 1 299 ? -29.578 -82.188 -35.562 1 92 299 GLY B CA 1
ATOM 5301 C C . GLY B 1 299 ? -28.531 -81.125 -35.281 1 92 299 GLY B C 1
ATOM 5302 O O . GLY B 1 299 ? -27.531 -81 -36 1 92 299 GLY B O 1
ATOM 5303 N N . THR B 1 300 ? -28.953 -80.25 -34.344 1 94.12 300 THR B N 1
ATOM 5304 C CA . THR B 1 300 ? -28.047 -79.188 -33.969 1 94.12 300 THR B CA 1
ATOM 5305 C C . THR B 1 300 ? -27.234 -79.562 -32.719 1 94.12 300 THR B C 1
ATOM 5307 O O . THR B 1 300 ? -27.812 -79.812 -31.672 1 94.12 300 THR B O 1
ATOM 5310 N N . TYR B 1 301 ? -25.953 -79.688 -33 1 96.12 301 TYR B N 1
ATOM 5311 C CA . TYR B 1 301 ? -25.031 -79.938 -31.891 1 96.12 301 TYR B CA 1
ATOM 5312 C C . TYR B 1 301 ? -24.422 -78.625 -31.391 1 96.12 301 TYR B C 1
ATOM 5314 O O . TYR B 1 301 ? -23.875 -77.875 -32.188 1 96.12 301 TYR B O 1
ATOM 5322 N N . ARG B 1 302 ? -24.469 -78.438 -30.047 1 96.12 302 ARG B N 1
ATOM 5323 C CA . ARG B 1 302 ? -24.062 -77.188 -29.422 1 96.12 302 ARG B CA 1
ATOM 5324 C C . ARG B 1 302 ? -22.922 -77.375 -28.422 1 96.12 302 ARG B C 1
ATOM 5326 O O . ARG B 1 302 ? -22.984 -78.312 -27.594 1 96.12 302 ARG B O 1
ATOM 5333 N N . CYS B 1 303 ? -21.969 -76.625 -28.609 1 96.38 303 CYS B N 1
ATOM 5334 C CA . CYS B 1 303 ? -20.906 -76.562 -27.594 1 96.38 303 CYS B CA 1
ATOM 5335 C C . CYS B 1 303 ? -21.047 -75.312 -26.719 1 96.38 303 CYS B C 1
ATOM 5337 O O . CYS B 1 303 ? -21.094 -74.188 -27.219 1 96.38 303 CYS B O 1
ATOM 5339 N N . VAL B 1 304 ? -21.156 -75.5 -25.438 1 96 304 VAL B N 1
ATOM 5340 C CA . VAL B 1 304 ? -21.359 -74.375 -24.484 1 96 304 VAL B CA 1
ATOM 5341 C C . VAL B 1 304 ? -20.125 -74.25 -23.609 1 96 304 VAL B C 1
ATOM 5343 O O . VAL B 1 304 ? -19.641 -75.25 -23.016 1 96 304 VAL B O 1
ATOM 5346 N N . ALA B 1 305 ? -19.609 -73.062 -23.609 1 96.19 305 ALA B N 1
ATOM 5347 C CA . ALA B 1 305 ? -18.516 -72.75 -22.688 1 96.19 305 ALA B CA 1
ATOM 5348 C C . ALA B 1 305 ? -18.922 -71.625 -21.703 1 96.19 305 ALA B C 1
ATOM 5350 O O . ALA B 1 305 ? -19.672 -70.75 -22.062 1 96.19 305 ALA B O 1
ATOM 5351 N N . SER B 1 306 ? -18.469 -71.75 -20.5 1 94.06 306 SER B N 1
ATOM 5352 C CA . SER B 1 306 ? -18.828 -70.75 -19.484 1 94.06 306 SER B CA 1
ATOM 5353 C C . SER B 1 306 ? -17.641 -70.438 -18.578 1 94.06 306 SER B C 1
ATOM 5355 O O . SER B 1 306 ? -16.734 -71.25 -18.406 1 94.06 306 SER B O 1
ATOM 5357 N N . ASN B 1 307 ? -17.594 -69.188 -18.156 1 93.88 307 ASN B N 1
ATOM 5358 C CA . ASN B 1 307 ? -16.672 -68.75 -17.125 1 93.88 307 ASN B CA 1
ATOM 5359 C C . ASN B 1 307 ? -17.359 -67.812 -16.109 1 93.88 307 ASN B C 1
ATOM 5361 O O . ASN B 1 307 ? -18.594 -67.812 -16.031 1 93.88 307 ASN B O 1
ATOM 5365 N N . ALA B 1 308 ? -16.562 -67.188 -15.258 1 92.44 308 ALA B N 1
ATOM 5366 C CA . ALA B 1 308 ? -17.109 -66.375 -14.156 1 92.44 308 ALA B CA 1
ATOM 5367 C C . ALA B 1 308 ? -17.906 -65.188 -14.68 1 92.44 308 ALA B C 1
ATOM 5369 O O . ALA B 1 308 ? -18.719 -64.625 -13.961 1 92.44 308 ALA B O 1
ATOM 5370 N N . VAL B 1 309 ? -17.641 -64.75 -15.906 1 94.06 309 VAL B N 1
ATOM 5371 C CA . VAL B 1 309 ? -18.25 -63.562 -16.469 1 94.06 309 VAL B CA 1
ATOM 5372 C C . VAL B 1 309 ? -19.578 -63.938 -17.141 1 94.06 309 VAL B C 1
ATOM 5374 O O . VAL B 1 309 ? -20.547 -63.188 -17.062 1 94.06 309 VAL B O 1
ATOM 5377 N N . GLY B 1 310 ? -19.547 -65.125 -17.922 1 93.25 310 GLY B N 1
ATOM 5378 C CA . GLY B 1 310 ? -20.75 -65.5 -18.625 1 93.25 310 GLY B CA 1
ATOM 5379 C C . GLY B 1 310 ? -20.594 -66.75 -19.438 1 93.25 310 GLY B C 1
ATOM 5380 O O . GLY B 1 310 ? -19.641 -67.5 -19.234 1 93.25 310 GLY B O 1
ATOM 5381 N N . GLU B 1 311 ? -21.641 -67 -20.188 1 94.44 311 GLU B N 1
ATOM 5382 C CA . GLU B 1 311 ? -21.672 -68.188 -21.016 1 94.44 311 GLU B CA 1
ATOM 5383 C C . GLU B 1 311 ? -21.828 -67.875 -22.484 1 94.44 311 GLU B C 1
ATOM 5385 O O . GLU B 1 311 ? -22.359 -66.812 -22.828 1 94.44 311 GLU B O 1
ATOM 5390 N N . ALA B 1 312 ? -21.172 -68.688 -23.266 1 95.56 312 ALA B N 1
ATOM 5391 C CA . ALA B 1 312 ? -21.328 -68.562 -24.719 1 95.56 312 ALA B CA 1
ATOM 5392 C C . ALA B 1 312 ? -21.359 -69.938 -25.391 1 95.56 312 ALA B C 1
ATOM 5394 O O . ALA B 1 312 ? -21.031 -70.938 -24.766 1 95.56 312 ALA B O 1
ATOM 5395 N N . TYR B 1 313 ? -21.906 -70 -26.594 1 96.31 313 TYR B N 1
ATOM 5396 C CA . TYR B 1 313 ? -21.984 -71.25 -27.281 1 96.31 313 TYR B CA 1
ATOM 5397 C C . TYR B 1 313 ? -21.844 -71.062 -28.797 1 96.31 313 TYR B C 1
ATOM 5399 O O . TYR B 1 313 ? -21.875 -69.938 -29.297 1 96.31 313 TYR B O 1
ATOM 5407 N N . ASP B 1 314 ? -21.562 -72.125 -29.453 1 96.62 314 ASP B N 1
ATOM 5408 C CA . ASP B 1 314 ? -21.594 -72.25 -30.922 1 96.62 314 ASP B CA 1
ATOM 5409 C C . ASP B 1 314 ? -22.328 -73.562 -31.344 1 96.62 314 ASP B C 1
ATOM 5411 O O . ASP B 1 314 ? -22.406 -74.5 -30.594 1 96.62 314 ASP B O 1
ATOM 5415 N N . ASP B 1 315 ? -22.922 -73.438 -32.531 1 95.38 315 ASP B N 1
ATOM 5416 C CA . ASP B 1 315 ? -23.734 -74.562 -33 1 95.38 315 ASP B CA 1
ATOM 5417 C C . ASP B 1 315 ? -23.141 -75.188 -34.281 1 95.38 315 ASP B C 1
ATOM 5419 O O . ASP B 1 315 ? -22.609 -74.438 -35.125 1 95.38 315 ASP B O 1
ATOM 5423 N N . TYR B 1 316 ? -23.281 -76.438 -34.312 1 94.5 316 TYR B N 1
ATOM 5424 C CA . TYR B 1 316 ? -22.984 -77.188 -35.531 1 94.5 316 TYR B CA 1
ATOM 5425 C C . TYR B 1 316 ? -24.203 -78 -35.969 1 94.5 316 TYR B C 1
ATOM 5427 O O . TYR B 1 316 ? -24.719 -78.812 -35.219 1 94.5 316 TYR B O 1
ATOM 5435 N N . ILE B 1 317 ? -24.609 -77.75 -37.219 1 93.12 317 ILE B N 1
ATOM 5436 C CA . ILE B 1 317 ? -25.75 -78.5 -37.719 1 93.12 317 ILE B CA 1
ATOM 5437 C C . ILE B 1 317 ? -25.266 -79.75 -38.5 1 93.12 317 ILE B C 1
ATOM 5439 O O . ILE B 1 317 ? -24.609 -79.625 -39.531 1 93.12 317 ILE B O 1
ATOM 5443 N N . LEU B 1 318 ? -25.578 -80.812 -38 1 92.81 318 LEU B N 1
ATOM 5444 C CA . LEU B 1 318 ? -25.188 -82.062 -38.656 1 92.81 318 LEU B CA 1
ATOM 5445 C C . LEU B 1 318 ? -26.297 -82.562 -39.594 1 92.81 318 LEU B C 1
ATOM 5447 O O . LEU B 1 318 ? -27.438 -82.75 -39.156 1 92.81 318 LEU B O 1
ATOM 5451 N N . TYR B 1 319 ? -25.953 -82.75 -40.844 1 91 319 TYR B N 1
ATOM 5452 C CA . TYR B 1 319 ? -26.797 -83.438 -41.844 1 91 319 TYR B CA 1
ATOM 5453 C C . TYR B 1 319 ? -26.078 -84.625 -42.438 1 91 319 TYR B C 1
ATOM 5455 O O . TYR B 1 319 ? -25.031 -84.5 -43.062 1 91 319 TYR B O 1
ATOM 5463 N N . VAL B 1 320 ? -26.641 -85.75 -42.188 1 90.81 320 VAL B N 1
ATOM 5464 C CA . VAL B 1 320 ? -26.031 -87 -42.656 1 90.81 320 VAL B CA 1
ATOM 5465 C C . VAL B 1 320 ? -26.656 -87.375 -44 1 90.81 320 VAL B C 1
ATOM 5467 O O . VAL B 1 320 ? -27.859 -87.625 -44.094 1 90.81 320 VAL B O 1
ATOM 5470 N N . TYR B 1 321 ? -25.891 -87.5 -45.062 1 87.19 321 TYR B N 1
ATOM 5471 C CA . TYR B 1 321 ? -26.359 -87.812 -46.406 1 87.19 321 TYR B CA 1
ATOM 5472 C C . TYR B 1 321 ? -26.281 -89.375 -46.625 1 87.19 321 TYR B C 1
ATOM 5474 O O . TYR B 1 321 ? -25.609 -90.062 -45.906 1 87.19 321 TYR B O 1
ATOM 5482 N N . ASP B 1 322 ? -27.016 -89.812 -47.625 1 82.88 322 ASP B N 1
ATOM 5483 C CA . ASP B 1 322 ? -27 -91.188 -48 1 82.88 322 ASP B CA 1
ATOM 5484 C C . ASP B 1 322 ? -25.594 -91.625 -48.469 1 82.88 322 ASP B C 1
ATOM 5486 O O . ASP B 1 322 ? -24.844 -90.812 -49 1 82.88 322 ASP B O 1
ATOM 5490 N N . ALA B 1 323 ? -25.297 -92.938 -48.062 1 74.88 323 ALA B N 1
ATOM 5491 C CA . ALA B 1 323 ? -24.047 -93.5 -48.594 1 74.88 323 ALA B CA 1
ATOM 5492 C C . ALA B 1 323 ? -24.031 -93.438 -50.094 1 74.88 323 ALA B C 1
ATOM 5494 O O . ALA B 1 323 ? -25.078 -93.438 -50.75 1 74.88 323 ALA B O 1
ATOM 5495 N N . PRO B 1 324 ? -22.984 -93.062 -50.625 1 62.09 324 PRO B N 1
ATOM 5496 C CA . PRO B 1 324 ? -22.984 -93 -52.062 1 62.09 324 PRO B CA 1
ATOM 5497 C C . PRO B 1 324 ? -23.531 -94.312 -52.719 1 62.09 324 PRO B C 1
ATOM 5499 O O . PRO B 1 324 ? -23.188 -95.375 -52.281 1 62.09 324 PRO B O 1
ATOM 5502 N N . THR B 1 325 ? -24.844 -94.375 -52.75 1 54.22 325 THR B N 1
ATOM 5503 C CA . THR B 1 325 ? -25.312 -95.562 -53.469 1 54.22 325 THR B CA 1
ATOM 5504 C C . THR B 1 325 ? -24.516 -95.812 -54.75 1 54.22 325 THR B C 1
ATOM 5506 O O . THR B 1 325 ? -24.219 -94.875 -55.469 1 54.22 325 THR B O 1
ATOM 5509 N N . THR B 1 326 ? -23.75 -96.75 -54.75 1 47.69 326 THR B N 1
ATOM 5510 C CA . THR B 1 326 ? -23.188 -97.188 -56.031 1 47.69 326 THR B CA 1
ATOM 5511 C C . THR B 1 326 ? -24.25 -97.062 -57.125 1 47.69 326 THR B C 1
ATOM 5513 O O . THR B 1 326 ? -25.375 -97.5 -56.969 1 47.69 326 THR B O 1
ATOM 5516 N N . ILE B 1 327 ? -24.344 -96 -57.844 1 44.19 327 ILE B N 1
ATOM 5517 C CA . ILE B 1 327 ? -25.203 -95.875 -59 1 44.19 327 ILE B CA 1
ATOM 5518 C C . ILE B 1 327 ? -25.391 -97.312 -59.594 1 44.19 327 ILE B C 1
ATOM 5520 O O . ILE B 1 327 ? -24.422 -97.938 -59.938 1 44.19 327 ILE B O 1
ATOM 5524 N N . PRO B 1 328 ? -26.438 -98 -59.062 1 40.31 328 PRO B N 1
ATOM 5525 C CA . PRO B 1 328 ? -26.547 -99.25 -59.906 1 40.31 328 PRO B CA 1
ATOM 5526 C C . PRO B 1 328 ? -26.25 -99 -61.375 1 40.31 328 PRO B C 1
ATOM 5528 O O . PRO B 1 328 ? -26.375 -97.812 -61.844 1 40.31 328 PRO B O 1
ATOM 5531 N N . THR B 1 329 ? -25.359 -99.75 -61.906 1 37.31 329 THR B N 1
ATOM 5532 C CA . THR B 1 329 ? -25.172 -99.688 -63.375 1 37.31 329 THR B CA 1
ATOM 5533 C C . THR B 1 329 ? -26.5 -99.438 -64.062 1 37.31 329 THR B C 1
ATOM 5535 O O . THR B 1 329 ? -27.453 -100.188 -63.875 1 37.31 329 THR B O 1
ATOM 5538 N N . PRO B 1 330 ? -26.781 -98.25 -64.5 1 36.28 330 PRO B N 1
ATOM 5539 C CA . PRO B 1 330 ? -27.969 -97.938 -65.312 1 36.28 330 PRO B CA 1
ATOM 5540 C C . PRO B 1 330 ? -28.375 -99.062 -66.188 1 36.28 330 PRO B C 1
ATOM 5542 O O . PRO B 1 330 ? -27.562 -99.625 -67 1 36.28 330 PRO B O 1
ATOM 5545 N N . THR B 1 331 ? -28.938 -100.125 -65.688 1 32.19 331 THR B N 1
ATOM 5546 C CA . THR B 1 331 ? -29.594 -100.875 -66.75 1 32.19 331 THR B CA 1
ATOM 5547 C C . THR B 1 331 ? -30.438 -100 -67.625 1 32.19 331 THR B C 1
ATOM 5549 O O . THR B 1 331 ? -31.203 -99.125 -67.125 1 32.19 331 THR B O 1
ATOM 5552 N N . THR B 1 332 ? -30.078 -99.688 -68.875 1 31.45 332 THR B N 1
ATOM 5553 C CA . THR B 1 332 ? -30.406 -98.75 -69.938 1 31.45 332 THR B CA 1
ATOM 5554 C C . THR B 1 332 ? -31.906 -98.625 -70.125 1 31.45 332 THR B C 1
ATOM 5556 O O . THR B 1 332 ? -32.375 -98.062 -71.125 1 31.45 332 THR B O 1
ATOM 5559 N N . ASN B 1 333 ? -32.844 -99.25 -69.312 1 30.67 333 ASN B N 1
ATOM 5560 C CA . ASN B 1 333 ? -34.031 -98.938 -70.062 1 30.67 333 ASN B CA 1
ATOM 5561 C C . ASN B 1 333 ? -34.312 -97.438 -70.188 1 30.67 333 ASN B C 1
ATOM 5563 O O . ASN B 1 333 ? -34.25 -96.75 -69.125 1 30.67 333 ASN B O 1
ATOM 5567 N N . PRO B 1 334 ? -34.188 -96.75 -71.312 1 30.67 334 PRO B N 1
ATOM 5568 C CA . PRO B 1 334 ? -34.281 -95.312 -71.625 1 30.67 334 PRO B CA 1
ATOM 5569 C C . PRO B 1 334 ? -35.562 -94.688 -71.125 1 30.67 334 PRO B C 1
ATOM 5571 O O . PRO B 1 334 ? -35.938 -93.562 -71.562 1 30.67 334 PRO B O 1
ATOM 5574 N N . VAL B 1 335 ? -36.094 -95.062 -69.938 1 30.06 335 VAL B N 1
ATOM 5575 C CA . VAL B 1 335 ? -37.375 -94.438 -69.75 1 30.06 335 VAL B CA 1
ATOM 5576 C C . VAL B 1 335 ? -37.156 -92.938 -69.625 1 30.06 335 VAL B C 1
ATOM 5578 O O . VAL B 1 335 ? -36.25 -92.438 -68.938 1 30.06 335 VAL B O 1
ATOM 5581 N N . ASN B 1 336 ? -37.625 -92.125 -70.562 1 26.19 336 ASN B N 1
ATOM 5582 C CA . ASN B 1 336 ? -37.719 -90.688 -70.875 1 26.19 336 ASN B CA 1
ATOM 5583 C C . ASN B 1 336 ? -38.344 -89.875 -69.75 1 26.19 336 ASN B C 1
ATOM 5585 O O . ASN B 1 336 ? -38.75 -88.75 -69.938 1 26.19 336 ASN B O 1
ATOM 5589 N N . THR B 1 337 ? -38.594 -90.438 -68.562 1 26.45 337 THR B N 1
ATOM 5590 C CA . THR B 1 337 ? -39.5 -89.625 -67.75 1 26.45 337 THR B CA 1
ATOM 5591 C C . THR B 1 337 ? -38.906 -88.25 -67.438 1 26.45 337 THR B C 1
ATOM 5593 O O . THR B 1 337 ? -37.75 -88.188 -67 1 26.45 337 THR B O 1
ATOM 5596 N N . GLN B 1 338 ? -39.469 -87.188 -68 1 25.59 338 GLN B N 1
ATOM 5597 C CA . GLN B 1 338 ? -39.344 -85.688 -67.938 1 25.59 338 GLN B CA 1
ATOM 5598 C C . GLN B 1 338 ? -39.5 -85.188 -66.5 1 25.59 338 GLN B C 1
ATOM 5600 O O . GLN B 1 338 ? -40.594 -85.188 -65.938 1 25.59 338 GLN B O 1
ATOM 5605 N N . ALA B 1 339 ? -38.812 -85.688 -65.5 1 28.83 339 ALA B N 1
ATOM 5606 C CA . ALA B 1 339 ? -39.094 -85.312 -64.125 1 28.83 339 ALA B CA 1
ATOM 5607 C C . ALA B 1 339 ? -38.844 -83.812 -63.938 1 28.83 339 ALA B C 1
ATOM 5609 O O . ALA B 1 339 ? -37.781 -83.312 -64.375 1 28.83 339 ALA B O 1
ATOM 5610 N N . LEU B 1 340 ? -39.906 -82.938 -63.938 1 28.25 340 LEU B N 1
ATOM 5611 C CA . LEU B 1 340 ? -40 -81.5 -63.719 1 28.25 340 LEU B CA 1
ATOM 5612 C C . LEU B 1 340 ? -39.562 -81.125 -62.312 1 28.25 340 LEU B C 1
ATOM 5614 O O . LEU B 1 340 ? -40.031 -81.688 -61.344 1 28.25 340 LEU B O 1
ATOM 5618 N N . VAL B 1 341 ? -38.312 -80.938 -62.062 1 26.52 341 VAL B N 1
ATOM 5619 C CA . VAL B 1 341 ? -37.875 -80.562 -60.719 1 26.52 341 VAL B CA 1
ATOM 5620 C C . VAL B 1 341 ? -38.188 -79.125 -60.438 1 26.52 341 VAL B C 1
ATOM 5622 O O . VAL B 1 341 ? -37.875 -78.25 -61.281 1 26.52 341 VAL B O 1
ATOM 5625 N N . ARG B 1 342 ? -39.219 -78.812 -59.656 1 29.89 342 ARG B N 1
ATOM 5626 C CA . ARG B 1 342 ? -39.688 -77.5 -59.25 1 29.89 342 ARG B CA 1
ATOM 5627 C C . ARG B 1 342 ? -38.812 -76.938 -58.156 1 29.89 342 ARG B C 1
ATOM 5629 O O . ARG B 1 342 ? -38.531 -77.562 -57.125 1 29.89 342 ARG B O 1
ATOM 5636 N N . VAL B 1 343 ? -37.812 -76.188 -58.469 1 26.53 343 VAL B N 1
ATOM 5637 C CA . VAL B 1 343 ? -36.938 -75.562 -57.438 1 26.53 343 VAL B CA 1
ATOM 5638 C C . VAL B 1 343 ? -37.531 -74.25 -57 1 26.53 343 VAL B C 1
ATOM 5640 O O . VAL B 1 343 ? -37.844 -73.375 -57.844 1 26.53 343 VAL B O 1
ATOM 5643 N N . ARG B 1 344 ? -38.062 -74.125 -55.781 1 29.61 344 ARG B N 1
ATOM 5644 C CA . ARG B 1 344 ? -38.625 -72.938 -55.156 1 29.61 344 ARG B CA 1
ATOM 5645 C C . ARG B 1 344 ? -37.531 -72.125 -54.531 1 29.61 344 ARG B C 1
ATOM 5647 O O . ARG B 1 344 ? -36.719 -72.625 -53.75 1 29.61 344 ARG B O 1
ATOM 5654 N N . CYS B 1 345 ? -36.938 -71.188 -55.156 1 26.84 345 CYS B N 1
ATOM 5655 C CA . CYS B 1 345 ? -35.844 -70.375 -54.656 1 26.84 345 CYS B CA 1
ATOM 5656 C C . CYS B 1 345 ? -36.375 -69.125 -53.938 1 26.84 345 CYS B C 1
ATOM 5658 O O . CYS B 1 345 ? -37.375 -68.562 -54.344 1 26.84 345 CYS B O 1
ATOM 5660 N N . TRP B 1 346 ? -36.25 -69.125 -52.594 1 27.7 346 TRP B N 1
ATOM 5661 C CA . TRP B 1 346 ? -36.688 -68 -51.781 1 27.7 346 TRP B CA 1
ATOM 5662 C C . TRP B 1 346 ? -35.594 -66.938 -51.688 1 27.7 346 TRP B C 1
ATOM 5664 O O . TRP B 1 346 ? -34.438 -67.25 -51.531 1 27.7 346 TRP B O 1
ATOM 5674 N N . GLN B 1 347 ? -35.594 -65.938 -52.562 1 28.97 347 GLN B N 1
ATOM 5675 C CA . GLN B 1 347 ? -34.594 -64.938 -52.562 1 28.97 347 GLN B CA 1
ATOM 5676 C C . GLN B 1 347 ? -34.844 -63.906 -51.438 1 28.97 347 GLN B C 1
ATOM 5678 O O . GLN B 1 347 ? -35.969 -63.406 -51.281 1 28.97 347 GLN B O 1
ATOM 5683 N N . VAL B 1 348 ? -34.188 -64.125 -50.312 1 27.25 348 VAL B N 1
ATOM 5684 C CA . VAL B 1 348 ? -34.438 -63.188 -49.25 1 27.25 348 VAL B CA 1
ATOM 5685 C C . VAL B 1 348 ? -33.812 -61.844 -49.562 1 27.25 348 VAL B C 1
ATOM 5687 O O . VAL B 1 348 ? -34.156 -60.844 -48.969 1 27.25 348 VAL B O 1
ATOM 5690 N N . SER B 1 349 ? -32.531 -61.812 -50 1 28.62 349 SER B N 1
ATOM 5691 C CA . SER B 1 349 ? -31.922 -60.531 -49.688 1 28.62 349 SER B CA 1
ATOM 5692 C C . SER B 1 349 ? -32.469 -59.438 -50.562 1 28.62 349 SER B C 1
ATOM 5694 O O . SER B 1 349 ? -33.031 -59.719 -51.625 1 28.62 349 SER B O 1
ATOM 5696 N N . THR B 1 350 ? -32.469 -58.188 -50.062 1 34.06 350 THR B N 1
ATOM 5697 C CA . THR B 1 350 ? -33.031 -56.969 -50.594 1 34.06 350 THR B CA 1
ATOM 5698 C C . THR B 1 350 ? -32.5 -56.719 -52 1 34.06 350 THR B C 1
ATOM 5700 O O . THR B 1 350 ? -33.062 -55.875 -52.75 1 34.06 350 THR B O 1
ATOM 5703 N N . THR B 1 351 ? -31.125 -56.719 -52.125 1 30.14 351 THR B N 1
ATOM 5704 C CA . THR B 1 351 ? -30.609 -56.062 -53.312 1 30.14 351 THR B CA 1
ATOM 5705 C C . THR B 1 351 ? -30.953 -56.844 -54.594 1 30.14 351 THR B C 1
ATOM 5707 O O . THR B 1 351 ? -31.234 -58.031 -54.5 1 30.14 351 THR B O 1
ATOM 5710 N N . ALA B 1 352 ? -30.859 -56.219 -55.719 1 29.7 352 ALA B N 1
ATOM 5711 C CA . ALA B 1 352 ? -31.25 -56.656 -57.031 1 29.7 352 ALA B CA 1
ATOM 5712 C C . ALA B 1 352 ? -30.484 -57.906 -57.438 1 29.7 352 ALA B C 1
ATOM 5714 O O . ALA B 1 352 ? -29.25 -57.875 -57.531 1 29.7 352 ALA B O 1
ATOM 5715 N N . ALA B 1 353 ? -30.688 -59.062 -56.781 1 27.05 353 ALA B N 1
ATOM 5716 C CA . ALA B 1 353 ? -29.984 -60.312 -57.062 1 27.05 353 ALA B CA 1
ATOM 5717 C C . ALA B 1 353 ? -30.109 -60.688 -58.562 1 27.05 353 ALA B C 1
ATOM 5719 O O . ALA B 1 353 ? -31.219 -60.75 -59.094 1 27.05 353 ALA B O 1
ATOM 5720 N N . VAL B 1 354 ? -29.219 -60 -59.344 1 29.42 354 VAL B N 1
ATOM 5721 C CA . VAL B 1 354 ? -29.234 -60.312 -60.781 1 29.42 354 VAL B CA 1
ATOM 5722 C C . VAL B 1 354 ? -28.875 -61.781 -61 1 29.42 354 VAL B C 1
ATOM 5724 O O . VAL B 1 354 ? -27.844 -62.25 -60.5 1 29.42 354 VAL B O 1
ATOM 5727 N N . LEU B 1 355 ? -29.859 -62.625 -61.031 1 27.22 355 LEU B N 1
ATOM 5728 C CA . LEU B 1 355 ? -29.703 -64.062 -61.344 1 27.22 355 LEU B CA 1
ATOM 5729 C C . LEU B 1 355 ? -29.141 -64.188 -62.75 1 27.22 355 LEU B C 1
ATOM 5731 O O . LEU B 1 355 ? -29.688 -63.625 -63.719 1 27.22 355 LEU B O 1
ATOM 5735 N N . LEU B 1 356 ? -27.844 -64 -62.844 1 28.03 356 LEU B N 1
ATOM 5736 C CA . LEU B 1 356 ? -27.203 -64.125 -64.125 1 28.03 356 LEU B CA 1
ATOM 5737 C C . LEU B 1 356 ? -27.344 -65.562 -64.688 1 28.03 356 LEU B C 1
ATOM 5739 O O . LEU B 1 356 ? -27.156 -66.5 -63.906 1 28.03 356 LEU B O 1
ATOM 5743 N N . TRP B 1 357 ? -28.359 -65.688 -65.5 1 27.61 357 TRP B N 1
ATOM 5744 C CA . TRP B 1 357 ? -28.766 -66.938 -66.188 1 27.61 357 TRP B CA 1
ATOM 5745 C C . TRP B 1 357 ? -27.797 -67.25 -67.312 1 27.61 357 TRP B C 1
ATOM 5747 O O . TRP B 1 357 ? -27.359 -66.375 -68.062 1 27.61 357 TRP B O 1
ATOM 5757 N N . ASP B 1 358 ? -26.875 -68.125 -67 1 28.67 358 ASP B N 1
ATOM 5758 C CA . ASP B 1 358 ? -26.047 -68.562 -68.125 1 28.67 358 ASP B CA 1
ATOM 5759 C C . ASP B 1 358 ? -26.891 -69 -69.312 1 28.67 358 ASP B C 1
ATOM 5761 O O . ASP B 1 358 ? -27.844 -69.812 -69.125 1 28.67 358 ASP B O 1
ATOM 5765 N N . SER B 1 359 ? -26.984 -68.312 -70.438 1 31.73 359 SER B N 1
ATOM 5766 C CA . SER B 1 359 ? -27.641 -68.25 -71.75 1 31.73 359 SER B CA 1
ATOM 5767 C C . SER B 1 359 ? -27.578 -69.625 -72.438 1 31.73 359 SER B C 1
ATOM 5769 O O . SER B 1 359 ? -28.047 -69.75 -73.562 1 31.73 359 SER B O 1
ATOM 5771 N N . SER B 1 360 ? -26.703 -70.562 -72.25 1 31.58 360 SER B N 1
ATOM 5772 C CA . SER B 1 360 ? -26.828 -71.625 -73.25 1 31.58 360 SER B CA 1
ATOM 5773 C C . SER B 1 360 ? -28.266 -72.125 -73.375 1 31.58 360 SER B C 1
ATOM 5775 O O . SER B 1 360 ? -28.578 -72.938 -74.188 1 31.58 360 SER B O 1
ATOM 5777 N N . LEU B 1 361 ? -29.016 -72.25 -72.312 1 27.58 361 LEU B N 1
ATOM 5778 C CA . LEU B 1 361 ? -30.453 -72.438 -72.5 1 27.58 361 LEU B CA 1
ATOM 5779 C C . LEU B 1 361 ? -31.125 -71.188 -73 1 27.58 361 LEU B C 1
ATOM 5781 O O . LEU B 1 361 ? -30.812 -70.062 -72.5 1 27.58 361 LEU B O 1
ATOM 5785 N N . SER B 1 362 ? -31.391 -71.188 -74.375 1 31.39 362 SER B N 1
ATOM 5786 C CA . SER B 1 362 ? -31.797 -70.062 -75.25 1 31.39 362 SER B CA 1
ATOM 5787 C C . SER B 1 362 ? -32.75 -69.125 -74.562 1 31.39 362 SER B C 1
ATOM 5789 O O . SER B 1 362 ? -33 -68 -75 1 31.39 362 SER B O 1
ATOM 5791 N N . SER B 1 363 ? -33.875 -69.688 -74 1 29.56 363 SER B N 1
ATOM 5792 C CA . SER B 1 363 ? -35.062 -68.875 -73.875 1 29.56 363 SER B CA 1
ATOM 5793 C C . SER B 1 363 ? -34.875 -67.812 -72.75 1 29.56 363 SER B C 1
ATOM 5795 O O . SER B 1 363 ? -34.438 -68.125 -71.688 1 29.56 363 SER B O 1
ATOM 5797 N N . MET B 1 364 ? -34.438 -66.625 -73.188 1 29.41 364 MET B N 1
ATOM 5798 C CA . MET B 1 364 ? -34.25 -65.438 -72.375 1 29.41 364 MET B CA 1
ATOM 5799 C C . MET B 1 364 ? -35.562 -65.062 -71.688 1 29.41 364 MET B C 1
ATOM 5801 O O . MET B 1 364 ? -36.562 -64.75 -72.312 1 29.41 364 MET B O 1
ATOM 5805 N N . TYR B 1 365 ? -36 -65.938 -70.812 1 27.64 365 TYR B N 1
ATOM 5806 C CA . TYR B 1 365 ? -37.344 -65.625 -70.312 1 27.64 365 TYR B CA 1
ATOM 5807 C C . TYR B 1 365 ? -37.312 -64.438 -69.375 1 27.64 365 TYR B C 1
ATOM 5809 O O . TYR B 1 365 ? -36.312 -64.25 -68.688 1 27.64 365 TYR B O 1
ATOM 5817 N N . THR B 1 366 ? -37.75 -63.344 -69.812 1 29.66 366 THR B N 1
ATOM 5818 C CA . THR B 1 366 ? -37.906 -62.094 -69.062 1 29.66 366 THR B CA 1
ATOM 5819 C C . THR B 1 366 ? -39 -62.281 -68 1 29.66 366 THR B C 1
ATOM 5821 O O . THR B 1 366 ? -40.094 -62.719 -68.312 1 29.66 366 THR B O 1
ATOM 5824 N N . ILE B 1 367 ? -38.531 -62.781 -66.812 1 28.28 367 ILE B N 1
ATOM 5825 C CA . ILE B 1 367 ? -39.531 -63.062 -65.812 1 28.28 367 ILE B CA 1
ATOM 5826 C C . ILE B 1 367 ? -39.969 -61.781 -65.125 1 28.28 367 ILE B C 1
ATOM 5828 O O . ILE B 1 367 ? -39.125 -61 -64.625 1 28.28 367 ILE B O 1
ATOM 5832 N N . ASP B 1 368 ? -41.031 -61.281 -65.688 1 30.53 368 ASP B N 1
ATOM 5833 C CA . ASP B 1 368 ? -41.656 -60.031 -65.188 1 30.53 368 ASP B CA 1
ATOM 5834 C C . ASP B 1 368 ? -42.188 -60.219 -63.781 1 30.53 368 ASP B C 1
ATOM 5836 O O . ASP B 1 368 ? -42.969 -61.156 -63.531 1 30.53 368 ASP B O 1
ATOM 5840 N N . PHE B 1 369 ? -41.375 -59.781 -62.812 1 27.41 369 PHE B N 1
ATOM 5841 C CA . PHE B 1 369 ? -41.594 -59.906 -61.406 1 27.41 369 PHE B CA 1
ATOM 5842 C C . PHE B 1 369 ? -42.812 -59.094 -60.969 1 27.41 369 PHE B C 1
ATOM 5844 O O . PHE B 1 369 ? -42.812 -57.844 -61.062 1 27.41 369 PHE B O 1
ATOM 5851 N N . ASN B 1 370 ? -43.938 -59.594 -61.281 1 28.55 370 ASN B N 1
ATOM 5852 C CA . ASN B 1 370 ? -45.062 -58.844 -60.719 1 28.55 370 ASN B CA 1
ATOM 5853 C C . ASN B 1 370 ? -45 -58.812 -59.188 1 28.55 370 ASN B C 1
ATOM 5855 O O . ASN B 1 370 ? -44.375 -59.656 -58.562 1 28.55 370 ASN B O 1
ATOM 5859 N N . LYS B 1 371 ? -45.906 -57.938 -58.5 1 30.84 371 LYS B N 1
ATOM 5860 C CA . LYS B 1 371 ? -46 -57.5 -57.125 1 30.84 371 LYS B CA 1
ATOM 5861 C C . LYS B 1 371 ? -45.938 -58.656 -56.156 1 30.84 371 LYS B C 1
ATOM 5863 O O . LYS B 1 371 ? -45.25 -58.594 -55.125 1 30.84 371 LYS B O 1
ATOM 5868 N N . ASP B 1 372 ? -47.062 -59.406 -56 1 31.62 372 ASP B N 1
ATOM 5869 C CA . ASP B 1 372 ? -47.469 -60.312 -54.938 1 31.62 372 ASP B CA 1
ATOM 5870 C C . ASP B 1 372 ? -46.656 -61.594 -55 1 31.62 372 ASP B C 1
ATOM 5872 O O . ASP B 1 372 ? -46.062 -61.938 -56 1 31.62 372 ASP B O 1
ATOM 5876 N N . CYS B 1 373 ? -46.594 -62.438 -54 1 28.34 373 CYS B N 1
ATOM 5877 C CA . CYS B 1 373 ? -45.75 -63.594 -53.656 1 28.34 373 CYS B CA 1
ATOM 5878 C C . CYS B 1 373 ? -45.75 -64.625 -54.781 1 28.34 373 CYS B C 1
ATOM 5880 O O . CYS B 1 373 ? -46.688 -65.375 -54.938 1 28.34 373 CYS B O 1
ATOM 5882 N N . TYR B 1 374 ? -45.281 -64.25 -56 1 28.42 374 TYR B N 1
ATOM 5883 C CA . TYR B 1 374 ? -45.531 -65.062 -57.188 1 28.42 374 TYR B CA 1
ATOM 5884 C C . TYR B 1 374 ? -44.625 -66.312 -57.219 1 28.42 374 TYR B C 1
ATOM 5886 O O . TYR B 1 374 ? -43.438 -66.188 -56.969 1 28.42 374 TYR B O 1
ATOM 5894 N N . GLU B 1 375 ? -45.125 -67.375 -56.688 1 30.11 375 GLU B N 1
ATOM 5895 C CA . GLU B 1 375 ? -44.625 -68.75 -56.719 1 30.11 375 GLU B CA 1
ATOM 5896 C C . GLU B 1 375 ? -44.219 -69.188 -58.125 1 30.11 375 GLU B C 1
ATOM 5898 O O . GLU B 1 375 ? -45 -69 -59.062 1 30.11 375 GLU B O 1
ATOM 5903 N N . CYS B 1 376 ? -43 -68.875 -58.469 1 28.8 376 CYS B N 1
ATOM 5904 C CA . CYS B 1 376 ? -42.594 -69.25 -59.812 1 28.8 376 CYS B CA 1
ATOM 5905 C C . CYS B 1 376 ? -42.281 -70.75 -59.875 1 28.8 376 CYS B C 1
ATOM 5907 O O . CYS B 1 376 ? -41.562 -71.25 -59.031 1 28.8 376 CYS B O 1
ATOM 5909 N N . ILE B 1 377 ? -43.312 -71.5 -60.219 1 29.09 377 ILE B N 1
ATOM 5910 C CA . ILE B 1 377 ? -43.125 -72.938 -60.406 1 29.09 377 ILE B CA 1
ATOM 5911 C C . ILE B 1 377 ? -42.469 -73.188 -61.75 1 29.09 377 ILE B C 1
ATOM 5913 O O . ILE B 1 377 ? -42.969 -72.812 -62.781 1 29.09 377 ILE B O 1
ATOM 5917 N N . LEU B 1 378 ? -41.188 -73.375 -61.812 1 28.31 378 LEU B N 1
ATOM 5918 C CA . LEU B 1 378 ? -40.469 -73.688 -63.031 1 28.31 378 LEU B CA 1
ATOM 5919 C C . LEU B 1 378 ? -40.5 -75.125 -63.406 1 28.31 378 LEU B C 1
ATOM 5921 O O . LEU B 1 378 ? -40.25 -76 -62.562 1 28.31 378 LEU B O 1
ATOM 5925 N N . VAL B 1 379 ? -41.438 -75.562 -64.312 1 29.73 379 VAL B N 1
ATOM 5926 C CA . VAL B 1 379 ? -41.625 -76.938 -64.75 1 29.73 379 VAL B CA 1
ATOM 5927 C C . VAL B 1 379 ? -40.688 -77.188 -65.938 1 29.73 379 VAL B C 1
ATOM 5929 O O . VAL B 1 379 ? -40.688 -76.375 -66.938 1 29.73 379 VAL B O 1
ATOM 5932 N N . PHE B 1 380 ? -39.5 -77.875 -65.75 1 26.23 380 PHE B N 1
ATOM 5933 C CA . PHE B 1 380 ? -38.469 -78.125 -66.75 1 26.23 380 PHE B CA 1
ATOM 5934 C C . PHE B 1 380 ? -38.719 -79.438 -67.5 1 26.23 380 PHE B C 1
ATOM 5936 O O . PHE B 1 380 ? -39.062 -80.438 -66.875 1 26.23 380 PHE B O 1
ATOM 5943 N N . SER B 1 381 ? -39.344 -79.375 -68.688 1 30.41 381 SER B N 1
ATOM 5944 C CA . SER B 1 381 ? -39.469 -80.562 -69.562 1 30.41 381 SER B CA 1
ATOM 5945 C C . SER B 1 381 ? -38.125 -80.938 -70.188 1 30.41 381 SER B C 1
ATOM 5947 O O . SER B 1 381 ? -37.469 -80.062 -70.812 1 30.41 381 SER B O 1
ATOM 5949 N N . ILE B 1 382 ? -37.281 -81.688 -69.562 1 27.98 382 ILE B N 1
ATOM 5950 C CA . ILE B 1 382 ? -36 -82.125 -70.125 1 27.98 382 ILE B CA 1
ATOM 5951 C C . ILE B 1 382 ? -36.219 -83.062 -71.375 1 27.98 382 ILE B C 1
ATOM 5953 O O . ILE B 1 382 ? -36.844 -84.125 -71.188 1 27.98 382 ILE B O 1
ATOM 5957 N N . ILE B 1 383 ? -36.531 -82.5 -72.5 1 30.38 383 ILE B N 1
ATOM 5958 C CA . ILE B 1 383 ? -36.688 -83.25 -73.75 1 30.38 383 ILE B CA 1
ATOM 5959 C C . ILE B 1 383 ? -35.344 -83.812 -74.188 1 30.38 383 ILE B C 1
ATOM 5961 O O . ILE B 1 383 ? -34.344 -83.125 -74.312 1 30.38 383 ILE B O 1
ATOM 5965 N N . SER B 1 384 ? -35.031 -85.062 -73.75 1 28.91 384 SER B N 1
ATOM 5966 C CA . SER B 1 384 ? -33.938 -85.812 -74.25 1 28.91 384 SER B CA 1
ATOM 5967 C C . SER B 1 384 ? -33.938 -85.875 -75.812 1 28.91 384 SER B C 1
ATOM 5969 O O . SER B 1 384 ? -34.938 -86.25 -76.438 1 28.91 384 SER B O 1
ATOM 5971 N N . HIS B 1 385 ? -33.438 -84.812 -76.438 1 30.97 385 HIS B N 1
ATOM 5972 C CA . HIS B 1 385 ? -33.094 -85.062 -77.812 1 30.97 385 HIS B CA 1
ATOM 5973 C C . HIS B 1 385 ? -32.094 -86.188 -77.938 1 30.97 385 HIS B C 1
ATOM 5975 O O . HIS B 1 385 ? -31.188 -86.312 -77.125 1 30.97 385 HIS B O 1
#

Nearest PDB structures (foldseek):
  5zo1-assembly1_A  TM=7.443E-01  e=7.369E-34  Mus musculus
  5zo2-assembly1_A  TM=7.329E-01  e=1.311E-19  Mus musculus
  4h5s-assembly1_B  TM=9.894E-01  e=3.065E-15  Homo sapiens
  6arq-assembly1_D  TM=7.357E-01  e=5.644E-20  Homo sapiens
  1z9m-assembly1_A  TM=9.871E-01  e=5.507E-11  Homo sapiens

Organism: Lates calcarifer (NCBI:txid8187)

Sequence (770 aa):
MAITGSGSLAISLSVFVISAAFLHKGAAETVTVEGQNLATDNVSVIEGETATISCRVKNNDDSVIQLLNPNRQTIYFKDVRPLKDSRFQLVNFSDNELRVSLSNVSLSDEGRYVCQLYTDPPQEAYADITVLVPPGSPIIESREDVVSEGNETELTCTAIGSKPAASVRWMKGEEELTGETTVEETYDRMFTVTSRVKFSVTKEDDGVPVDCIIDHPAVKDLLAQRHLEVLYKPEVKIVVTYPEGLTREGDNLDLTCIAEGKPHPHQINWLRVDEDVPPHAVVTGSDLYIENLNKSYNGTYRCVASNAVGEAYDDYILYVYDAPTTIPTPTTNPVNTQALVRVRCWQVSTTAAVLLWDSSLSSMYTIDFNKDCYECILVFSIISHMAITGSGSLAISLSVFVISAAFLHKGAAETVTVEGQNLATDNVSVIEGETATISCRVKNNDDSVIQLLNPNRQTIYFKDVRPLKDSRFQLVNFSDNELRVSLSNVSLSDEGRYVCQLYTDPPQEAYADITVLVPPGSPIIESREDVVSEGNETELTCTAIGSKPAASVRWMKGEEELTGETTVEETYDRMFTVTSRVKFSVTKEDDGVPVDCIIDHPAVKDLLAQRHLEVLYKPEVKIVVTYPEGLTREGDNLDLTCIAEGKPHPHQINWLRVDEDVPPHAVVTGSDLYIENLNKSYNGTYRCVASNAVGEAYDDYILYVYDAPTTIPTPTTNPVNTQALVRVRCWQVSTTAAVLLWDSSLSSMYTIDFNKDCYECILVFSIISH

Foldseek 3Di:
DCPVVVPPPPPPPPPPPPPPPPPPDPDFPFPPDPPDQWTWGAWEEEAQAKTKIKIFGNDQPPWWKFKAAQVRHTCDTQQDGPDPDPQWDFPDGDSTMTMIMGGRDDPVRFDKMWMWTPDVPIDIYIYTYHYWYFWDQKDKDWPDQEAEAFDKTKIKIKTPFTPPDKDKWKDFQPDTFDWDKDWDQDPSRTIMMMTMGMDGDHPVQQQTKMKIAIDDPVDPDRIDIDRYHYWYWKDKDKDWPDDPDAAAAQGKTKIFIDIDTVVRFQDKDKAFPPDGQDPPWDDDRRMIIDGRDDQVRFGKMKMKTGDPRGIDIDIDTHGYHYDPPPPPPPPPPVPQPQQFQFQFDQPADFDDPPPPDPCPPPPPPPPPPDGHRPRRGGGGRPGDD/DCPVCVPPPPPPPPPPPPPPPPPPDPDQPFPPDPPDQWTWGAWEEEAQAKTKIKIFGNDQPPWWKFKAAQVRHTCDTQQDGPDPDPQWDFPDGDSTMTMIMGGRDDPVRFDKMWMWTPDVPIDIYIYTYHYWYFWPFKDKDWPDQEAEAFDKTKIKIKTPFTPPDKDKWKDFQPDTFDWDKDWDQDPSRTIMMMTMGMDGDHPVQQQTKMKIAIDDPVDHDRIDIDRYHYWYWKDKDKDWPDDPDAAAAQAKTKIFIDIDTVVRFQDKDKAFPPDGQPPPWDDDRRMIIDGRDDQVRFGKMKIKTGDPNGIDIDIDTHGYHYDPPPPPPPPPPVPLPQQFDFDFDDDPDDDPPPPPPPCPVPDPPPPPDDDDPDRPGRGGRPPPD

Secondary structure (DSSP, 8-state):
---------------------------------TT-SEE---EEEETTS-EEEEEEESS--S--EEEE-TT--EEEETTB--S--TTEEEEEEETTEEEEEE-S--GGG-EEEEEEE--SS-EEEEEEEEEEBPPPPPEEEES-SSEETTSEEEEEEEEEEEBS--EEEEEETTEEEP-EEEEEE-TTS-EEEEEEEEEE--GGGTT-EEEEEEEETTEEEEEEEEE--EEEEEEEEEEEEE-SS-EETT--EEEEEEEEEESPP-EEEEEETTSPPPTT-EEETTEEEE-S--GGG-EEEEEEEE-SS-EEEEEEEE-EEPP-------------------------SSS-------TTSS--------SS-------------/---------------------------------TT-SEE---EEEETTS-EEEEEEESS--S--EEEE-TT--EEEETTB--S--TTEEEEEEETTEEEEEE-S--GGG-EEEEEEE--SS-EEEEEEEEEEBPPPPPEEEES-SSEETTSEEEEEEEEEEEBS--EEEEEETTEEEP-EEEEEE-TTS-EEEEEEEEEE--GGGTT-EEEEEEEETTEEEEEEEEE--EEEEEEEEEEEEE-SS--BTT--EEEEEEEEEESPP-EEEEEETTSPPPTT-EEETTEEEE-S--GGG-EEEEEEEE-SS-EEEEEEEE-PBPP--------------------------SS-------TTS---------SS-------------